Protein 5MK2 (pdb70)

InterPro domains:
  IPR000242 Tyrosine-specific protein phosphatase, PTPase domain [PF00102] (1220-1450)
  IPR000242 Tyrosine-specific protein phosphatase, PTPase domain [PR00700] (1242-1249)
  IPR000242 Tyrosine-specific protein phosphatase, PTPase domain [PR00700] (1259-1279)
  IPR000242 Tyrosine-specific protein phosphatase, PTPase domain [PR00700] (1345-1362)
  IPR000242 Tyrosine-specific protein phosphatase, PTPase domain [PR00700] (1387-1405)
  IPR000242 Tyrosine-specific protein phosphatase, PTPase domain [PR00700] (1419-1434)
  IPR000242 Tyrosine-specific protein phosphatase, PTPase domain [PS50055] (1220-1452)
  IPR000242 Tyrosine-specific protein phosphatase, PTPase domain [SM00194] (1190-1454)
  IPR000387 Tyrosine-specific protein phosphatases domain [PS50056] (1365-1443)
  IPR003595 Protein-tyrosine phosphatase, catalytic [SM00404] (1346-1451)
  IPR004328 BRO1 domain [PF03097] (9-380)
  IPR004328 BRO1 domain [PS51180] (8-394)
  IPR004328 BRO1 domain [SM01041] (8-384)
  IPR016130 Protein-tyrosine phosphatase, active site [PS00383] (1390-1400)
  IPR025304 ALIX V-shaped domain [PF13949] (417-701)
  IPR029021 Protein-tyrosine phosphatase-like [G3DSA:3.90.190.10] (1159-1460)
  IPR029021 Protein-tyrosine phosphatase-like [SSF52799] (1162-1458)
  IPR038499 BRO1 domain superfamily [G3DSA:1.25.40.280] (1-361)

Structure (mmCIF, N/CA/C/O backbone):
data_5MK2
#
_entry.id   5MK2
#
_cell.length_a   68.440
_cell.length_b   64.860
_cell.length_c   81.230
_cell.angle_alpha   90.00
_cell.angle_beta   90.19
_cell.angle_gamma   90.00
#
_symmetry.space_group_name_H-M   'P 1 21 1'
#
loop_
_entity.id
_entity.type
_entity.pdbx_description
1 polymer 'Tyrosine-protein phosphatase non-receptor type 23'
2 polymer 'Charged multivesicular body protein 4b'
3 water water
#
loop_
_atom_site.group_PDB
_atom_site.id
_atom_site.type_symbol
_atom_site.label_atom_id
_atom_site.label_alt_id
_atom_site.label_comp_id
_atom_site.label_asym_id
_atom_site.label_entity_id
_atom_site.label_seq_id
_atom_site.pdbx_PDB_ins_code
_atom_site.Cartn_x
_atom_site.Cartn_y
_atom_site.Cartn_z
_atom_site.occupancy
_atom_site.B_iso_or_equiv
_atom_site.auth_seq_id
_atom_site.auth_comp_id
_atom_site.auth_asym_id
_atom_site.auth_atom_id
_atom_site.pdbx_PDB_model_num
ATOM 1 N N . MET A 1 1 ? 4.733 11.666 9.831 1.00 37.15 1 MET A N 1
ATOM 2 C CA . MET A 1 1 ? 4.481 10.872 11.032 1.00 37.23 1 MET A CA 1
ATOM 3 C C . MET A 1 1 ? 5.227 11.420 12.246 1.00 34.47 1 MET A C 1
ATOM 4 O O . MET A 1 1 ? 4.942 11.034 13.379 1.00 30.30 1 MET A O 1
ATOM 9 N N . GLU A 1 2 ? 6.186 12.321 12.008 1.00 30.58 2 GLU A N 1
ATOM 10 C CA . GLU A 1 2 ? 6.900 12.956 13.112 1.00 30.50 2 GLU A CA 1
ATOM 11 C C . GLU A 1 2 ? 5.966 13.713 14.052 1.00 37.93 2 GLU A C 1
ATOM 12 O O . GLU A 1 2 ? 6.302 13.904 15.227 1.00 28.75 2 GLU A O 1
ATOM 18 N N . ALA A 1 3 ? 4.798 14.137 13.571 1.00 27.11 3 ALA A N 1
ATOM 19 C CA . ALA A 1 3 ? 3.868 14.924 14.366 1.00 31.65 3 ALA A CA 1
ATOM 20 C C . ALA A 1 3 ? 2.682 14.106 14.864 1.00 23.81 3 ALA A C 1
ATOM 21 O O . ALA A 1 3 ? 1.661 14.688 15.240 1.00 21.16 3 ALA A O 1
ATOM 23 N N . VAL A 1 4 ? 2.797 12.781 14.888 1.00 21.22 4 VAL A N 1
ATOM 24 C CA . VAL A 1 4 ? 1.627 11.954 15.213 1.00 21.67 4 VAL A CA 1
ATOM 25 C C . VAL A 1 4 ? 1.234 12.181 16.666 1.00 24.07 4 VAL A C 1
ATOM 26 O O . VAL A 1 4 ? 2.120 12.312 17.533 1.00 25.49 4 VAL A O 1
ATOM 30 N N . PRO A 1 5 ? -0.057 12.281 16.976 1.00 21.96 5 PRO A N 1
ATOM 31 C CA . PRO A 1 5 ? -0.482 12.228 18.374 1.00 19.01 5 PRO A CA 1
ATOM 32 C C . PRO A 1 5 ? 0.089 10.998 19.082 1.00 22.30 5 PRO A C 1
ATOM 33 O O . PRO A 1 5 ? 0.293 9.938 18.484 1.00 20.75 5 PRO A O 1
ATOM 37 N N . ARG A 1 6 ? 0.363 11.161 20.368 1.00 21.03 6 ARG A N 1
ATOM 38 C CA . ARG A 1 6 ? 1.068 10.151 21.148 1.00 20.73 6 ARG A CA 1
ATOM 39 C C . ARG A 1 6 ? 0.093 9.128 21.720 1.00 17.43 6 ARG A C 1
ATOM 40 O O . ARG A 1 6 ? -0.964 9.494 22.234 1.00 19.87 6 ARG A O 1
ATOM 48 N N . MET A 1 7 ? 0.460 7.842 21.652 1.00 17.07 7 MET A N 1
ATOM 49 C CA . MET A 1 7 ? -0.371 6.823 22.289 1.00 17.01 7 MET A CA 1
ATOM 50 C C . MET A 1 7 ? -0.202 6.897 23.803 1.00 14.90 7 MET A C 1
ATOM 51 O O . MET A 1 7 ? 0.869 7.269 24.292 1.00 16.69 7 MET A O 1
ATOM 56 N N . PRO A 1 8 ? -1.235 6.533 24.564 1.00 13.73 8 PRO A N 1
ATOM 57 C CA . PRO A 1 8 ? -1.066 6.400 26.013 1.00 14.84 8 PRO A CA 1
ATOM 58 C C . PRO A 1 8 ? -0.217 5.187 26.348 1.00 15.91 8 PRO A C 1
ATOM 59 O O . PRO A 1 8 ? -0.063 4.258 25.549 1.00 16.04 8 PRO A O 1
ATOM 63 N N . MET A 1 9 ? 0.327 5.203 27.567 1.00 13.76 9 MET A N 1
ATOM 64 C CA . MET A 1 9 ? 1.225 4.158 28.039 1.00 14.72 9 MET A CA 1
ATOM 65 C C . MET A 1 9 ? 0.645 3.458 29.262 1.00 13.56 9 MET A C 1
ATOM 66 O O . MET A 1 9 ? -0.155 4.030 30.006 1.00 16.02 9 MET A O 1
ATOM 71 N N . ILE A 1 10 ? 1.067 2.209 29.461 1.00 12.59 10 ILE A N 1
ATOM 72 C CA . ILE A 1 10 ? 0.688 1.420 30.629 1.00 14.52 10 ILE A CA 1
ATOM 73 C C . ILE A 1 10 ? 1.669 1.696 31.762 1.00 13.27 10 ILE A C 1
ATOM 74 O O . ILE A 1 10 ? 2.875 1.844 31.535 1.00 12.11 10 ILE A O 1
ATOM 79 N N . TRP A 1 11 ? 1.157 1.783 32.991 1.00 13.65 11 TRP A N 1
ATOM 80 C CA . TRP A 1 11 ? 2.001 1.861 34.176 1.00 12.17 11 TRP A CA 1
ATOM 81 C C . TRP A 1 11 ? 1.469 0.886 35.215 1.00 17.15 11 TRP A C 1
ATOM 82 O O . TRP A 1 11 ? 0.354 0.365 35.098 1.00 17.00 11 TRP A O 1
ATOM 93 N N . LEU A 1 12 ? 2.276 0.659 36.245 1.00 13.51 12 LEU A N 1
ATOM 94 C CA . LEU A 1 12 ? 1.934 -0.252 37.331 1.00 13.50 12 LEU A CA 1
ATOM 95 C C . LEU A 1 12 ? 1.770 0.525 38.628 1.00 15.05 12 LEU A C 1
ATOM 96 O O . LEU A 1 12 ? 2.498 1.489 38.877 1.00 16.01 12 LEU A O 1
ATOM 101 N N . ASP A 1 13 ? 0.822 0.085 39.456 1.00 12.45 13 ASP A N 1
ATOM 102 C CA . ASP A 1 13 ? 0.596 0.710 40.752 1.00 14.60 13 ASP A CA 1
ATOM 103 C C . ASP A 1 13 ? 1.700 0.321 41.735 1.00 17.44 13 ASP A C 1
ATOM 104 O O . ASP A 1 13 ? 2.326 -0.742 41.623 1.00 15.83 13 ASP A O 1
ATOM 109 N N . LEU A 1 14 ? 1.948 1.205 42.694 1.00 16.81 14 LEU A N 1
ATOM 110 C CA . LEU A 1 14 ? 2.897 0.901 43.758 1.00 16.44 14 LEU A CA 1
ATOM 111 C C . LEU A 1 14 ? 2.251 -0.000 44.802 1.00 17.21 14 LEU A C 1
ATOM 112 O O . LEU A 1 14 ? 1.054 0.097 45.087 1.00 18.63 14 LEU A O 1
ATOM 117 N N . LYS A 1 15 ? 3.066 -0.878 45.389 1.00 14.16 15 LYS A N 1
ATOM 118 C CA . LYS A 1 15 ? 2.604 -1.749 46.461 1.00 14.23 15 LYS A CA 1
ATOM 119 C C . LYS A 1 15 ? 2.528 -0.984 47.779 1.00 13.74 15 LYS A C 1
ATOM 120 O O . LYS A 1 15 ? 3.269 -0.029 48.013 1.00 17.37 15 LYS A O 1
ATOM 126 N N . GLU A 1 16 ? 1.629 -1.434 48.656 1.00 16.43 16 GLU A N 1
ATOM 127 C CA . GLU A 1 16 ? 1.433 -0.823 49.967 1.00 17.59 16 GLU A CA 1
ATOM 128 C C . GLU A 1 16 ? 2.179 -1.612 51.037 1.00 16.10 16 GLU A C 1
ATOM 129 O O . GLU A 1 16 ? 2.069 -2.836 51.102 1.00 15.62 16 GLU A O 1
ATOM 135 N N . ALA A 1 17 ? 2.909 -0.903 51.880 1.00 17.15 17 ALA A N 1
ATOM 136 C CA . ALA A 1 17 ? 3.760 -1.524 52.883 1.00 19.83 17 ALA A CA 1
ATOM 137 C C . ALA A 1 17 ? 3.021 -1.700 54.202 1.00 21.72 17 ALA A C 1
ATOM 138 O O . ALA A 1 17 ? 2.213 -0.856 54.606 1.00 21.12 17 ALA A O 1
ATOM 140 N N . GLY A 1 18 ? 3.311 -2.808 54.868 1.00 20.60 18 GLY A N 1
ATOM 141 C CA . GLY A 1 18 ? 2.973 -3.018 56.258 1.00 21.11 18 GLY A CA 1
ATOM 142 C C . GLY A 1 18 ? 4.183 -2.807 57.138 1.00 20.69 18 GLY A C 1
ATOM 143 O O . GLY A 1 18 ? 5.063 -1.993 56.838 1.00 21.72 18 GLY A O 1
ATOM 144 N N . ASP A 1 19 ? 4.255 -3.569 58.216 1.00 24.64 19 ASP A N 1
ATOM 145 C CA . ASP A 1 19 ? 5.253 -3.321 59.241 1.00 25.43 19 ASP A CA 1
ATOM 146 C C . ASP A 1 19 ? 6.580 -4.013 58.935 1.00 22.49 19 ASP A C 1
ATOM 147 O O . ASP A 1 19 ? 6.624 -5.094 58.343 1.00 22.96 19 ASP A O 1
ATOM 152 N N . PHE A 1 20 ? 7.672 -3.367 59.367 1.00 22.20 20 PHE A N 1
ATOM 153 C CA . PHE A 1 20 ? 9.031 -3.919 59.369 1.00 20.64 20 PHE A CA 1
ATOM 154 C C . PHE A 1 20 ? 9.720 -3.352 60.617 1.00 21.43 20 PHE A C 1
ATOM 155 O O . PHE A 1 20 ? 10.420 -2.337 60.578 1.00 24.41 20 PHE A O 1
ATOM 163 N N . HIS A 1 21 ? 9.508 -4.024 61.748 1.00 23.16 21 HIS A N 1
ATOM 164 C CA . HIS A 1 21 ? 10.007 -3.535 63.040 1.00 28.04 21 HIS A CA 1
ATOM 165 C C . HIS A 1 21 ? 11.423 -4.053 63.291 1.00 21.50 21 HIS A C 1
ATOM 166 O O . HIS A 1 21 ? 11.672 -4.942 64.110 1.00 27.77 21 HIS A O 1
ATOM 173 N N . PHE A 1 22 ? 12.370 -3.452 62.569 1.00 21.78 22 PHE A N 1
ATOM 174 C CA . PHE A 1 22 ? 13.758 -3.885 62.659 1.00 20.16 22 PHE A CA 1
ATOM 175 C C . PHE A 1 22 ? 14.433 -3.434 63.955 1.00 27.18 22 PHE A C 1
ATOM 176 O O . PHE A 1 22 ? 15.366 -4.103 64.420 1.00 26.36 22 PHE A O 1
ATOM 184 N N . GLN A 1 23 ? 13.978 -2.328 64.558 1.00 27.37 23 GLN A N 1
ATOM 185 C CA . GLN A 1 23 ? 14.732 -1.717 65.657 1.00 31.13 23 GLN A CA 1
ATOM 186 C C . GLN A 1 23 ? 15.017 -2.665 66.815 1.00 30.54 23 GLN A C 1
ATOM 187 O O . GLN A 1 23 ? 16.191 -2.770 67.217 1.00 28.22 23 GLN A O 1
ATOM 193 N N . PRO A 1 24 ? 14.037 -3.361 67.403 1.00 27.38 24 PRO A N 1
ATOM 194 C CA . PRO A 1 24 ? 14.360 -4.203 68.570 1.00 32.73 24 PRO A CA 1
ATOM 195 C C . PRO A 1 24 ? 15.291 -5.345 68.239 1.00 28.52 24 PRO A C 1
ATOM 196 O O . PRO A 1 24 ? 16.084 -5.761 69.097 1.00 26.51 24 PRO A O 1
ATOM 200 N N . ALA A 1 25 ? 15.206 -5.881 67.017 1.00 29.04 25 ALA A N 1
ATOM 201 C CA . ALA A 1 25 ? 16.088 -6.978 66.641 1.00 27.07 25 ALA A CA 1
ATOM 202 C C . ALA A 1 25 ? 17.510 -6.486 66.426 1.00 22.11 25 ALA A C 1
ATOM 203 O O . ALA A 1 25 ? 18.469 -7.183 66.776 1.00 24.85 25 ALA A O 1
ATOM 205 N N . VAL A 1 26 ? 17.672 -5.287 65.860 1.00 21.92 26 VAL A N 1
ATOM 206 C CA . VAL A 1 26 ? 19.014 -4.735 65.701 1.00 20.32 26 VAL A CA 1
ATOM 207 C C . VAL A 1 26 ? 19.647 -4.498 67.067 1.00 23.23 26 VAL A C 1
ATOM 208 O O . VAL A 1 26 ? 20.813 -4.841 67.297 1.00 23.11 26 VAL A O 1
ATOM 212 N N . LYS A 1 27 ? 18.881 -3.922 67.997 1.00 26.14 27 LYS A N 1
ATOM 213 C CA . LYS A 1 27 ? 19.402 -3.653 69.336 1.00 28.35 27 LYS A CA 1
ATOM 214 C C . LYS A 1 27 ? 19.809 -4.942 70.041 1.00 27.46 27 LYS A C 1
ATOM 215 O O . LYS A 1 27 ? 20.892 -5.020 70.635 1.00 27.91 27 LYS A O 1
ATOM 221 N N . LYS A 1 28 ? 18.950 -5.962 69.994 1.00 21.14 28 LYS A N 1
ATOM 222 C CA . LYS A 1 28 ? 19.299 -7.255 70.581 1.00 25.89 28 LYS A CA 1
ATOM 223 C C . LYS A 1 28 ? 20.587 -7.806 69.982 1.00 28.23 28 LYS A C 1
ATOM 224 O O . LYS A 1 28 ? 21.449 -8.319 70.705 1.00 27.06 28 LYS A O 1
ATOM 230 N N . PHE A 1 29 ? 20.740 -7.703 68.658 1.00 23.02 29 PHE A N 1
ATOM 231 C CA . PHE A 1 29 ? 21.932 -8.236 68.009 1.00 22.43 29 PHE A CA 1
ATOM 232 C C . PHE A 1 29 ? 23.178 -7.432 68.368 1.00 26.15 29 PHE A C 1
ATOM 233 O O . PHE A 1 29 ? 24.261 -8.006 68.545 1.00 25.26 29 PHE A O 1
ATOM 241 N N . VAL A 1 30 ? 23.054 -6.103 68.457 1.00 25.76 30 VAL A N 1
ATOM 242 C CA . VAL A 1 30 ? 24.201 -5.274 68.831 1.00 28.95 30 VAL A CA 1
ATOM 243 C C . VAL A 1 30 ? 24.682 -5.629 70.235 1.00 30.22 30 VAL A C 1
ATOM 244 O O . VAL A 1 30 ? 25.889 -5.717 70.491 1.00 29.56 30 VAL A O 1
ATOM 248 N N . LEU A 1 31 ? 23.750 -5.853 71.162 1.00 29.54 31 LEU A N 1
ATOM 249 C CA . LEU A 1 31 ? 24.143 -6.195 72.528 1.00 35.31 31 LEU A CA 1
ATOM 250 C C . LEU A 1 31 ? 24.763 -7.588 72.606 1.00 32.77 31 LEU A C 1
ATOM 251 O O . LEU A 1 31 ? 25.775 -7.791 73.290 1.00 34.91 31 LEU A O 1
ATOM 256 N N . LYS A 1 32 ? 24.176 -8.556 71.905 1.00 27.93 32 LYS A N 1
ATOM 257 C CA . LYS A 1 32 ? 24.565 -9.955 72.042 1.00 29.98 32 LYS A CA 1
ATOM 258 C C . LYS A 1 32 ? 25.792 -10.325 71.212 1.00 33.82 32 LYS A C 1
ATOM 259 O O . LYS A 1 32 ? 26.580 -11.177 71.637 1.00 40.55 32 LYS A O 1
ATOM 265 N N . ASN A 1 33 ? 25.983 -9.714 70.045 1.00 30.96 33 ASN A N 1
ATOM 266 C CA . ASN A 1 33 ? 27.056 -10.110 69.137 1.00 32.24 33 ASN A CA 1
ATOM 267 C C . ASN A 1 33 ? 28.148 -9.070 68.968 1.00 36.69 33 ASN A C 1
ATOM 268 O O . ASN A 1 33 ? 29.313 -9.434 68.787 1.00 36.43 33 ASN A O 1
ATOM 273 N N . TYR A 1 34 ? 27.812 -7.785 68.987 1.00 35.06 34 TYR A N 1
ATOM 274 C CA . TYR A 1 34 ? 28.842 -6.759 68.942 1.00 36.59 34 TYR A CA 1
ATOM 275 C C . TYR A 1 34 ? 29.332 -6.382 70.333 1.00 40.17 34 TYR A C 1
ATOM 276 O O . TYR A 1 34 ? 30.356 -5.701 70.448 1.00 39.53 34 TYR A O 1
ATOM 285 N N . GLY A 1 35 ? 28.637 -6.823 71.377 1.00 39.73 35 GLY A N 1
ATOM 286 C CA . GLY A 1 35 ? 29.053 -6.560 72.746 1.00 38.86 35 GLY A CA 1
ATOM 287 C C . GLY A 1 35 ? 29.000 -5.098 73.134 1.00 46.09 35 GLY A C 1
ATOM 288 O O . GLY A 1 35 ? 29.855 -4.629 73.895 1.00 47.67 35 GLY A O 1
ATOM 289 N N . GLU A 1 36 ? 28.012 -4.362 72.626 1.00 38.56 36 GLU A N 1
ATOM 290 C CA . GLU A 1 36 ? 27.924 -2.928 72.854 1.00 34.36 36 GLU A CA 1
ATOM 291 C C . GLU A 1 36 ? 26.571 -2.566 73.446 1.00 35.08 36 GLU A C 1
ATOM 292 O O . GLU A 1 36 ? 25.611 -3.340 73.380 1.00 44.44 36 GLU A O 1
ATOM 298 N N . ASN A 1 37 ? 26.515 -1.371 74.034 1.00 39.34 37 ASN A N 1
ATOM 299 C CA . ASN A 1 37 ? 25.286 -0.814 74.574 1.00 40.41 37 ASN A CA 1
ATOM 300 C C . ASN A 1 37 ? 24.212 -0.803 73.491 1.00 49.69 37 ASN A C 1
ATOM 301 O O . ASN A 1 37 ? 24.414 -0.178 72.439 1.00 47.10 37 ASN A O 1
ATOM 306 N N . PRO A 1 38 ? 23.067 -1.460 73.708 1.00 45.91 38 PRO A N 1
ATOM 307 C CA . PRO A 1 38 ? 22.047 -1.537 72.649 1.00 50.82 38 PRO A CA 1
ATOM 308 C C . PRO A 1 38 ? 21.451 -0.192 72.276 1.00 53.67 38 PRO A C 1
ATOM 309 O O . PRO A 1 38 ? 20.795 -0.100 71.231 1.00 57.59 38 PRO A O 1
ATOM 313 N N . GLU A 1 39 ? 21.660 0.847 73.083 1.00 52.21 39 GLU A N 1
ATOM 314 C CA . GLU A 1 39 ? 21.151 2.180 72.797 1.00 55.87 39 GLU A CA 1
ATOM 315 C C . GLU A 1 39 ? 22.209 3.094 72.192 1.00 47.78 39 GLU A C 1
ATOM 316 O O . GLU A 1 39 ? 21.996 4.307 72.113 1.00 55.95 39 GLU A O 1
ATOM 322 N N . ALA A 1 40 ? 23.338 2.540 71.755 1.00 46.87 40 ALA A N 1
ATOM 323 C CA . ALA A 1 40 ? 24.403 3.337 71.161 1.00 48.50 40 ALA A CA 1
ATOM 324 C C . ALA A 1 40 ? 24.152 3.674 69.697 1.00 52.23 40 ALA A C 1
ATOM 325 O O . ALA A 1 40 ? 24.882 4.494 69.130 1.00 46.66 40 ALA A O 1
ATOM 327 N N . TYR A 1 41 ? 23.147 3.067 69.071 1.00 51.82 41 TYR A N 1
ATOM 328 C CA . TYR A 1 41 ? 22.887 3.257 67.651 1.00 46.34 41 TYR A CA 1
ATOM 329 C C . TYR A 1 41 ? 21.489 3.811 67.406 1.00 49.12 41 TYR A C 1
ATOM 330 O O . TYR A 1 41 ? 20.898 3.579 66.350 1.00 40.05 41 TYR A O 1
ATOM 339 N N . ASN A 1 42 ? 20.953 4.558 68.376 1.00 45.97 42 ASN A N 1
ATOM 340 C CA . ASN A 1 42 ? 19.591 5.071 68.253 1.00 46.56 42 ASN A CA 1
ATOM 341 C C . ASN A 1 42 ? 19.482 6.130 67.163 1.00 47.48 42 ASN A C 1
ATOM 342 O O . ASN A 1 42 ? 18.438 6.240 66.508 1.00 42.54 42 ASN A O 1
ATOM 347 N N . GLU A 1 43 ? 20.542 6.909 66.953 1.00 40.25 43 GLU A N 1
ATOM 348 C CA . GLU A 1 43 ? 20.529 7.905 65.889 1.00 48.20 43 GLU A CA 1
ATOM 349 C C . GLU A 1 43 ? 20.544 7.242 64.516 1.00 38.88 43 GLU A C 1
ATOM 350 O O . GLU A 1 43 ? 19.828 7.672 63.606 1.00 36.26 43 GLU A O 1
ATOM 356 N N . GLU A 1 44 ? 21.352 6.194 64.350 1.00 35.29 44 GLU A N 1
ATOM 357 C CA . GLU A 1 44 ? 21.332 5.426 63.110 1.00 35.15 44 GLU A CA 1
ATOM 358 C C . GLU A 1 44 ? 19.971 4.779 62.889 1.00 34.31 44 GLU A C 1
ATOM 359 O O . GLU A 1 44 ? 19.457 4.758 61.764 1.00 31.10 44 GLU A O 1
ATOM 365 N N . LEU A 1 45 ? 19.367 4.259 63.958 1.00 26.88 45 LEU A N 1
ATOM 366 C CA . LEU A 1 45 ? 18.103 3.549 63.824 1.00 27.74 45 LEU A CA 1
ATOM 367 C C . LEU A 1 45 ? 16.968 4.503 63.489 1.00 37.22 45 LEU A C 1
ATOM 368 O O . LEU A 1 45 ? 16.078 4.162 62.700 1.00 27.90 45 LEU A O 1
ATOM 373 N N . LYS A 1 46 ? 16.974 5.699 64.078 1.00 29.92 46 LYS A N 1
ATOM 374 C CA . LYS A 1 46 ? 15.930 6.654 63.731 1.00 31.51 46 LYS A CA 1
ATOM 375 C C . LYS A 1 46 ? 16.113 7.173 62.310 1.00 25.52 46 LYS A C 1
ATOM 376 O O . LYS A 1 46 ? 15.123 7.400 61.602 1.00 32.52 46 LYS A O 1
ATOM 382 N N . LYS A 1 47 ? 17.361 7.322 61.860 1.00 25.25 47 LYS A N 1
ATOM 383 C CA . LYS A 1 47 ? 17.594 7.769 60.491 1.00 29.90 47 LYS A CA 1
ATOM 384 C C . LYS A 1 47 ? 17.081 6.746 59.484 1.00 32.02 47 LYS A C 1
ATOM 385 O O . LYS A 1 47 ? 16.524 7.114 58.443 1.00 28.15 47 LYS A O 1
ATOM 391 N N . LEU A 1 48 ? 17.256 5.455 59.777 1.00 24.02 48 LEU A N 1
ATOM 392 C CA . LEU A 1 48 ? 16.718 4.431 58.886 1.00 22.36 48 LEU A CA 1
ATOM 393 C C . LEU A 1 48 ? 15.203 4.375 58.959 1.00 22.95 48 LEU A C 1
ATOM 394 O O . LEU A 1 48 ? 14.540 4.162 57.939 1.00 23.58 48 LEU A O 1
ATOM 399 N N . GLU A 1 49 ? 14.636 4.526 60.161 1.00 24.43 49 GLU A N 1
ATOM 400 C CA . GLU A 1 49 ? 13.185 4.505 60.297 1.00 25.29 49 GLU A CA 1
ATOM 401 C C . GLU A 1 49 ? 12.540 5.654 59.528 1.00 26.87 49 GLU A C 1
ATOM 402 O O . GLU A 1 49 ? 11.503 5.469 58.876 1.00 23.67 49 GLU A O 1
ATOM 408 N N . LEU A 1 50 ? 13.149 6.844 59.578 1.00 25.56 50 LEU A N 1
ATOM 409 C CA . LEU A 1 50 ? 12.624 7.976 58.820 1.00 31.95 50 LEU A CA 1
ATOM 410 C C . LEU A 1 50 ? 12.725 7.728 57.322 1.00 23.36 50 LEU A C 1
ATOM 411 O O . LEU A 1 50 ? 11.833 8.123 56.556 1.00 24.23 50 LEU A O 1
ATOM 416 N N . LEU A 1 51 ? 13.811 7.081 56.890 1.00 23.05 51 LEU A N 1
ATOM 417 C CA . LEU A 1 51 ? 13.997 6.773 55.479 1.00 22.26 51 LEU A CA 1
ATOM 418 C C . LEU A 1 51 ? 12.949 5.780 54.988 1.00 22.18 51 LEU A C 1
ATOM 419 O O . LEU A 1 51 ? 12.404 5.939 53.886 1.00 20.03 51 LEU A O 1
ATOM 424 N N . ARG A 1 52 ? 12.650 4.752 55.786 1.00 18.50 52 ARG A N 1
ATOM 425 C CA . ARG A 1 52 ? 11.581 3.833 55.411 1.00 19.27 52 ARG A CA 1
ATOM 426 C C . ARG A 1 52 ? 10.251 4.563 55.307 1.00 21.49 52 ARG A C 1
ATOM 427 O O . ARG A 1 52 ? 9.504 4.370 54.344 1.00 19.82 52 ARG A O 1
ATOM 435 N N . GLN A 1 53 ? 9.938 5.409 56.299 1.00 22.33 53 GLN A N 1
ATOM 436 C CA . GLN A 1 53 ? 8.677 6.143 56.262 1.00 25.45 53 GLN A CA 1
ATOM 437 C C . GLN A 1 53 ? 8.568 6.984 54.998 1.00 19.82 53 GLN A C 1
ATOM 438 O O . GLN A 1 53 ? 7.493 7.064 54.390 1.00 24.19 53 GLN A O 1
ATOM 444 N N . ASN A 1 54 ? 9.672 7.600 54.577 1.00 20.29 54 ASN A N 1
ATOM 445 C CA . ASN A 1 54 ? 9.690 8.346 53.319 1.00 22.63 54 ASN A CA 1
ATOM 446 C C . ASN A 1 54 ? 9.486 7.407 52.131 1.00 20.27 54 ASN A C 1
ATOM 447 O O . ASN A 1 54 ? 8.662 7.667 51.245 1.00 20.86 54 ASN A O 1
ATOM 452 N N . ALA A 1 55 ? 10.193 6.280 52.124 1.00 17.87 55 ALA A N 1
ATOM 453 C CA . ALA A 1 55 ? 10.119 5.365 50.986 1.00 16.56 55 ALA A CA 1
ATOM 454 C C . ALA A 1 55 ? 8.730 4.756 50.823 1.00 17.18 55 ALA A C 1
ATOM 455 O O . ALA A 1 55 ? 8.267 4.555 49.694 1.00 17.36 55 ALA A O 1
ATOM 457 N N . VAL A 1 56 ? 8.053 4.423 51.927 1.00 16.83 56 VAL A N 1
ATOM 458 C CA . VAL A 1 56 ? 6.752 3.771 51.773 1.00 20.13 56 VAL A CA 1
ATOM 459 C C . VAL A 1 56 ? 5.637 4.763 51.505 1.00 21.34 56 VAL A C 1
ATOM 460 O O . VAL A 1 56 ? 4.531 4.345 51.143 1.00 23.60 56 VAL A O 1
ATOM 464 N N . ARG A 1 57 ? 5.890 6.065 51.655 1.00 20.57 57 ARG A N 1
ATOM 465 C CA . ARG A 1 57 ? 4.912 7.059 51.215 1.00 23.75 57 ARG A CA 1
ATOM 466 C C . ARG A 1 57 ? 5.543 7.982 50.185 1.00 23.63 57 ARG A C 1
ATOM 467 O O . ARG A 1 57 ? 5.447 9.208 50.275 1.00 28.19 57 ARG A O 1
ATOM 475 N N . VAL A 1 58 ? 6.183 7.387 49.198 1.00 20.05 58 VAL A N 1
ATOM 476 C CA . VAL A 1 58 ? 7.074 8.115 48.292 1.00 18.23 58 VAL A CA 1
ATOM 477 C C . VAL A 1 58 ? 6.257 9.062 47.419 1.00 29.37 58 VAL A C 1
ATOM 478 O O . VAL A 1 58 ? 5.167 8.686 46.943 1.00 22.38 58 VAL A O 1
ATOM 482 N N . PRO A 1 59 ? 6.720 10.289 47.193 1.00 24.78 59 PRO A N 1
ATOM 483 C CA . PRO A 1 59 ? 6.061 11.137 46.202 1.00 30.03 59 PRO A CA 1
ATOM 484 C C . PRO A 1 59 ? 6.269 10.564 44.810 1.00 27.61 59 PRO A C 1
ATOM 485 O O . PRO A 1 59 ? 7.320 10.001 44.493 1.00 26.30 59 PRO A O 1
ATOM 489 N N . ARG A 1 60 ? 5.247 10.712 43.971 1.00 24.61 60 ARG A N 1
ATOM 490 C CA . ARG A 1 60 ? 5.310 10.205 42.602 1.00 28.11 60 ARG A CA 1
ATOM 491 C C . ARG A 1 60 ? 6.048 11.213 41.717 1.00 23.75 60 ARG A C 1
ATOM 492 O O . ARG A 1 60 ? 5.462 11.928 40.900 1.00 31.74 60 ARG A O 1
ATOM 500 N N . ASP A 1 61 ? 7.369 11.269 41.902 1.00 22.42 61 ASP A N 1
ATOM 501 C CA . ASP A 1 61 ? 8.230 12.164 41.132 1.00 21.85 61 ASP A CA 1
ATOM 502 C C . ASP A 1 61 ? 9.644 11.595 41.078 1.00 23.70 61 ASP A C 1
ATOM 503 O O . ASP A 1 61 ? 9.949 10.571 41.697 1.00 22.40 61 ASP A O 1
ATOM 508 N N . PHE A 1 62 ? 10.523 12.281 40.339 1.00 24.10 62 PHE A N 1
ATOM 509 C CA . PHE A 1 62 ? 11.883 11.777 40.163 1.00 33.02 62 PHE A CA 1
ATOM 510 C C . PHE A 1 62 ? 12.643 11.735 41.483 1.00 29.93 62 PHE A C 1
ATOM 511 O O . PHE A 1 62 ? 13.475 10.840 41.690 1.00 27.96 62 PHE A O 1
ATOM 519 N N . GLU A 1 63 ? 12.385 12.694 42.382 1.00 26.69 63 GLU A N 1
ATOM 520 C CA . GLU A 1 63 ? 12.977 12.634 43.715 1.00 31.04 63 GLU A CA 1
ATOM 521 C C . GLU A 1 63 ? 12.558 11.363 44.445 1.00 27.76 63 GLU A C 1
ATOM 522 O O . GLU A 1 63 ? 13.340 10.800 45.225 1.00 25.01 63 GLU A O 1
ATOM 528 N N . GLY A 1 64 ? 11.335 10.893 44.197 1.00 23.89 64 GLY A N 1
ATOM 529 C CA . GLY A 1 64 ? 10.880 9.676 44.842 1.00 19.75 64 GLY A CA 1
ATOM 530 C C . GLY A 1 64 ? 11.688 8.461 44.434 1.00 19.71 64 GLY A C 1
ATOM 531 O O . GLY A 1 64 ? 11.922 7.557 45.243 1.00 18.56 64 GLY A O 1
ATOM 532 N N . CYS A 1 65 ? 12.125 8.423 43.175 1.00 20.90 65 CYS A N 1
ATOM 533 C CA . CYS A 1 65 ? 12.985 7.327 42.738 1.00 20.87 65 CYS A CA 1
ATOM 534 C C . CYS A 1 65 ? 14.269 7.297 43.553 1.00 17.85 65 CYS A C 1
ATOM 535 O O . CYS A 1 65 ? 14.713 6.228 43.987 1.00 19.44 65 CYS A O 1
ATOM 538 N N . SER A 1 66 ? 14.856 8.472 43.803 1.00 17.60 66 SER A N 1
ATOM 539 C CA . SER A 1 66 ? 16.081 8.557 44.593 1.00 20.59 66 SER A CA 1
ATOM 540 C C . SER A 1 66 ? 15.869 8.067 46.018 1.00 20.76 66 SER A C 1
ATOM 541 O O . SER A 1 66 ? 16.762 7.439 46.600 1.00 22.91 66 SER A O 1
ATOM 544 N N . VAL A 1 67 ? 14.714 8.384 46.607 1.00 18.99 67 VAL A N 1
ATOM 545 C CA . VAL A 1 67 ? 14.394 7.904 47.949 1.00 18.45 67 VAL A CA 1
ATOM 546 C C . VAL A 1 67 ? 14.354 6.383 47.968 1.00 16.55 67 VAL A C 1
ATOM 547 O O . VAL A 1 67 ? 14.923 5.739 48.854 1.00 17.77 67 VAL A O 1
ATOM 551 N N . LEU A 1 68 ? 13.651 5.787 47.005 1.00 14.44 68 LEU A N 1
ATOM 552 C CA . LEU A 1 68 ? 13.569 4.333 46.971 1.00 15.11 68 LEU A CA 1
ATOM 553 C C . LEU A 1 68 ? 14.946 3.711 46.773 1.00 17.62 68 LEU A C 1
ATOM 554 O O . LEU A 1 68 ? 15.277 2.701 47.408 1.00 17.66 68 LEU A O 1
ATOM 559 N N . ARG A 1 69 ? 15.768 4.297 45.900 1.00 16.47 69 ARG A N 1
ATOM 560 C CA . ARG A 1 69 ? 17.103 3.748 45.685 1.00 20.09 69 ARG A CA 1
ATOM 561 C C . ARG A 1 69 ? 17.949 3.869 46.937 1.00 18.33 69 ARG A C 1
ATOM 562 O O . ARG A 1 69 ? 18.691 2.942 47.285 1.00 18.72 69 ARG A O 1
ATOM 570 N N . LYS A 1 70 ? 17.849 5.005 47.621 1.00 15.87 70 LYS A N 1
ATOM 571 C CA . LYS A 1 70 ? 18.602 5.196 48.859 1.00 20.23 70 LYS A CA 1
ATOM 572 C C . LYS A 1 70 ? 18.191 4.168 49.908 1.00 20.00 70 LYS A C 1
ATOM 573 O O . LYS A 1 70 ? 19.043 3.524 50.534 1.00 17.76 70 LYS A O 1
ATOM 579 N N . TYR A 1 71 ? 16.883 3.993 50.107 1.00 18.30 71 TYR A N 1
ATOM 580 C CA . TYR A 1 71 ? 16.421 3.052 51.120 1.00 16.57 71 TYR A CA 1
ATOM 581 C C . TYR A 1 71 ? 16.801 1.626 50.753 1.00 17.63 71 TYR A C 1
ATOM 582 O O . TYR A 1 71 ? 17.228 0.857 51.619 1.00 18.35 71 TYR A O 1
ATOM 591 N N . LEU A 1 72 ? 16.651 1.256 49.474 1.00 15.52 72 LEU A N 1
ATOM 592 C CA . LEU A 1 72 ? 17.052 -0.079 49.014 1.00 13.55 72 LEU A CA 1
ATOM 593 C C . LEU A 1 72 ? 18.521 -0.356 49.322 1.00 16.56 72 LEU A C 1
ATOM 594 O O . LEU A 1 72 ? 18.875 -1.454 49.774 1.00 17.83 72 LEU A O 1
ATOM 599 N N . GLY A 1 73 ? 19.390 0.626 49.069 1.00 17.29 73 GLY A N 1
ATOM 600 C CA . GLY A 1 73 ? 20.804 0.446 49.355 1.00 16.52 73 GLY A CA 1
ATOM 601 C C . GLY A 1 73 ? 21.078 0.339 50.843 1.00 18.19 73 GLY A C 1
ATOM 602 O O . GLY A 1 73 ? 21.880 -0.495 51.274 1.00 19.80 73 GLY A O 1
ATOM 603 N N . GLN A 1 74 ? 20.396 1.155 51.652 1.00 15.69 74 GLN A N 1
ATOM 604 C CA . GLN A 1 74 ? 20.639 1.109 53.088 1.00 18.37 74 GLN A CA 1
ATOM 605 C C . GLN A 1 74 ? 20.166 -0.206 53.687 1.00 18.61 74 GLN A C 1
ATOM 606 O O . GLN A 1 74 ? 20.733 -0.662 54.684 1.00 18.38 74 GLN A O 1
ATOM 612 N N . LEU A 1 75 ? 19.133 -0.823 53.104 1.00 16.44 75 LEU A N 1
ATOM 613 C CA . LEU A 1 75 ? 18.755 -2.163 53.535 1.00 16.08 75 LEU A CA 1
ATOM 614 C C . LEU A 1 75 ? 19.842 -3.179 53.227 1.00 18.38 75 LEU A C 1
ATOM 615 O O . LEU A 1 75 ? 20.022 -4.146 53.981 1.00 20.52 75 LEU A O 1
ATOM 620 N N . HIS A 1 76 ? 20.544 -3.003 52.110 1.00 15.68 76 HIS A N 1
ATOM 621 C CA . HIS A 1 76 ? 21.684 -3.862 51.810 1.00 17.33 76 HIS A CA 1
ATOM 622 C C . HIS A 1 76 ? 22.800 -3.639 52.821 1.00 18.74 76 HIS A C 1
ATOM 623 O O . HIS A 1 76 ? 23.417 -4.600 53.300 1.00 19.85 76 HIS A O 1
ATOM 630 N N . TYR A 1 77 ? 23.059 -2.376 53.173 1.00 19.37 77 TYR A N 1
ATOM 631 C CA . TYR A 1 77 ? 24.105 -2.095 54.155 1.00 18.94 77 TYR A CA 1
ATOM 632 C C . TYR A 1 77 ? 23.746 -2.677 55.518 1.00 20.44 77 TYR A C 1
ATOM 633 O O . TYR A 1 77 ? 24.602 -3.256 56.198 1.00 21.03 77 TYR A O 1
ATOM 642 N N . LEU A 1 78 ? 22.488 -2.523 55.941 1.00 18.50 78 LEU A N 1
ATOM 643 C CA . LEU A 1 78 ? 22.068 -3.086 57.220 1.00 19.57 78 LEU A CA 1
ATOM 644 C C . LEU A 1 78 ? 22.246 -4.600 57.230 1.00 23.62 78 LEU A C 1
ATOM 645 O O . LEU A 1 78 ? 22.813 -5.164 58.171 1.00 21.45 78 LEU A O 1
ATOM 650 N N . GLN A 1 79 ? 21.771 -5.271 56.178 1.00 18.22 79 GLN A N 1
ATOM 651 C CA . GLN A 1 79 ? 21.890 -6.723 56.094 1.00 14.81 79 GLN A CA 1
ATOM 652 C C . GLN A 1 79 ? 23.338 -7.188 56.130 1.00 20.67 79 GLN A C 1
ATOM 653 O O . GLN A 1 79 ? 23.620 -8.282 56.632 1.00 19.67 79 GLN A O 1
ATOM 659 N N . SER A 1 80 ? 24.269 -6.388 55.599 1.00 20.01 80 SER A N 1
ATOM 660 C CA . SER A 1 80 ? 25.672 -6.796 55.615 1.00 20.02 80 SER A CA 1
ATOM 661 C C . SER A 1 80 ? 26.254 -6.792 57.026 1.00 20.97 80 SER A C 1
ATOM 662 O O . SER A 1 80 ? 27.261 -7.467 57.272 1.00 26.21 80 SER A O 1
ATOM 665 N N . ARG A 1 81 ? 25.635 -6.062 57.953 1.00 21.51 81 ARG A N 1
ATOM 666 C CA . ARG A 1 81 ? 26.130 -5.923 59.316 1.00 24.18 81 ARG A CA 1
ATOM 667 C C . ARG A 1 81 ? 25.277 -6.638 60.353 1.00 26.11 81 ARG A C 1
ATOM 668 O O . ARG A 1 81 ? 25.801 -6.997 61.416 1.00 27.84 81 ARG A O 1
ATOM 676 N N . VAL A 1 82 ? 23.991 -6.859 60.064 1.00 19.67 82 VAL A N 1
ATOM 677 C CA . VAL A 1 82 ? 23.061 -7.516 60.970 1.00 18.55 82 VAL A CA 1
ATOM 678 C C . VAL A 1 82 ? 22.275 -8.553 60.169 1.00 21.70 82 VAL A C 1
ATOM 679 O O . VAL A 1 82 ? 21.571 -8.189 59.223 1.00 20.83 82 VAL A O 1
ATOM 683 N N . PRO A 1 83 ? 22.331 -9.842 60.510 1.00 23.04 83 PRO A N 1
ATOM 684 C CA . PRO A 1 83 ? 21.712 -10.868 59.655 1.00 19.24 83 PRO A CA 1
ATOM 685 C C . PRO A 1 83 ? 20.207 -10.959 59.875 1.00 20.40 83 PRO A C 1
ATOM 686 O O . PRO A 1 83 ? 19.734 -11.530 60.863 1.00 17.71 83 PRO A O 1
ATOM 690 N N . MET A 1 84 ? 19.442 -10.445 58.901 1.00 16.31 84 MET A N 1
ATOM 691 C CA . MET A 1 84 ? 17.986 -10.379 58.991 1.00 16.01 84 MET A CA 1
ATOM 692 C C . MET A 1 84 ? 17.302 -11.092 57.825 1.00 15.95 84 MET A C 1
ATOM 693 O O . MET A 1 84 ? 16.113 -10.861 57.572 1.00 16.33 84 MET A O 1
ATOM 698 N N . GLY A 1 85 ? 18.033 -11.941 57.109 1.00 16.76 85 GLY A N 1
ATOM 699 C CA . GLY A 1 85 ? 17.473 -12.746 56.044 1.00 14.29 85 GLY A CA 1
ATOM 700 C C . GLY A 1 85 ? 16.828 -14.022 56.551 1.00 18.57 85 GLY A C 1
ATOM 701 O O . GLY A 1 85 ? 16.726 -14.280 57.752 1.00 19.78 85 GLY A O 1
ATOM 702 N N . SER A 1 86 ? 16.410 -14.853 55.595 1.00 19.04 86 SER A N 1
ATOM 703 C CA . SER A 1 86 ? 15.605 -16.026 55.912 1.00 20.00 86 SER A CA 1
ATOM 704 C C . SER A 1 86 ? 16.344 -16.949 56.877 1.00 20.41 86 SER A C 1
ATOM 705 O O . SER A 1 86 ? 17.488 -17.344 56.627 1.00 22.42 86 SER A O 1
ATOM 708 N N . GLY A 1 87 ? 15.689 -17.273 57.992 1.00 20.99 87 GLY A N 1
ATOM 709 C CA . GLY A 1 87 ? 16.266 -18.160 58.990 1.00 22.84 87 GLY A CA 1
ATOM 710 C C . GLY A 1 87 ? 17.377 -17.569 59.831 1.00 23.30 87 GLY A C 1
ATOM 711 O O . GLY A 1 87 ? 17.929 -18.277 60.684 1.00 23.09 87 GLY A O 1
ATOM 712 N N . GLN A 1 88 ? 17.721 -16.302 59.636 1.00 20.51 88 GLN A N 1
ATOM 713 C CA . GLN A 1 88 ? 18.874 -15.729 60.314 1.00 19.98 88 GLN A CA 1
ATOM 714 C C . GLN A 1 88 ? 18.472 -15.143 61.668 1.00 18.65 88 GLN A C 1
ATOM 715 O O . GLN A 1 88 ? 17.291 -14.938 61.968 1.00 20.34 88 GLN A O 1
ATOM 721 N N . GLU A 1 89 ? 19.492 -14.867 62.491 1.00 21.35 89 GLU A N 1
ATOM 722 C CA . GLU A 1 89 ? 19.270 -14.660 63.921 1.00 21.77 89 GLU A CA 1
ATOM 723 C C . GLU A 1 89 ? 18.406 -13.436 64.198 1.00 22.05 89 GLU A C 1
ATOM 724 O O . GLU A 1 89 ? 17.544 -13.467 65.081 1.00 24.28 89 GLU A O 1
ATOM 730 N N . ALA A 1 90 ? 18.626 -12.346 63.467 1.00 19.10 90 ALA A N 1
ATOM 731 C CA . ALA A 1 90 ? 17.935 -11.090 63.732 1.00 19.22 90 ALA A CA 1
ATOM 732 C C . ALA A 1 90 ? 16.744 -10.854 62.806 1.00 17.71 90 ALA A C 1
ATOM 733 O O . ALA A 1 90 ? 16.249 -9.726 62.738 1.00 21.64 90 ALA A O 1
ATOM 735 N N . ALA A 1 91 ? 16.270 -11.879 62.106 1.00 16.66 91 ALA A N 1
ATOM 736 C CA . ALA A 1 91 ? 15.159 -11.687 61.176 1.00 20.27 91 ALA A CA 1
ATOM 737 C C . ALA A 1 91 ? 13.868 -11.340 61.915 1.00 21.25 91 ALA A C 1
ATOM 738 O O . ALA A 1 91 ? 13.592 -11.867 62.997 1.00 20.68 91 ALA A O 1
ATOM 740 N N . VAL A 1 92 ? 13.079 -10.439 61.329 1.00 16.73 92 VAL A N 1
ATOM 741 C CA . VAL A 1 92 ? 11.771 -10.069 61.871 1.00 17.84 92 VAL A CA 1
ATOM 742 C C . VAL A 1 92 ? 10.755 -10.117 60.735 1.00 17.25 92 VAL A C 1
ATOM 743 O O . VAL A 1 92 ? 11.128 -10.086 59.555 1.00 16.97 92 VAL A O 1
ATOM 747 N N . PRO A 1 93 ? 9.465 -10.192 61.065 1.00 17.25 93 PRO A N 1
ATOM 748 C CA . PRO A 1 93 ? 8.441 -10.190 60.011 1.00 19.63 93 PRO A CA 1
ATOM 749 C C . PRO A 1 93 ? 8.475 -8.920 59.176 1.00 18.86 93 PRO A C 1
ATOM 750 O O . PRO A 1 93 ? 8.680 -7.812 59.683 1.00 18.30 93 PRO A O 1
ATOM 754 N N . VAL A 1 94 ? 8.267 -9.110 57.876 1.00 17.33 94 VAL A N 1
ATOM 755 C CA . VAL A 1 94 ? 8.106 -8.043 56.898 1.00 17.69 94 VAL A CA 1
ATOM 756 C C . VAL A 1 94 ? 6.770 -8.295 56.226 1.00 12.69 94 VAL A C 1
ATOM 757 O O . VAL A 1 94 ? 6.545 -9.393 55.706 1.00 16.02 94 VAL A O 1
ATOM 761 N N . THR A 1 95 ? 5.878 -7.303 56.244 1.00 16.62 95 THR A N 1
ATOM 762 C CA . THR A 1 95 ? 4.543 -7.468 55.678 1.00 14.74 95 THR A CA 1
ATOM 763 C C . THR A 1 95 ? 4.284 -6.416 54.608 1.00 16.87 95 THR A C 1
ATOM 764 O O . THR A 1 95 ? 4.507 -5.227 54.832 1.00 18.40 95 THR A O 1
ATOM 768 N N . TRP A 1 96 ? 3.832 -6.869 53.441 1.00 14.95 96 TRP A N 1
ATOM 769 C CA . TRP A 1 96 ? 3.406 -5.997 52.349 1.00 12.95 96 TRP A CA 1
ATOM 770 C C . TRP A 1 96 ? 2.112 -6.565 51.784 1.00 16.43 96 TRP A C 1
ATOM 771 O O . TRP A 1 96 ? 1.800 -7.740 51.981 1.00 18.41 96 TRP A O 1
ATOM 782 N N . THR A 1 97 ? 1.347 -5.722 51.081 1.00 15.04 97 THR A N 1
ATOM 783 C CA . THR A 1 97 ? 0.111 -6.175 50.452 1.00 15.81 97 THR A CA 1
ATOM 784 C C . THR A 1 97 ? 0.385 -6.626 49.023 1.00 16.31 97 THR A C 1
ATOM 785 O O . THR A 1 97 ? 1.032 -5.909 48.250 1.00 16.87 97 THR A O 1
ATOM 789 N N . GLU A 1 98 ? -0.093 -7.822 48.685 1.00 14.50 98 GLU A N 1
ATOM 790 C CA . GLU A 1 98 ? -0.010 -8.297 47.314 1.00 16.15 98 GLU A CA 1
ATOM 791 C C . GLU A 1 98 ? -1.010 -7.516 46.468 1.00 20.96 98 GLU A C 1
ATOM 792 O O . GLU A 1 98 ? -2.193 -7.433 46.812 1.00 19.52 98 GLU A O 1
ATOM 798 N N . ILE A 1 99 ? -0.539 -6.927 45.368 1.00 14.83 99 ILE A N 1
ATOM 799 C CA . ILE A 1 99 ? -1.314 -5.836 44.785 1.00 15.03 99 ILE A CA 1
ATOM 800 C C . ILE A 1 99 ? -2.562 -6.336 44.054 1.00 19.48 99 ILE A C 1
ATOM 801 O O . ILE A 1 99 ? -3.579 -5.625 43.997 1.00 17.00 99 ILE A O 1
ATOM 806 N N . PHE A 1 100 ? -2.537 -7.549 43.506 1.00 16.38 100 PHE A N 1
ATOM 807 C CA . PHE A 1 100 ? -3.695 -7.980 42.722 1.00 16.85 100 PHE A CA 1
ATOM 808 C C . PHE A 1 100 ? -4.813 -8.536 43.588 1.00 19.43 100 PHE A C 1
ATOM 809 O O . PHE A 1 100 ? -5.991 -8.345 43.267 1.00 16.59 100 PHE A O 1
ATOM 817 N N . SER A 1 101 ? -4.468 -9.230 44.667 1.00 16.49 101 SER A N 1
ATOM 818 C CA . SER A 1 101 ? -5.466 -9.799 45.568 1.00 19.51 101 SER A CA 1
ATOM 819 C C . SER A 1 101 ? -5.804 -8.898 46.746 1.00 15.91 101 SER A C 1
ATOM 820 O O . SER A 1 101 ? -6.849 -9.096 47.379 1.00 16.14 101 SER A O 1
ATOM 823 N N . GLY A 1 102 ? -4.952 -7.932 47.074 1.00 15.62 102 GLY A N 1
ATOM 824 C CA . GLY A 1 102 ? -5.183 -7.155 48.272 1.00 18.94 102 GLY A CA 1
ATOM 825 C C . GLY A 1 102 ? -4.883 -7.869 49.568 1.00 18.79 102 GLY A C 1
ATOM 826 O O . GLY A 1 102 ? -5.136 -7.306 50.639 1.00 20.19 102 GLY A O 1
ATOM 827 N N . LYS A 1 103 ? -4.326 -9.077 49.510 1.00 15.29 103 LYS A N 1
ATOM 828 C CA . LYS A 1 103 ? -4.015 -9.845 50.710 1.00 19.11 103 LYS A CA 1
ATOM 829 C C . LYS A 1 103 ? -2.640 -9.478 51.250 1.00 20.45 103 LYS A C 1
ATOM 830 O O . LYS A 1 103 ? -1.708 -9.211 50.484 1.00 17.75 103 LYS A O 1
ATOM 836 N N . SER A 1 104 ? -2.516 -9.472 52.577 1.00 20.28 104 SER A N 1
ATOM 837 C CA . SER A 1 104 ? -1.221 -9.246 53.206 1.00 21.27 104 SER A CA 1
ATOM 838 C C . SER A 1 104 ? -0.363 -10.503 53.100 1.00 21.22 104 SER A C 1
ATOM 839 O O . SER A 1 104 ? -0.843 -11.621 53.317 1.00 21.46 104 SER A O 1
ATOM 842 N N . VAL A 1 105 ? 0.901 -10.317 52.732 1.00 17.98 105 VAL A N 1
ATOM 843 C CA . VAL A 1 105 ? 1.873 -11.400 52.654 1.00 21.51 105 VAL A CA 1
ATOM 844 C C . VAL A 1 105 ? 3.042 -11.028 53.555 1.00 15.91 105 VAL A C 1
ATOM 845 O O . VAL A 1 105 ? 3.612 -9.937 53.428 1.00 17.03 105 VAL A O 1
ATOM 849 N N . ALA A 1 106 ? 3.400 -11.938 54.460 1.00 19.99 106 ALA A N 1
ATOM 850 C CA . ALA A 1 106 ? 4.494 -11.720 55.393 1.00 18.63 106 ALA A CA 1
ATOM 851 C C . ALA A 1 106 ? 5.596 -12.745 55.177 1.00 18.99 106 ALA A C 1
ATOM 852 O O . ALA A 1 106 ? 5.328 -13.919 54.895 1.00 18.73 106 ALA A O 1
ATOM 854 N N . HIS A 1 107 ? 6.838 -12.283 55.290 1.00 17.89 107 HIS A N 1
ATOM 855 C CA . HIS A 1 107 ? 8.018 -13.138 55.317 1.00 16.67 107 HIS A CA 1
ATOM 856 C C . HIS A 1 107 ? 8.991 -12.575 56.334 1.00 17.06 107 HIS A C 1
ATOM 857 O O . HIS A 1 107 ? 9.185 -11.360 56.397 1.00 18.37 107 HIS A O 1
ATOM 864 N N . GLU A 1 108 ? 9.634 -13.455 57.100 1.00 19.23 108 GLU A N 1
ATOM 865 C CA . GLU A 1 108 ? 10.630 -13.006 58.074 1.00 17.23 108 GLU A CA 1
ATOM 866 C C . GLU A 1 108 ? 11.999 -12.910 57.396 1.00 20.05 108 GLU A C 1
ATOM 867 O O . GLU A 1 108 ? 12.908 -13.718 57.616 1.00 19.91 108 GLU A O 1
ATOM 873 N N . ASP A 1 109 ? 12.144 -11.871 56.567 1.00 16.87 109 ASP A N 1
ATOM 874 C CA . ASP A 1 109 ? 13.248 -11.826 55.611 1.00 16.99 109 ASP A CA 1
ATOM 875 C C . ASP A 1 109 ? 13.406 -10.394 55.105 1.00 18.03 109 ASP A C 1
ATOM 876 O O . ASP A 1 109 ? 12.521 -9.894 54.401 1.00 15.40 109 ASP A O 1
ATOM 881 N N . ILE A 1 110 ? 14.535 -9.752 55.436 1.00 14.51 110 ILE A N 1
ATOM 882 C CA . ILE A 1 110 ? 14.792 -8.379 54.985 1.00 13.73 110 ILE A CA 1
ATOM 883 C C . ILE A 1 110 ? 14.813 -8.298 53.461 1.00 15.49 110 ILE A C 1
ATOM 884 O O . ILE A 1 110 ? 14.500 -7.247 52.888 1.00 15.14 110 ILE A O 1
ATOM 889 N N . LYS A 1 111 ? 15.150 -9.397 52.770 1.00 14.65 111 LYS A N 1
ATOM 890 C CA . LYS A 1 111 ? 15.196 -9.327 51.310 1.00 15.14 111 LYS A CA 1
ATOM 891 C C . LYS A 1 111 ? 13.808 -9.215 50.693 1.00 14.87 111 LYS A C 1
ATOM 892 O O . LYS A 1 111 ? 13.694 -8.782 49.540 1.00 13.85 111 LYS A O 1
ATOM 898 N N . TYR A 1 112 ? 12.761 -9.580 51.437 1.00 15.79 112 TYR A N 1
ATOM 899 C CA . TYR A 1 112 ? 11.391 -9.325 50.993 1.00 16.88 112 TYR A CA 1
ATOM 900 C C . TYR A 1 112 ? 11.067 -7.837 51.044 1.00 13.63 112 TYR A C 1
ATOM 901 O O . TYR A 1 112 ? 10.429 -7.306 50.129 1.00 12.91 112 TYR A O 1
ATOM 910 N N . GLU A 1 113 ? 11.500 -7.148 52.107 1.00 13.22 113 GLU A N 1
ATOM 911 C CA . GLU A 1 113 ? 11.408 -5.689 52.140 1.00 13.29 113 GLU A CA 1
ATOM 912 C C . GLU A 1 113 ? 12.176 -5.076 50.974 1.00 14.13 113 GLU A C 1
ATOM 913 O O . GLU A 1 113 ? 11.660 -4.203 50.267 1.00 14.99 113 GLU A O 1
ATOM 919 N N . GLN A 1 114 ? 13.406 -5.552 50.732 1.00 11.86 114 GLN A N 1
ATOM 920 C CA . GLN A 1 114 ? 14.171 -5.067 49.588 1.00 13.33 114 GLN A CA 1
ATOM 921 C C . GLN A 1 114 ? 13.417 -5.305 48.291 1.00 12.37 114 GLN A C 1
ATOM 922 O O . GLN A 1 114 ? 13.347 -4.418 47.430 1.00 13.39 114 GLN A O 1
ATOM 928 N N . ALA A 1 115 ? 12.856 -6.511 48.131 1.00 10.56 115 ALA A N 1
ATOM 929 C CA . ALA A 1 115 ? 12.161 -6.859 46.890 1.00 11.46 115 ALA A CA 1
ATOM 930 C C . ALA A 1 115 ? 11.011 -5.908 46.616 1.00 11.33 115 ALA A C 1
ATOM 931 O O . ALA A 1 115 ? 10.842 -5.431 45.486 1.00 13.63 115 ALA A O 1
ATOM 933 N N . CYS A 1 116 ? 10.191 -5.639 47.635 1.00 14.53 116 CYS A N 1
ATOM 934 C CA . CYS A 1 116 ? 9.026 -4.775 47.435 1.00 12.43 116 CYS A CA 1
ATOM 935 C C . CYS A 1 116 ? 9.431 -3.337 47.127 1.00 12.31 116 CYS A C 1
ATOM 936 O O . CYS A 1 116 ? 8.759 -2.650 46.339 1.00 12.89 116 CYS A O 1
ATOM 939 N N . ILE A 1 117 ? 10.491 -2.853 47.768 1.00 13.64 117 ILE A N 1
ATOM 940 C CA . ILE A 1 117 ? 10.999 -1.519 47.468 1.00 13.20 117 ILE A CA 1
ATOM 941 C C . ILE A 1 117 ? 11.469 -1.445 46.020 1.00 17.41 117 ILE A C 1
ATOM 942 O O . ILE A 1 117 ? 11.200 -0.472 45.306 1.00 14.70 117 ILE A O 1
ATOM 947 N N . LEU A 1 118 ? 12.193 -2.466 45.571 1.00 12.95 118 LEU A N 1
ATOM 948 C CA . LEU A 1 118 ? 12.649 -2.489 44.184 1.00 16.29 118 LEU A CA 1
ATOM 949 C C . LEU A 1 118 ? 11.476 -2.568 43.209 1.00 15.94 118 LEU A C 1
ATOM 950 O O . LEU A 1 118 ? 11.481 -1.907 42.162 1.00 13.06 118 LEU A O 1
ATOM 955 N N . TYR A 1 119 ? 10.469 -3.381 43.524 1.00 10.39 119 TYR A N 1
ATOM 956 C CA . TYR A 1 119 ? 9.253 -3.396 42.711 1.00 12.28 119 TYR A CA 1
ATOM 957 C C . TYR A 1 119 ? 8.672 -1.998 42.601 1.00 14.03 119 TYR A C 1
ATOM 958 O O . TYR A 1 119 ? 8.303 -1.549 41.511 1.00 13.73 119 TYR A O 1
ATOM 967 N N . ASN A 1 120 ? 8.576 -1.294 43.736 1.00 12.67 120 ASN A N 1
ATOM 968 C CA . ASN A 1 120 ? 7.968 0.031 43.711 1.00 12.07 120 ASN A CA 1
ATOM 969 C C . ASN A 1 120 ? 8.815 1.030 42.942 1.00 14.74 120 ASN A C 1
ATOM 970 O O . ASN A 1 120 ? 8.262 1.965 42.353 1.00 13.30 120 ASN A O 1
ATOM 975 N N . LEU A 1 121 ? 10.140 0.846 42.919 1.00 12.01 121 LEU A N 1
ATOM 976 C CA . LEU A 1 121 ? 10.997 1.663 42.061 1.00 12.95 121 LEU A CA 1
ATOM 977 C C . LEU A 1 121 ? 10.644 1.449 40.593 1.00 13.67 121 LEU A C 1
ATOM 978 O O . LEU A 1 121 ? 10.538 2.408 39.815 1.00 13.78 121 LEU A O 1
ATOM 983 N N . GLY A 1 122 ? 10.472 0.189 40.197 1.00 14.02 122 GLY A N 1
ATOM 984 C CA . GLY A 1 122 ? 10.006 -0.089 38.840 1.00 12.67 122 GLY A CA 1
ATOM 985 C C . GLY A 1 122 ? 8.652 0.536 38.565 1.00 10.90 122 GLY A C 1
ATOM 986 O O . GLY A 1 122 ? 8.441 1.162 37.522 1.00 12.45 122 GLY A O 1
ATOM 987 N N . ALA A 1 123 ? 7.706 0.345 39.487 1.00 9.41 123 ALA A N 1
ATOM 988 C CA . ALA A 1 123 ? 6.365 0.877 39.289 1.00 11.91 123 ALA A CA 1
ATOM 989 C C . ALA A 1 123 ? 6.395 2.395 39.183 1.00 13.05 123 ALA A C 1
ATOM 990 O O . ALA A 1 123 ? 5.719 2.983 38.329 1.00 12.89 123 ALA A O 1
ATOM 992 N N . LEU A 1 124 ? 7.186 3.050 40.038 1.00 10.44 124 LEU A N 1
ATOM 993 C CA . LEU A 1 124 ? 7.230 4.508 40.001 1.00 11.80 124 LEU A CA 1
ATOM 994 C C . LEU A 1 124 ? 7.814 4.993 38.682 1.00 11.60 124 LEU A C 1
ATOM 995 O O . LEU A 1 124 ? 7.295 5.938 38.076 1.00 12.12 124 LEU A O 1
ATOM 1000 N N . HIS A 1 125 ? 8.891 4.362 38.217 1.00 12.13 125 HIS A N 1
ATOM 1001 C CA . HIS A 1 125 ? 9.423 4.735 36.910 1.00 11.81 125 HIS A CA 1
ATOM 1002 C C . HIS A 1 125 ? 8.371 4.549 35.820 1.00 11.98 125 HIS A C 1
ATOM 1003 O O . HIS A 1 125 ? 8.281 5.363 34.896 1.00 12.10 125 HIS A O 1
ATOM 1010 N N . SER A 1 126 ? 7.586 3.467 35.885 1.00 11.35 126 SER A N 1
ATOM 1011 C CA . SER A 1 126 ? 6.567 3.280 34.844 1.00 11.86 126 SER A CA 1
ATOM 1012 C C . SER A 1 126 ? 5.547 4.412 34.876 1.00 12.58 126 SER A C 1
ATOM 1013 O O . SER A 1 126 ? 5.099 4.886 33.825 1.00 13.67 126 SER A O 1
ATOM 1016 N N . MET A 1 127 ? 5.177 4.859 36.073 1.00 11.01 127 MET A N 1
ATOM 1017 C CA . MET A 1 127 ? 4.262 5.989 36.188 1.00 12.51 127 MET A CA 1
ATOM 1018 C C . MET A 1 127 ? 4.868 7.245 35.592 1.00 14.56 127 MET A C 1
ATOM 1019 O O . MET A 1 127 ? 4.207 7.979 34.852 1.00 13.31 127 MET A O 1
ATOM 1024 N N . LEU A 1 128 ? 6.111 7.546 35.960 1.00 14.28 128 LEU A N 1
ATOM 1025 C CA . LEU A 1 128 ? 6.734 8.774 35.473 1.00 12.34 128 LEU A CA 1
ATOM 1026 C C . LEU A 1 128 ? 6.876 8.741 33.960 1.00 16.14 128 LEU A C 1
ATOM 1027 O O . LEU A 1 128 ? 6.653 9.755 33.280 1.00 16.09 128 LEU A O 1
ATOM 1032 N N . GLY A 1 129 ? 7.209 7.573 33.411 1.00 11.49 129 GLY A N 1
ATOM 1033 C CA . GLY A 1 129 ? 7.310 7.443 31.965 1.00 13.00 129 GLY A CA 1
ATOM 1034 C C . GLY A 1 129 ? 6.000 7.724 31.259 1.00 12.08 129 GLY A C 1
ATOM 1035 O O . GLY A 1 129 ? 5.980 8.292 30.163 1.00 14.24 129 GLY A O 1
ATOM 1036 N N . ALA A 1 130 ? 4.893 7.317 31.871 1.00 13.31 130 ALA A N 1
ATOM 1037 C CA . ALA A 1 130 ? 3.567 7.402 31.283 1.00 13.20 130 ALA A CA 1
ATOM 1038 C C . ALA A 1 130 ? 2.913 8.759 31.492 1.00 16.83 130 ALA A C 1
ATOM 1039 O O . ALA A 1 130 ? 1.875 9.034 30.874 1.00 17.29 130 ALA A O 1
ATOM 1041 N N . MET A 1 131 ? 3.516 9.622 32.312 1.00 16.07 131 MET A N 1
ATOM 1042 C CA . MET A 1 131 ? 2.928 10.918 32.642 1.00 16.65 131 MET A CA 1
ATOM 1043 C C . MET A 1 131 ? 3.282 12.018 31.644 1.00 19.18 131 MET A C 1
ATOM 1044 O O . MET A 1 131 ? 2.526 12.988 31.513 1.00 21.04 131 MET A O 1
ATOM 1049 N N . ASP A 1 132 ? 4.402 11.912 30.936 1.00 17.71 132 ASP A N 1
ATOM 1050 C CA . ASP A 1 132 ? 4.813 12.995 30.052 1.00 20.57 132 ASP A CA 1
ATOM 1051 C C . ASP A 1 132 ? 4.053 12.930 28.732 1.00 17.49 132 ASP A C 1
ATOM 1052 O O . ASP A 1 132 ? 3.671 11.853 28.266 1.00 18.01 132 ASP A O 1
ATOM 1057 N N . LYS A 1 133 ? 3.844 14.110 28.123 1.00 19.14 133 LYS A N 1
ATOM 1058 C CA . LYS A 1 133 ? 3.184 14.184 26.821 1.00 18.10 133 LYS A CA 1
ATOM 1059 C C . LYS A 1 133 ? 4.080 13.758 25.661 1.00 16.95 133 LYS A C 1
ATOM 1060 O O . LYS A 1 133 ? 3.562 13.525 24.559 1.00 18.22 133 LYS A O 1
ATOM 1066 N N . ARG A 1 134 ? 5.397 13.694 25.875 1.00 15.21 134 ARG A N 1
ATOM 1067 C CA . ARG A 1 134 ? 6.368 13.227 24.877 1.00 15.42 134 ARG A CA 1
ATOM 1068 C C . ARG A 1 134 ? 6.338 14.074 23.604 1.00 19.01 134 ARG A C 1
ATOM 1069 O O . ARG A 1 134 ? 6.411 13.551 22.488 1.00 20.54 134 ARG A O 1
ATOM 1077 N N . VAL A 1 135 ? 6.233 15.390 23.780 1.00 19.31 135 VAL A N 1
ATOM 1078 C CA . VAL A 1 135 ? 6.297 16.321 22.663 1.00 20.65 135 VAL A CA 1
ATOM 1079 C C . VAL A 1 135 ? 7.557 17.179 22.679 1.00 29.35 135 VAL A C 1
ATOM 1080 O O . VAL A 1 135 ? 7.875 17.797 21.650 1.00 31.94 135 VAL A O 1
ATOM 1084 N N . SER A 1 136 ? 8.268 17.251 23.796 1.00 19.05 136 SER A N 1
ATOM 1085 C CA . SER A 1 136 ? 9.505 18.010 23.899 1.00 18.40 136 SER A CA 1
ATOM 1086 C C . SER A 1 136 ? 10.689 17.060 23.836 1.00 22.55 136 SER A C 1
ATOM 1087 O O . SER A 1 136 ? 10.565 15.868 24.120 1.00 19.76 136 SER A O 1
ATOM 1090 N N . GLU A 1 137 ? 11.851 17.596 23.453 1.00 17.46 137 GLU A N 1
ATOM 1091 C CA . GLU A 1 137 ? 13.046 16.757 23.423 1.00 17.11 137 GLU A CA 1
ATOM 1092 C C . GLU A 1 137 ? 13.332 16.175 24.801 1.00 18.44 137 GLU A C 1
ATOM 1093 O O . GLU A 1 137 ? 13.568 14.969 24.936 1.00 19.41 137 GLU A O 1
ATOM 1099 N N . GLU A 1 138 ? 13.297 17.020 25.845 1.00 16.69 138 GLU A N 1
ATOM 1100 C CA . GLU A 1 138 ? 13.593 16.532 27.187 1.00 15.16 138 GLU A CA 1
ATOM 1101 C C . GLU A 1 138 ? 12.527 15.554 27.670 1.00 18.84 138 GLU A C 1
ATOM 1102 O O . GLU A 1 138 ? 12.841 14.614 28.415 1.00 18.47 138 GLU A O 1
ATOM 1108 N N . GLY A 1 139 ? 11.274 15.756 27.246 1.00 15.95 139 GLY A N 1
ATOM 1109 C CA . GLY A 1 139 ? 10.202 14.866 27.663 1.00 17.38 139 GLY A CA 1
ATOM 1110 C C . GLY A 1 139 ? 10.270 13.520 26.969 1.00 19.07 139 GLY A C 1
ATOM 1111 O O . GLY A 1 139 ? 10.037 12.477 27.593 1.00 17.86 139 GLY A O 1
ATOM 1112 N N . MET A 1 140 ? 10.594 13.515 25.670 1.00 15.40 140 MET A N 1
ATOM 1113 C CA . MET A 1 140 ? 10.762 12.232 24.987 1.00 17.14 140 MET A CA 1
ATOM 1114 C C . MET A 1 140 ? 11.946 11.459 25.547 1.00 16.85 140 MET A C 1
ATOM 1115 O O . MET A 1 140 ? 11.859 10.238 25.726 1.00 17.92 140 MET A O 1
ATOM 1120 N N . LYS A 1 141 ? 13.072 12.140 25.801 1.00 15.33 141 LYS A N 1
ATOM 1121 C CA . LYS A 1 141 ? 14.246 11.447 26.325 1.00 16.26 141 LYS A CA 1
ATOM 1122 C C . LYS A 1 141 ? 13.965 10.866 27.703 1.00 17.90 141 LYS A C 1
ATOM 1123 O O . LYS A 1 141 ? 14.262 9.693 27.968 1.00 17.10 141 LYS A O 1
ATOM 1129 N N . VAL A 1 142 ? 13.390 11.671 28.598 1.00 13.40 142 VAL A N 1
ATOM 1130 C CA . VAL A 1 142 ? 13.215 11.198 29.965 1.00 16.84 142 VAL A CA 1
ATOM 1131 C C . VAL A 1 142 ? 12.174 10.086 30.021 1.00 17.12 142 VAL A C 1
ATOM 1132 O O . VAL A 1 142 ? 12.284 9.169 30.842 1.00 15.12 142 VAL A O 1
ATOM 1136 N N . SER A 1 143 ? 11.169 10.124 29.148 1.00 13.72 143 SER A N 1
ATOM 1137 C CA . SER A 1 143 ? 10.179 9.050 29.169 1.00 16.74 143 SER A CA 1
ATOM 1138 C C . SER A 1 143 ? 10.810 7.729 28.760 1.00 14.78 143 SER A C 1
ATOM 1139 O O . SER A 1 143 ? 10.552 6.689 29.383 1.00 12.77 143 SER A O 1
ATOM 1142 N N . CYS A 1 144 ? 11.638 7.750 27.713 1.00 14.04 144 CYS A N 1
ATOM 1143 C CA . CYS A 1 144 ? 12.363 6.547 27.324 1.00 14.86 144 CYS A CA 1
ATOM 1144 C C . CYS A 1 144 ? 13.217 6.049 28.483 1.00 16.71 144 CYS A C 1
ATOM 1145 O O . CYS A 1 144 ? 13.195 4.860 28.829 1.00 14.64 144 CYS A O 1
ATOM 1148 N N . THR A 1 145 ? 13.952 6.964 29.119 1.00 11.95 145 THR A N 1
ATOM 1149 C CA . THR A 1 145 ? 14.799 6.575 30.244 1.00 13.75 145 THR A CA 1
ATOM 1150 C C . THR A 1 145 ? 13.977 5.971 31.373 1.00 14.83 145 THR A C 1
ATOM 1151 O O . THR A 1 145 ? 14.361 4.941 31.947 1.00 14.61 145 THR A O 1
ATOM 1155 N N . HIS A 1 146 ? 12.824 6.572 31.681 1.00 12.09 146 HIS A N 1
ATOM 1156 C CA . HIS A 1 146 ? 11.990 6.029 32.753 1.00 13.10 146 HIS A CA 1
ATOM 1157 C C . HIS A 1 146 ? 11.558 4.599 32.454 1.00 11.96 146 HIS A C 1
ATOM 1158 O O . HIS A 1 146 ? 11.579 3.739 33.345 1.00 13.16 146 HIS A O 1
ATOM 1165 N N . PHE A 1 147 ? 11.133 4.326 31.220 1.00 9.41 147 PHE A N 1
ATOM 1166 C CA . PHE A 1 147 ? 10.698 2.962 30.931 1.00 10.28 147 PHE A CA 1
ATOM 1167 C C . PHE A 1 147 ? 11.880 1.993 30.938 1.00 14.28 147 PHE A C 1
ATOM 1168 O O . PHE A 1 147 ? 11.738 0.850 31.381 1.00 12.67 147 PHE A O 1
ATOM 1176 N N . GLN A 1 148 ? 13.055 2.429 30.472 1.00 11.18 148 GLN A N 1
ATOM 1177 C CA . GLN A 1 148 ? 14.247 1.596 30.606 1.00 13.78 148 GLN A CA 1
ATOM 1178 C C . GLN A 1 148 ? 14.582 1.331 32.067 1.00 13.44 148 GLN A C 1
ATOM 1179 O O . GLN A 1 148 ? 15.022 0.230 32.417 1.00 12.83 148 GLN A O 1
ATOM 1185 N N . CYS A 1 149 ? 14.398 2.334 32.926 1.00 11.33 149 CYS A N 1
ATOM 1186 C CA . CYS A 1 149 ? 14.669 2.146 34.346 1.00 11.73 149 CYS A CA 1
ATOM 1187 C C . CYS A 1 149 ? 13.661 1.200 34.968 1.00 15.57 149 CYS A C 1
ATOM 1188 O O . CYS A 1 149 ? 14.030 0.378 35.815 1.00 14.06 149 CYS A O 1
ATOM 1191 N N . ALA A 1 150 ? 12.387 1.316 34.572 1.00 14.33 150 ALA A N 1
ATOM 1192 C CA . ALA A 1 150 ? 11.366 0.387 35.057 1.00 12.95 150 ALA A CA 1
ATOM 1193 C C . ALA A 1 150 ? 11.706 -1.040 34.644 1.00 12.65 150 ALA A C 1
ATOM 1194 O O . ALA A 1 150 ? 11.674 -1.956 35.472 1.00 12.83 150 ALA A O 1
ATOM 1196 N N . ALA A 1 151 ? 12.069 -1.237 33.368 1.00 11.28 151 ALA A N 1
ATOM 1197 C CA . ALA A 1 151 ? 12.494 -2.554 32.910 1.00 9.42 151 ALA A CA 1
ATOM 1198 C C . ALA A 1 151 ? 13.679 -3.066 33.721 1.00 13.44 151 ALA A C 1
ATOM 1199 O O . ALA A 1 151 ? 13.722 -4.241 34.099 1.00 11.87 151 ALA A O 1
ATOM 1201 N N . GLY A 1 152 ? 14.669 -2.201 33.978 1.00 12.19 152 GLY A N 1
ATOM 1202 C CA . GLY A 1 152 ? 15.837 -2.632 34.734 1.00 12.25 152 GLY A CA 1
ATOM 1203 C C . GLY A 1 152 ? 15.503 -3.033 36.159 1.00 14.34 152 GLY A C 1
ATOM 1204 O O . GLY A 1 152 ? 16.088 -3.977 36.698 1.00 14.50 152 GLY A O 1
ATOM 1205 N N . ALA A 1 153 ? 14.567 -2.320 36.792 1.00 11.44 153 ALA A N 1
ATOM 1206 C CA . ALA A 1 153 ? 14.179 -2.656 38.158 1.00 13.50 153 ALA A CA 1
ATOM 1207 C C . ALA A 1 153 ? 13.456 -3.999 38.218 1.00 11.38 153 ALA A C 1
ATOM 1208 O O . ALA A 1 153 ? 13.760 -4.839 39.074 1.00 13.27 153 ALA A O 1
ATOM 1210 N N . PHE A 1 154 ? 12.473 -4.216 37.332 1.00 11.76 154 PHE A N 1
ATOM 1211 C CA . PHE A 1 154 ? 11.779 -5.503 37.343 1.00 12.48 154 PHE A CA 1
ATOM 1212 C C . PHE A 1 154 ? 12.720 -6.644 36.944 1.00 12.38 154 PHE A C 1
ATOM 1213 O O . PHE A 1 154 ? 12.612 -7.755 37.472 1.00 13.66 154 PHE A O 1
ATOM 1221 N N . ALA A 1 155 ? 13.644 -6.396 36.013 1.00 11.88 155 ALA A N 1
ATOM 1222 C CA . ALA A 1 155 ? 14.610 -7.438 35.653 1.00 13.67 155 ALA A CA 1
ATOM 1223 C C . ALA A 1 155 ? 15.569 -7.742 36.802 1.00 16.12 155 ALA A C 1
ATOM 1224 O O . ALA A 1 155 ? 15.898 -8.911 37.051 1.00 16.14 155 ALA A O 1
ATOM 1226 N N . TYR A 1 156 ? 16.060 -6.708 37.489 1.00 12.26 156 TYR A N 1
ATOM 1227 C CA . TYR A 1 156 ? 16.918 -6.950 38.647 1.00 14.54 156 TYR A CA 1
ATOM 1228 C C . TYR A 1 156 ? 16.172 -7.737 39.713 1.00 17.45 156 TYR A C 1
ATOM 1229 O O . TYR A 1 156 ? 16.719 -8.674 40.310 1.00 18.37 156 TYR A O 1
ATOM 1238 N N . LEU A 1 157 ? 14.915 -7.368 39.962 1.00 12.67 157 LEU A N 1
ATOM 1239 C CA . LEU A 1 157 ? 14.099 -8.085 40.932 1.00 15.90 157 LEU A CA 1
ATOM 1240 C C . LEU A 1 157 ? 14.000 -9.556 40.563 1.00 19.53 157 LEU A C 1
ATOM 1241 O O . LEU A 1 157 ? 14.186 -10.447 41.405 1.00 18.87 157 LEU A O 1
ATOM 1246 N N . ARG A 1 158 ? 13.732 -9.821 39.286 1.00 14.37 158 ARG A N 1
ATOM 1247 C CA . ARG A 1 158 ? 13.582 -11.181 38.797 1.00 14.87 158 ARG A CA 1
ATOM 1248 C C . ARG A 1 158 ? 14.864 -11.994 38.972 1.00 20.13 158 ARG A C 1
ATOM 1249 O O . ARG A 1 158 ? 14.809 -13.173 39.339 1.00 23.63 158 ARG A O 1
ATOM 1257 N N . GLU A 1 159 ? 16.028 -11.379 38.750 1.00 17.86 159 GLU A N 1
ATOM 1258 C CA . GLU A 1 159 ? 17.285 -12.128 38.703 1.00 19.19 159 GLU A CA 1
ATOM 1259 C C . GLU A 1 159 ? 18.019 -12.213 40.037 1.00 27.55 159 GLU A C 1
ATOM 1260 O O . GLU A 1 159 ? 18.836 -13.129 40.221 1.00 25.13 159 GLU A O 1
ATOM 1266 N N . HIS A 1 160 ? 17.791 -11.279 40.964 1.00 20.56 160 HIS A N 1
ATOM 1267 C CA . HIS A 1 160 ? 18.665 -11.158 42.129 1.00 24.42 160 HIS A CA 1
ATOM 1268 C C . HIS A 1 160 ? 17.951 -11.410 43.446 1.00 28.86 160 HIS A C 1
ATOM 1269 O O . HIS A 1 160 ? 18.557 -11.233 44.508 1.00 28.52 160 HIS A O 1
ATOM 1276 N N . PHE A 1 161 ? 16.696 -11.814 43.417 1.00 22.88 161 PHE A N 1
ATOM 1277 C CA . PHE A 1 161 ? 15.950 -12.037 44.645 1.00 29.98 161 PHE A CA 1
ATOM 1278 C C . PHE A 1 161 ? 15.319 -13.407 44.649 1.00 33.80 161 PHE A C 1
ATOM 1279 O O . PHE A 1 161 ? 15.103 -14.014 43.588 1.00 26.32 161 PHE A O 1
ATOM 1287 N N . PRO A 1 162 ? 15.062 -13.966 45.835 1.00 37.98 162 PRO A N 1
ATOM 1288 C CA . PRO A 1 162 ? 14.270 -15.189 45.929 1.00 32.03 162 PRO A CA 1
ATOM 1289 C C . PRO A 1 162 ? 13.016 -15.092 45.074 1.00 31.30 162 PRO A C 1
ATOM 1290 O O . PRO A 1 162 ? 12.385 -14.036 44.967 1.00 34.66 162 PRO A O 1
ATOM 1294 N N . GLN A 1 163 ? 12.683 -16.200 44.438 1.00 26.77 163 GLN A N 1
ATOM 1295 C CA . GLN A 1 163 ? 11.629 -16.210 43.445 1.00 26.19 163 GLN A CA 1
ATOM 1296 C C . GLN A 1 163 ? 10.267 -16.170 44.125 1.00 36.62 163 GLN A C 1
ATOM 1297 O O . GLN A 1 163 ? 10.020 -16.901 45.091 1.00 32.94 163 GLN A O 1
ATOM 1303 N N . ALA A 1 164 ? 9.415 -15.266 43.651 1.00 31.18 164 ALA A N 1
ATOM 1304 C CA . ALA A 1 164 ? 8.000 -15.216 44.001 1.00 30.17 164 ALA A CA 1
ATOM 1305 C C . ALA A 1 164 ? 7.767 -15.196 45.519 1.00 26.04 164 ALA A C 1
ATOM 1306 O O . ALA A 1 164 ? 7.162 -16.101 46.097 1.00 27.08 164 ALA A O 1
ATOM 1308 N N . TYR A 1 165 ? 8.240 -14.125 46.161 1.00 19.63 165 TYR A N 1
ATOM 1309 C CA . TYR A 1 165 ? 7.769 -13.829 47.511 1.00 15.96 165 TYR A CA 1
ATOM 1310 C C . TYR A 1 165 ? 6.252 -13.668 47.534 1.00 17.95 165 TYR A C 1
ATOM 1311 O O . TYR A 1 165 ? 5.596 -13.992 48.530 1.00 16.44 165 TYR A O 1
ATOM 1320 N N . SER A 1 166 ? 5.686 -13.136 46.456 1.00 17.12 166 SER A N 1
ATOM 1321 C CA . SER A 1 166 ? 4.245 -13.053 46.297 1.00 15.12 166 SER A CA 1
ATOM 1322 C C . SER A 1 166 ? 3.978 -13.100 44.804 1.00 17.16 166 SER A C 1
ATOM 1323 O O . SER A 1 166 ? 4.877 -12.873 43.989 1.00 14.20 166 SER A O 1
ATOM 1326 N N . VAL A 1 167 ? 2.732 -13.405 44.451 1.00 17.13 167 VAL A N 1
ATOM 1327 C CA . VAL A 1 167 ? 2.456 -13.722 43.063 1.00 19.44 167 VAL A CA 1
ATOM 1328 C C . VAL A 1 167 ? 2.570 -12.505 42.162 1.00 16.75 167 VAL A C 1
ATOM 1329 O O . VAL A 1 167 ? 2.715 -12.672 40.948 1.00 15.41 167 VAL A O 1
ATOM 1333 N N . ASP A 1 168 ? 2.497 -11.284 42.710 1.00 15.32 168 ASP A N 1
ATOM 1334 C CA . ASP A 1 168 ? 2.669 -10.112 41.856 1.00 13.89 168 ASP A CA 1
ATOM 1335 C C . ASP A 1 168 ? 4.120 -9.920 41.437 1.00 16.21 168 ASP A C 1
ATOM 1336 O O . ASP A 1 168 ? 4.391 -9.120 40.534 1.00 14.96 168 ASP A O 1
ATOM 1341 N N . MET A 1 169 ? 5.045 -10.677 42.034 1.00 14.31 169 MET A N 1
ATOM 1342 C CA . MET A 1 169 ? 6.468 -10.582 41.752 1.00 15.82 169 MET A CA 1
ATOM 1343 C C . MET A 1 169 ? 7.042 -11.927 41.306 1.00 15.72 169 MET A C 1
ATOM 1344 O O . MET A 1 169 ? 8.236 -12.180 41.475 1.00 16.35 169 MET A O 1
ATOM 1349 N N . SER A 1 170 ? 6.204 -12.782 40.722 1.00 12.13 170 SER A N 1
ATOM 1350 C CA . SER A 1 170 ? 6.669 -14.056 40.178 1.00 17.36 170 SER A CA 1
ATOM 1351 C C . SER A 1 170 ? 7.455 -13.821 38.889 1.00 18.93 170 SER A C 1
ATOM 1352 O O . SER A 1 170 ? 7.311 -12.793 38.231 1.00 15.30 170 SER A O 1
ATOM 1355 N N . ARG A 1 171 ? 8.307 -14.792 38.527 1.00 16.52 171 ARG A N 1
ATOM 1356 C CA . ARG A 1 171 ? 9.168 -14.586 37.365 1.00 14.23 171 ARG A CA 1
ATOM 1357 C C . ARG A 1 171 ? 8.349 -14.338 36.105 1.00 14.99 171 ARG A C 1
ATOM 1358 O O . ARG A 1 171 ? 8.707 -13.482 35.283 1.00 16.17 171 ARG A O 1
ATOM 1366 N N . GLN A 1 172 ? 7.238 -15.067 35.936 1.00 16.05 172 GLN A N 1
ATOM 1367 C CA . GLN A 1 172 ? 6.428 -14.896 34.734 1.00 15.32 172 GLN A CA 1
ATOM 1368 C C . GLN A 1 172 ? 5.800 -13.509 34.684 1.00 17.18 172 GLN A C 1
ATOM 1369 O O . GLN A 1 172 ? 5.775 -12.879 33.624 1.00 16.16 172 GLN A O 1
ATOM 1375 N N . ILE A 1 173 ? 5.303 -13.012 35.820 1.00 13.61 173 ILE A N 1
ATOM 1376 C CA . ILE A 1 173 ? 4.695 -11.683 35.822 1.00 14.17 173 ILE A CA 1
ATOM 1377 C C . ILE A 1 173 ? 5.761 -10.613 35.615 1.00 13.03 173 ILE A C 1
ATOM 1378 O O . ILE A 1 173 ? 5.553 -9.643 34.889 1.00 13.59 173 ILE A O 1
ATOM 1383 N N . LEU A 1 174 ? 6.922 -10.778 36.233 1.00 12.79 174 LEU A N 1
ATOM 1384 C CA . LEU A 1 174 ? 7.973 -9.774 36.064 1.00 10.33 174 LEU A CA 1
ATOM 1385 C C . LEU A 1 174 ? 8.480 -9.746 34.631 1.00 13.93 174 LEU A C 1
ATOM 1386 O O . LEU A 1 174 ? 8.822 -8.675 34.109 1.00 14.01 174 LEU A O 1
ATOM 1391 N N . THR A 1 175 ? 8.490 -10.900 33.963 1.00 13.48 175 THR A N 1
ATOM 1392 C CA . THR A 1 175 ? 8.895 -10.931 32.564 1.00 12.46 175 THR A CA 1
ATOM 1393 C C . THR A 1 175 ? 7.888 -10.198 31.680 1.00 13.92 175 THR A C 1
ATOM 1394 O O . THR A 1 175 ? 8.273 -9.501 30.732 1.00 14.46 175 THR A O 1
ATOM 1398 N N . LEU A 1 176 ? 6.592 -10.335 31.976 1.00 11.64 176 LEU A N 1
ATOM 1399 C CA . LEU A 1 176 ? 5.597 -9.522 31.285 1.00 11.80 176 LEU A CA 1
ATOM 1400 C C . LEU A 1 176 ? 5.892 -8.035 31.477 1.00 12.82 176 LEU A C 1
ATOM 1401 O O . LEU A 1 176 ? 5.920 -7.268 30.506 1.00 11.91 176 LEU A O 1
ATOM 1406 N N . ASN A 1 177 ? 6.184 -7.627 32.720 1.00 11.90 177 ASN A N 1
ATOM 1407 C CA . ASN A 1 177 ? 6.465 -6.219 33.001 1.00 10.47 177 ASN A CA 1
ATOM 1408 C C . ASN A 1 177 ? 7.684 -5.739 32.233 1.00 11.66 177 ASN A C 1
ATOM 1409 O O . ASN A 1 177 ? 7.671 -4.648 31.660 1.00 12.44 177 ASN A O 1
ATOM 1414 N N . VAL A 1 178 ? 8.760 -6.533 32.241 1.00 12.04 178 VAL A N 1
ATOM 1415 C CA . VAL A 1 178 ? 9.988 -6.126 31.554 1.00 10.69 178 VAL A CA 1
ATOM 1416 C C . VAL A 1 178 ? 9.714 -5.909 30.069 1.00 14.53 178 VAL A C 1
ATOM 1417 O O . VAL A 1 178 ? 10.084 -4.879 29.496 1.00 13.21 178 VAL A O 1
ATOM 1421 N N . ASN A 1 179 ? 9.019 -6.857 29.433 1.00 11.74 179 ASN A N 1
ATOM 1422 C CA . ASN A 1 179 ? 8.742 -6.730 28.003 1.00 14.12 179 ASN A CA 1
ATOM 1423 C C . ASN A 1 179 ? 7.859 -5.532 27.700 1.00 13.75 179 ASN A C 1
ATOM 1424 O O . ASN A 1 179 ? 8.060 -4.845 26.687 1.00 15.67 179 ASN A O 1
ATOM 1429 N N . LEU A 1 180 ? 6.844 -5.295 28.533 1.00 14.35 180 LEU A N 1
ATOM 1430 C CA . LEU A 1 180 ? 5.984 -4.137 28.334 1.00 11.03 180 LEU A CA 1
ATOM 1431 C C . LEU A 1 180 ? 6.779 -2.847 28.491 1.00 12.45 180 LEU A C 1
ATOM 1432 O O . LEU A 1 180 ? 6.622 -1.911 27.694 1.00 12.77 180 LEU A O 1
ATOM 1437 N N . MET A 1 181 ? 7.655 -2.790 29.501 1.00 11.40 181 MET A N 1
ATOM 1438 C CA . MET A 1 181 ? 8.435 -1.574 29.717 1.00 11.00 181 MET A CA 1
ATOM 1439 C C . MET A 1 181 ? 9.417 -1.344 28.577 1.00 13.85 181 MET A C 1
ATOM 1440 O O . MET A 1 181 ? 9.590 -0.207 28.130 1.00 11.60 181 MET A O 1
ATOM 1445 N N . LEU A 1 182 ? 10.059 -2.408 28.073 1.00 11.58 182 LEU A N 1
ATOM 1446 C CA . LEU A 1 182 ? 10.966 -2.221 26.943 1.00 13.19 182 LEU A CA 1
ATOM 1447 C C . LEU A 1 182 ? 10.204 -1.827 25.687 1.00 13.38 182 LEU A C 1
ATOM 1448 O O . LEU A 1 182 ? 10.680 -0.993 24.901 1.00 13.49 182 LEU A O 1
ATOM 1453 N N . GLY A 1 183 ? 9.044 -2.446 25.458 1.00 11.75 183 GLY A N 1
ATOM 1454 C CA . GLY A 1 183 ? 8.211 -2.028 24.341 1.00 12.64 183 GLY A CA 1
ATOM 1455 C C . GLY A 1 183 ? 7.878 -0.550 24.399 1.00 13.40 183 GLY A C 1
ATOM 1456 O O . GLY A 1 183 ? 7.941 0.159 23.383 1.00 15.69 183 GLY A O 1
ATOM 1457 N N . GLN A 1 184 ? 7.533 -0.060 25.589 1.00 11.60 184 GLN A N 1
ATOM 1458 C CA . GLN A 1 184 ? 7.188 1.352 25.716 1.00 9.74 184 GLN A CA 1
ATOM 1459 C C . GLN A 1 184 ? 8.421 2.238 25.567 1.00 13.22 184 GLN A C 1
ATOM 1460 O O . GLN A 1 184 ? 8.340 3.305 24.947 1.00 13.58 184 GLN A O 1
ATOM 1466 N N . ALA A 1 185 ? 9.575 1.809 26.096 1.00 12.18 185 ALA A N 1
ATOM 1467 C CA . ALA A 1 185 ? 10.808 2.564 25.836 1.00 11.42 185 ALA A CA 1
ATOM 1468 C C . ALA A 1 185 ? 11.103 2.624 24.341 1.00 14.72 185 ALA A C 1
ATOM 1469 O O . ALA A 1 185 ? 11.463 3.683 23.810 1.00 14.05 185 ALA A O 1
ATOM 1471 N N . GLN A 1 186 ? 10.958 1.498 23.645 1.00 11.91 186 GLN A N 1
ATOM 1472 C CA . GLN A 1 186 ? 11.214 1.469 22.209 1.00 13.92 186 GLN A CA 1
ATOM 1473 C C . GLN A 1 186 ? 10.226 2.354 21.448 1.00 17.63 186 GLN A C 1
ATOM 1474 O O . GLN A 1 186 ? 10.600 2.993 20.455 1.00 14.02 186 GLN A O 1
ATOM 1480 N N . GLU A 1 187 ? 8.967 2.415 21.905 1.00 13.07 187 GLU A N 1
ATOM 1481 C CA . GLU A 1 187 ? 7.985 3.317 21.301 1.00 13.32 187 GLU A CA 1
ATOM 1482 C C . GLU A 1 187 ? 8.397 4.778 21.475 1.00 16.45 187 GLU A C 1
ATOM 1483 O O . GLU A 1 187 ? 8.269 5.581 20.542 1.00 14.73 187 GLU A O 1
ATOM 1489 N N . CYS A 1 188 ? 8.912 5.139 22.658 1.00 13.58 188 CYS A N 1
ATOM 1490 C CA . CYS A 1 188 ? 9.460 6.483 22.867 1.00 14.09 188 CYS A CA 1
ATOM 1491 C C . CYS A 1 188 ? 10.643 6.759 21.940 1.00 15.80 188 CYS A C 1
ATOM 1492 O O . CYS A 1 188 ? 10.786 7.874 21.415 1.00 18.40 188 CYS A O 1
ATOM 1495 N N . LEU A 1 189 ? 11.515 5.762 21.751 1.00 14.62 189 LEU A N 1
ATOM 1496 C CA . LEU A 1 189 ? 12.663 5.925 20.861 1.00 13.87 189 LEU A CA 1
ATOM 1497 C C . LEU A 1 189 ? 12.212 6.118 19.420 1.00 17.81 189 LEU A C 1
ATOM 1498 O O . LEU A 1 189 ? 12.811 6.897 18.665 1.00 18.20 189 LEU A O 1
ATOM 1503 N N . LEU A 1 190 ? 11.162 5.398 19.019 1.00 13.90 190 LEU A N 1
ATOM 1504 C CA . LEU A 1 190 ? 10.624 5.543 17.670 1.00 14.22 190 LEU A CA 1
ATOM 1505 C C . LEU A 1 190 ? 10.124 6.960 17.425 1.00 15.69 190 LEU A C 1
ATOM 1506 O O . LEU A 1 190 ? 10.419 7.570 16.386 1.00 18.32 190 LEU A O 1
ATOM 1511 N N . GLU A 1 191 ? 9.326 7.481 18.353 1.00 16.21 191 GLU A N 1
ATOM 1512 C CA . GLU A 1 191 ? 8.837 8.848 18.241 1.00 17.40 191 GLU A CA 1
ATOM 1513 C C . GLU A 1 191 ? 9.996 9.821 18.034 1.00 19.98 191 GLU A C 1
ATOM 1514 O O . GLU A 1 191 ? 9.918 10.737 17.206 1.00 21.64 191 GLU A O 1
ATOM 1520 N N . LYS A 1 192 ? 11.081 9.642 18.785 1.00 15.99 192 LYS A N 1
ATOM 1521 C CA . LYS A 1 192 ? 12.207 10.568 18.663 1.00 22.72 192 LYS A CA 1
ATOM 1522 C C . LYS A 1 192 ? 12.942 10.372 17.346 1.00 19.47 192 LYS A C 1
ATOM 1523 O O . LYS A 1 192 ? 13.392 11.347 16.727 1.00 24.58 192 LYS A O 1
ATOM 1529 N N . SER A 1 193 ? 13.067 9.124 16.895 1.00 17.26 193 SER A N 1
ATOM 1530 C CA . SER A 1 193 ? 13.761 8.860 15.643 1.00 17.16 193 SER A CA 1
ATOM 1531 C C . SER A 1 193 ? 13.031 9.490 14.468 1.00 22.48 193 SER A C 1
ATOM 1532 O O . SER A 1 193 ? 13.662 9.873 13.480 1.00 22.84 193 SER A O 1
ATOM 1535 N N . MET A 1 194 ? 11.707 9.618 14.562 1.00 20.33 194 MET A N 1
ATOM 1536 C CA . MET A 1 194 ? 10.961 10.243 13.472 1.00 17.24 194 MET A CA 1
ATOM 1537 C C . MET A 1 194 ? 11.098 11.758 13.504 1.00 22.05 194 MET A C 1
ATOM 1538 O O . MET A 1 194 ? 11.237 12.391 12.448 1.00 26.04 194 MET A O 1
ATOM 1543 N N . LEU A 1 195 ? 11.085 12.357 14.698 1.00 23.14 195 LEU A N 1
ATOM 1544 C CA . LEU A 1 195 ? 11.320 13.793 14.792 1.00 27.88 195 LEU A CA 1
ATOM 1545 C C . LEU A 1 195 ? 12.735 14.154 14.366 1.00 29.10 195 LEU A C 1
ATOM 1546 O O . LEU A 1 195 ? 12.959 15.238 13.817 1.00 33.10 195 LEU A O 1
ATOM 1551 N N . ASP A 1 196 ? 13.697 13.265 14.604 1.00 24.49 196 ASP A N 1
ATOM 1552 C CA . ASP A 1 196 ? 15.080 13.487 14.197 1.00 25.62 196 ASP A CA 1
ATOM 1553 C C . ASP A 1 196 ? 15.314 13.179 12.729 1.00 25.16 196 ASP A C 1
ATOM 1554 O O . ASP A 1 196 ? 16.446 13.324 12.259 1.00 28.76 196 ASP A O 1
ATOM 1559 N N . ASN A 1 197 ? 14.283 12.748 12.007 1.00 24.79 197 ASN A N 1
ATOM 1560 C CA . ASN A 1 197 ? 14.374 12.445 10.582 1.00 32.89 197 ASN A CA 1
ATOM 1561 C C . ASN A 1 197 ? 15.493 11.445 10.290 1.00 35.64 197 ASN A C 1
ATOM 1562 O O . ASN A 1 197 ? 16.314 11.635 9.390 1.00 24.73 197 ASN A O 1
ATOM 1567 N N . ARG A 1 198 ? 15.522 10.367 11.073 1.00 23.81 198 ARG A N 1
ATOM 1568 C CA . ARG A 1 198 ? 16.401 9.253 10.768 1.00 20.98 198 ARG A CA 1
ATOM 1569 C C . ARG A 1 198 ? 15.969 8.591 9.466 1.00 21.32 198 ARG A C 1
ATOM 1570 O O . ARG A 1 198 ? 14.838 8.775 8.990 1.00 24.71 198 ARG A O 1
ATOM 1578 N N . LYS A 1 199 ? 16.883 7.810 8.887 1.00 19.60 199 LYS A N 1
ATOM 1579 C CA . LYS A 1 199 ? 16.599 7.124 7.634 1.00 20.61 199 LYS A CA 1
ATOM 1580 C C . LYS A 1 199 ? 15.391 6.209 7.787 1.00 25.28 199 LYS A C 1
ATOM 1581 O O . LYS A 1 199 ? 15.231 5.528 8.804 1.00 23.47 199 LYS A O 1
ATOM 1587 N N . SER A 1 200 ? 14.537 6.186 6.757 1.00 25.03 200 SER A N 1
ATOM 1588 C CA . SER A 1 200 ? 13.374 5.304 6.803 1.00 22.58 200 SER A CA 1
ATOM 1589 C C . SER A 1 200 ? 13.778 3.871 7.108 1.00 21.40 200 SER A C 1
ATOM 1590 O O . SER A 1 200 ? 13.046 3.145 7.794 1.00 24.44 200 SER A O 1
ATOM 1593 N N . PHE A 1 201 ? 14.947 3.459 6.619 1.00 25.45 201 PHE A N 1
ATOM 1594 C CA . PHE A 1 201 ? 15.497 2.147 6.936 1.00 29.34 201 PHE A CA 1
ATOM 1595 C C . PHE A 1 201 ? 15.505 1.896 8.441 1.00 26.38 201 PHE A C 1
ATOM 1596 O O . PHE A 1 201 ? 15.020 0.860 8.918 1.00 24.41 201 PHE A O 1
ATOM 1604 N N . LEU A 1 202 ? 16.050 2.847 9.204 1.00 26.11 202 LEU A N 1
ATOM 1605 C CA . LEU A 1 202 ? 16.175 2.654 10.645 1.00 21.51 202 LEU A CA 1
ATOM 1606 C C . LEU A 1 202 ? 14.822 2.752 11.330 1.00 22.91 202 LEU A C 1
ATOM 1607 O O . LEU A 1 202 ? 14.524 1.961 12.233 1.00 21.64 202 LEU A O 1
ATOM 1612 N N . VAL A 1 203 ? 13.990 3.716 10.917 1.00 17.75 203 VAL A N 1
ATOM 1613 C CA . VAL A 1 203 ? 12.695 3.906 11.576 1.00 18.18 203 VAL A CA 1
ATOM 1614 C C . VAL A 1 203 ? 11.857 2.639 11.465 1.00 18.98 203 VAL A C 1
ATOM 1615 O O . VAL A 1 203 ? 11.208 2.215 12.436 1.00 17.58 203 VAL A O 1
ATOM 1619 N N . ALA A 1 204 ? 11.862 2.010 10.284 1.00 19.37 204 ALA A N 1
ATOM 1620 C CA . ALA A 1 204 ? 11.141 0.752 10.115 1.00 18.05 204 ALA A CA 1
ATOM 1621 C C . ALA A 1 204 ? 11.656 -0.319 11.070 1.00 21.80 204 ALA A C 1
ATOM 1622 O O . ALA A 1 204 ? 10.870 -1.087 11.633 1.00 19.31 204 ALA A O 1
ATOM 1624 N N . ARG A 1 205 ? 12.977 -0.392 11.261 1.00 17.08 205 ARG A N 1
ATOM 1625 C CA . ARG A 1 205 ? 13.528 -1.417 12.142 1.00 16.45 205 ARG A CA 1
ATOM 1626 C C . ARG A 1 205 ? 13.191 -1.133 13.598 1.00 17.13 205 ARG A C 1
ATOM 1627 O O . ARG A 1 205 ? 12.985 -2.065 14.384 1.00 17.43 205 ARG A O 1
ATOM 1635 N N . ILE A 1 206 ? 13.179 0.139 13.985 1.00 15.57 206 ILE A N 1
ATOM 1636 C CA . ILE A 1 206 ? 12.820 0.493 15.355 1.00 15.12 206 ILE A CA 1
ATOM 1637 C C . ILE A 1 206 ? 11.366 0.129 15.617 1.00 17.18 206 ILE A C 1
ATOM 1638 O O . ILE A 1 206 ? 11.028 -0.469 16.645 1.00 15.23 206 ILE A O 1
ATOM 1643 N N . SER A 1 207 ? 10.490 0.465 14.673 1.00 15.48 207 SER A N 1
ATOM 1644 C CA . SER A 1 207 ? 9.068 0.165 14.838 1.00 14.29 207 SER A CA 1
ATOM 1645 C C . SER A 1 207 ? 8.819 -1.342 14.843 1.00 16.85 207 SER A C 1
ATOM 1646 O O . SER A 1 207 ? 7.943 -1.832 15.568 1.00 15.03 207 SER A O 1
ATOM 1649 N N . ALA A 1 208 ? 9.576 -2.094 14.038 1.00 16.69 208 ALA A N 1
ATOM 1650 C CA . ALA A 1 208 ? 9.462 -3.551 14.049 1.00 17.80 208 ALA A CA 1
ATOM 1651 C C . ALA A 1 208 ? 9.813 -4.123 15.415 1.00 20.00 208 ALA A C 1
ATOM 1652 O O . ALA A 1 208 ? 9.224 -5.121 15.857 1.00 18.31 208 ALA A O 1
ATOM 1654 N N . GLN A 1 209 ? 10.781 -3.509 16.095 1.00 15.06 209 GLN A N 1
ATOM 1655 C CA . GLN A 1 209 ? 11.146 -3.971 17.425 1.00 16.25 209 GLN A CA 1
ATOM 1656 C C . GLN A 1 209 ? 10.080 -3.623 18.455 1.00 17.18 209 GLN A C 1
ATOM 1657 O O . GLN A 1 209 ? 9.880 -4.387 19.406 1.00 17.70 209 GLN A O 1
ATOM 1663 N N . VAL A 1 210 ? 9.398 -2.477 18.302 1.00 14.72 210 VAL A N 1
ATOM 1664 C CA . VAL A 1 210 ? 8.236 -2.205 19.149 1.00 14.56 210 VAL A CA 1
ATOM 1665 C C . VAL A 1 210 ? 7.254 -3.360 19.045 1.00 14.90 210 VAL A C 1
ATOM 1666 O O . VAL A 1 210 ? 6.768 -3.886 20.057 1.00 15.34 210 VAL A O 1
ATOM 1670 N N . VAL A 1 211 ? 6.940 -3.749 17.806 1.00 14.66 211 VAL A N 1
ATOM 1671 C CA . VAL A 1 211 ? 6.009 -4.850 17.567 1.00 15.58 211 VAL A CA 1
ATOM 1672 C C . VAL A 1 211 ? 6.504 -6.118 18.247 1.00 18.51 211 VAL A C 1
ATOM 1673 O O . VAL A 1 211 ? 5.731 -6.836 18.892 1.00 16.52 211 VAL A O 1
ATOM 1677 N N . ASP A 1 212 ? 7.805 -6.398 18.134 1.00 17.77 212 ASP A N 1
ATOM 1678 C CA A ASP A 1 212 ? 8.361 -7.611 18.730 0.34 21.70 212 ASP A CA 1
ATOM 1679 C CA B ASP A 1 212 ? 8.356 -7.613 18.730 0.66 21.77 212 ASP A CA 1
ATOM 1680 C C . ASP A 1 212 ? 8.145 -7.643 20.239 1.00 18.08 212 ASP A C 1
ATOM 1681 O O . ASP A 1 212 ? 7.716 -8.664 20.795 1.00 17.54 212 ASP A O 1
ATOM 1690 N N . TYR A 1 213 ? 8.448 -6.534 20.928 1.00 14.56 213 TYR A N 1
ATOM 1691 C CA . TYR A 1 213 ? 8.235 -6.492 22.373 1.00 13.61 213 TYR A CA 1
ATOM 1692 C C . TYR A 1 213 ? 6.760 -6.660 22.723 1.00 16.13 213 TYR A C 1
ATOM 1693 O O . TYR A 1 213 ? 6.416 -7.388 23.664 1.00 15.85 213 TYR A O 1
ATOM 1702 N N . TYR A 1 214 ? 5.877 -5.963 22.005 1.00 16.39 214 TYR A N 1
ATOM 1703 C CA . TYR A 1 214 ? 4.458 -6.024 22.343 1.00 16.21 214 TYR A CA 1
ATOM 1704 C C . TYR A 1 214 ? 3.870 -7.400 22.046 1.00 19.72 214 TYR A C 1
ATOM 1705 O O . TYR A 1 214 ? 2.983 -7.861 22.776 1.00 18.54 214 TYR A O 1
ATOM 1714 N N . LYS A 1 215 ? 4.351 -8.070 20.992 1.00 16.55 215 LYS A N 1
ATOM 1715 C CA . LYS A 1 215 ? 3.881 -9.423 20.710 1.00 17.03 215 LYS A CA 1
ATOM 1716 C C . LYS A 1 215 ? 4.233 -10.365 21.851 1.00 23.15 215 LYS A C 1
ATOM 1717 O O . LYS A 1 215 ? 3.427 -11.228 22.230 1.00 23.98 215 LYS A O 1
ATOM 1723 N N . GLU A 1 216 ? 5.431 -10.212 22.412 1.00 18.86 216 GLU A N 1
ATOM 1724 C CA . GLU A 1 216 ? 5.821 -11.041 23.548 1.00 23.17 216 GLU A CA 1
ATOM 1725 C C . GLU A 1 216 ? 4.992 -10.698 24.780 1.00 22.97 216 GLU A C 1
ATOM 1726 O O . GLU A 1 216 ? 4.568 -11.595 25.517 1.00 18.40 216 GLU A O 1
ATOM 1732 N N . ALA A 1 217 ? 4.727 -9.407 25.012 1.00 19.46 217 ALA A N 1
ATOM 1733 C CA . ALA A 1 217 ? 3.815 -9.039 26.094 1.00 20.49 217 ALA A CA 1
ATOM 1734 C C . ALA A 1 217 ? 2.420 -9.622 25.870 1.00 16.31 217 ALA A C 1
ATOM 1735 O O . ALA A 1 217 ? 1.795 -10.119 26.814 1.00 19.30 217 ALA A O 1
ATOM 1737 N N . CYS A 1 218 ? 1.928 -9.597 24.626 1.00 17.75 218 CYS A N 1
ATOM 1738 C CA . CYS A 1 218 ? 0.603 -10.141 24.337 1.00 20.82 218 CYS A CA 1
ATOM 1739 C C . CYS A 1 218 ? 0.555 -11.646 24.583 1.00 24.31 218 CYS A C 1
ATOM 1740 O O . CYS A 1 218 ? -0.409 -12.152 25.172 1.00 21.57 218 CYS A O 1
ATOM 1743 N N . ARG A 1 219 ? 1.587 -12.373 24.135 1.00 19.49 219 ARG A N 1
ATOM 1744 C CA . ARG A 1 219 ? 1.689 -13.806 24.424 1.00 19.10 219 ARG A CA 1
ATOM 1745 C C . ARG A 1 219 ? 1.594 -14.077 25.915 1.00 22.04 219 ARG A C 1
ATOM 1746 O O . ARG A 1 219 ? 0.902 -15.009 26.344 1.00 20.61 219 ARG A O 1
ATOM 1754 N N . ALA A 1 220 ? 2.289 -13.272 26.720 1.00 18.31 220 ALA A N 1
ATOM 1755 C CA . ALA A 1 220 ? 2.263 -13.460 28.163 1.00 19.45 220 ALA A CA 1
ATOM 1756 C C . ALA A 1 220 ? 0.886 -13.154 28.731 1.00 19.26 220 ALA A C 1
ATOM 1757 O O . ALA A 1 220 ? 0.412 -13.852 29.636 1.00 22.16 220 ALA A O 1
ATOM 1759 N N . LEU A 1 221 ? 0.230 -12.109 28.217 1.00 15.16 221 LEU A N 1
ATOM 1760 C CA . LEU A 1 221 ? -1.111 -11.760 28.686 1.00 15.30 221 LEU A CA 1
ATOM 1761 C C . LEU A 1 221 ? -2.134 -12.831 28.366 1.00 24.58 221 LEU A C 1
ATOM 1762 O O . LEU A 1 221 ? -3.138 -12.943 29.080 1.00 23.20 221 LEU A O 1
ATOM 1767 N N . GLU A 1 222 ? -1.905 -13.608 27.312 1.00 22.44 222 GLU A N 1
ATOM 1768 C CA . GLU A 1 222 ? -2.816 -14.681 26.946 1.00 21.98 222 GLU A CA 1
ATOM 1769 C C . GLU A 1 222 ? -2.634 -15.934 27.791 1.00 23.60 222 GLU A C 1
ATOM 1770 O O . GLU A 1 222 ? -3.493 -16.826 27.732 1.00 28.32 222 GLU A O 1
ATOM 1776 N N . ASN A 1 223 ? -1.559 -16.022 28.570 1.00 20.53 223 ASN A N 1
ATOM 1777 C CA . ASN A 1 223 ? -1.363 -17.161 29.454 1.00 23.81 223 ASN A CA 1
ATOM 1778 C C . ASN A 1 223 ? -2.485 -17.195 30.486 1.00 25.17 223 ASN A C 1
ATOM 1779 O O . ASN A 1 223 ? -2.733 -16.186 31.162 1.00 19.82 223 ASN A O 1
ATOM 1784 N N . PRO A 1 224 ? -3.182 -18.322 30.640 1.00 25.56 224 PRO A N 1
ATOM 1785 C CA . PRO A 1 224 ? -4.358 -18.334 31.524 1.00 20.30 224 PRO A CA 1
ATOM 1786 C C . PRO A 1 224 ? -4.055 -17.978 32.967 1.00 19.40 224 PRO A C 1
ATOM 1787 O O . PRO A 1 224 ? -4.917 -17.396 33.636 1.00 20.76 224 PRO A O 1
ATOM 1791 N N . ASP A 1 225 ? -2.873 -18.311 33.484 1.00 21.95 225 ASP A N 1
ATOM 1792 C CA . ASP A 1 225 ? -2.612 -17.989 34.885 1.00 26.40 225 ASP A CA 1
ATOM 1793 C C . ASP A 1 225 ? -2.289 -16.508 35.070 1.00 20.74 225 ASP A C 1
ATOM 1794 O O . ASP A 1 225 ? -2.683 -15.904 36.076 1.00 21.58 225 ASP A O 1
ATOM 1799 N N . THR A 1 226 ? -1.592 -15.906 34.105 1.00 23.30 226 THR A N 1
ATOM 1800 C CA . THR A 1 226 ? -1.398 -14.458 34.118 1.00 22.45 226 THR A CA 1
ATOM 1801 C C . THR A 1 226 ? -2.728 -13.726 33.983 1.00 20.70 226 THR A C 1
ATOM 1802 O O . THR A 1 226 ? -3.012 -12.781 34.732 1.00 20.36 226 THR A O 1
ATOM 1806 N N . ALA A 1 227 ? -3.555 -14.141 33.017 1.00 18.99 227 ALA A N 1
ATOM 1807 C CA . ALA A 1 227 ? -4.868 -13.530 32.854 1.00 20.46 227 ALA A CA 1
ATOM 1808 C C . ALA A 1 227 ? -5.694 -13.644 34.129 1.00 19.15 227 ALA A C 1
ATOM 1809 O O . ALA A 1 227 ? -6.415 -12.707 34.498 1.00 22.33 227 ALA A O 1
ATOM 1811 N N . SER A 1 228 ? -5.586 -14.779 34.832 1.00 19.80 228 SER A N 1
ATOM 1812 C CA . SER A 1 228 ? -6.344 -14.961 36.068 1.00 22.84 228 SER A CA 1
ATOM 1813 C C . SER A 1 228 ? -5.842 -14.043 37.174 1.00 21.62 228 SER A C 1
ATOM 1814 O O . SER A 1 228 ? -6.638 -13.477 37.935 1.00 27.91 228 SER A O 1
ATOM 1817 N N . LEU A 1 229 ? -4.530 -13.893 37.283 1.00 18.37 229 LEU A N 1
ATOM 1818 C CA . LEU A 1 229 ? -3.963 -13.051 38.332 1.00 17.89 229 LEU A CA 1
ATOM 1819 C C . LEU A 1 229 ? -4.306 -11.588 38.101 1.00 19.53 229 LEU A C 1
ATOM 1820 O O . LEU A 1 229 ? -4.761 -10.888 39.020 1.00 19.11 229 LEU A O 1
ATOM 1825 N N . LEU A 1 230 ? -4.119 -11.119 36.867 1.00 15.39 230 LEU A N 1
ATOM 1826 C CA . LEU A 1 230 ? -4.353 -9.715 36.541 1.00 17.83 230 LEU A CA 1
ATOM 1827 C C . LEU A 1 230 ? -5.833 -9.385 36.423 1.00 19.33 230 LEU A C 1
ATOM 1828 O O . LEU A 1 230 ? -6.213 -8.218 36.593 1.00 16.98 230 LEU A O 1
ATOM 1833 N N . GLY A 1 231 ? -6.672 -10.384 36.160 1.00 17.95 231 GLY A N 1
ATOM 1834 C CA . GLY A 1 231 ? -8.103 -10.148 36.117 1.00 18.95 231 GLY A CA 1
ATOM 1835 C C . GLY A 1 231 ? -8.456 -9.122 35.060 1.00 19.41 231 GLY A C 1
ATOM 1836 O O . GLY A 1 231 ? -7.989 -9.176 33.918 1.00 18.20 231 GLY A O 1
ATOM 1837 N N . ARG A 1 232 ? -9.302 -8.164 35.437 1.00 15.02 232 ARG A N 1
ATOM 1838 C CA . ARG A 1 232 ? -9.732 -7.161 34.470 1.00 14.66 232 ARG A CA 1
ATOM 1839 C C . ARG A 1 232 ? -8.576 -6.287 33.984 1.00 18.89 232 ARG A C 1
ATOM 1840 O O . ARG A 1 232 ? -8.693 -5.651 32.931 1.00 20.70 232 ARG A O 1
ATOM 1848 N N . ILE A 1 233 ? -7.464 -6.239 34.722 1.00 14.68 233 ILE A N 1
ATOM 1849 C CA . ILE A 1 233 ? -6.289 -5.517 34.235 1.00 15.82 233 ILE A CA 1
ATOM 1850 C C . ILE A 1 233 ? -5.747 -6.180 32.976 1.00 18.53 233 ILE A C 1
ATOM 1851 O O . ILE A 1 233 ? -5.292 -5.502 32.047 1.00 15.77 233 ILE A O 1
ATOM 1856 N N . GLN A 1 234 ? -5.779 -7.511 32.918 1.00 15.44 234 GLN A N 1
ATOM 1857 C CA . GLN A 1 234 ? -5.323 -8.181 31.704 1.00 15.46 234 GLN A CA 1
ATOM 1858 C C . GLN A 1 234 ? -6.183 -7.787 30.505 1.00 17.78 234 GLN A C 1
ATOM 1859 O O . GLN A 1 234 ? -5.677 -7.625 29.385 1.00 16.97 234 GLN A O 1
ATOM 1865 N N . LYS A 1 235 ? -7.492 -7.634 30.720 1.00 18.04 235 LYS A N 1
ATOM 1866 C CA . LYS A 1 235 ? -8.370 -7.235 29.624 1.00 20.41 235 LYS A CA 1
ATOM 1867 C C . LYS A 1 235 ? -7.990 -5.858 29.110 1.00 20.62 235 LYS A C 1
ATOM 1868 O O . LYS A 1 235 ? -7.895 -5.641 27.897 1.00 21.26 235 LYS A O 1
ATOM 1874 N N . ASP A 1 236 ? -7.735 -4.925 30.028 1.00 17.40 236 ASP A N 1
ATOM 1875 C CA . ASP A 1 236 ? -7.389 -3.562 29.640 1.00 22.80 236 ASP A CA 1
ATOM 1876 C C . ASP A 1 236 ? -6.054 -3.517 28.911 1.00 19.50 236 ASP A C 1
ATOM 1877 O O . ASP A 1 236 ? -5.941 -2.900 27.845 1.00 20.58 236 ASP A O 1
ATOM 1882 N N . TRP A 1 237 ? -5.025 -4.150 29.482 1.00 13.34 237 TRP A N 1
ATOM 1883 C CA . TRP A 1 237 ? -3.709 -4.135 28.852 1.00 15.18 237 TRP A CA 1
ATOM 1884 C C . TRP A 1 237 ? -3.740 -4.817 27.490 1.00 14.56 237 TRP A C 1
ATOM 1885 O O . TRP A 1 237 ? -3.138 -4.334 26.529 1.00 15.49 237 TRP A O 1
ATOM 1896 N N . LYS A 1 238 ? -4.386 -5.978 27.405 1.00 13.16 238 LYS A N 1
ATOM 1897 C CA . LYS A 1 238 ? -4.346 -6.725 26.157 1.00 17.19 238 LYS A CA 1
ATOM 1898 C C . LYS A 1 238 ? -4.990 -5.931 25.025 1.00 14.98 238 LYS A C 1
ATOM 1899 O O . LYS A 1 238 ? -4.493 -5.942 23.890 1.00 16.84 238 LYS A O 1
ATOM 1905 N N . LYS A 1 239 ? -6.075 -5.204 25.320 1.00 18.02 239 LYS A N 1
ATOM 1906 C CA . LYS A 1 239 ? -6.724 -4.427 24.270 1.00 14.41 239 LYS A CA 1
ATOM 1907 C C . LYS A 1 239 ? -5.788 -3.356 23.723 1.00 15.59 239 LYS A C 1
ATOM 1908 O O . LYS A 1 239 ? -5.695 -3.162 22.506 1.00 15.75 239 LYS A O 1
ATOM 1914 N N . LEU A 1 240 ? -5.080 -2.658 24.607 1.00 13.86 240 LEU A N 1
ATOM 1915 C CA . LEU A 1 240 ? -4.144 -1.641 24.147 1.00 14.53 240 LEU A CA 1
ATOM 1916 C C . LEU A 1 240 ? -2.959 -2.275 23.431 1.00 14.33 240 LEU A C 1
ATOM 1917 O O . LEU A 1 240 ? -2.548 -1.802 22.369 1.00 13.34 240 LEU A O 1
ATOM 1922 N N . VAL A 1 241 ? -2.396 -3.339 24.006 1.00 13.39 241 VAL A N 1
ATOM 1923 C CA . VAL A 1 241 ? -1.196 -3.944 23.437 1.00 13.91 241 VAL A CA 1
ATOM 1924 C C . VAL A 1 241 ? -1.492 -4.573 22.081 1.00 15.17 241 VAL A C 1
ATOM 1925 O O . VAL A 1 241 ? -0.707 -4.432 21.139 1.00 13.99 241 VAL A O 1
ATOM 1929 N N . GLN A 1 242 ? -2.618 -5.277 21.956 1.00 14.52 242 GLN A N 1
ATOM 1930 C CA . GLN A 1 242 ? -2.940 -5.917 20.683 1.00 15.13 242 GLN A CA 1
ATOM 1931 C C . GLN A 1 242 ? -3.160 -4.886 19.582 1.00 18.03 242 GLN A C 1
ATOM 1932 O O . GLN A 1 242 ? -2.716 -5.078 18.442 1.00 14.98 242 GLN A O 1
ATOM 1938 N N . MET A 1 243 ? -3.830 -3.774 19.910 1.00 14.36 243 MET A N 1
ATOM 1939 C CA . MET A 1 243 ? -3.965 -2.670 18.968 1.00 14.82 243 MET A CA 1
ATOM 1940 C C . MET A 1 243 ? -2.598 -2.121 18.555 1.00 13.81 243 MET A C 1
ATOM 1941 O O . MET A 1 243 ? -2.346 -1.897 17.364 1.00 13.89 243 MET A O 1
ATOM 1946 N N . LYS A 1 244 ? -1.693 -1.920 19.525 1.00 12.64 244 LYS A N 1
ATOM 1947 C CA . LYS A 1 244 ? -0.376 -1.357 19.216 1.00 14.12 244 LYS A CA 1
ATOM 1948 C C . LYS A 1 244 ? 0.447 -2.278 18.329 1.00 13.63 244 LYS A C 1
A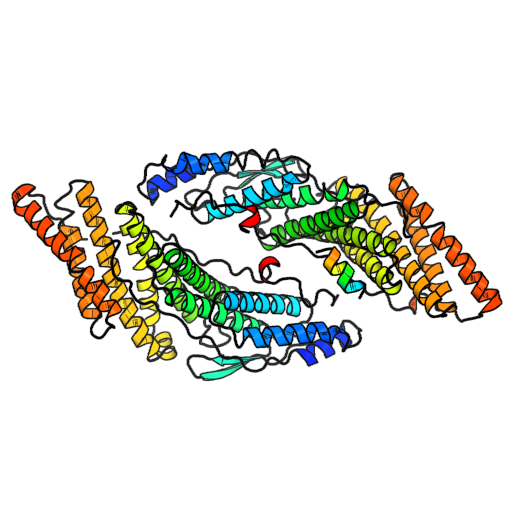TOM 1949 O O . LYS A 1 244 ? 1.255 -1.800 17.528 1.00 12.63 244 LYS A O 1
ATOM 1955 N N . ILE A 1 245 ? 0.268 -3.594 18.460 1.00 12.41 245 ILE A N 1
ATOM 1956 C CA . ILE A 1 245 ? 0.983 -4.525 17.589 1.00 14.05 245 ILE A CA 1
ATOM 1957 C C . ILE A 1 245 ? 0.679 -4.218 16.131 1.00 15.46 245 ILE A C 1
ATOM 1958 O O . ILE A 1 245 ? 1.583 -4.101 15.299 1.00 13.80 245 ILE A O 1
ATOM 1963 N N . TYR A 1 246 ? -0.599 -4.047 15.801 1.00 14.67 246 TYR A N 1
ATOM 1964 C CA . TYR A 1 246 ? -0.948 -3.728 14.418 1.00 14.03 246 TYR A CA 1
ATOM 1965 C C . TYR A 1 246 ? -0.577 -2.296 14.052 1.00 15.49 246 TYR A C 1
ATOM 1966 O O . TYR A 1 246 ? -0.148 -2.030 12.921 1.00 15.44 246 TYR A O 1
ATOM 1975 N N . TYR A 1 247 ? -0.748 -1.353 14.979 1.00 12.66 247 TYR A N 1
ATOM 1976 C CA . TYR A 1 247 ? -0.384 0.026 14.686 1.00 9.93 247 TYR A CA 1
ATOM 1977 C C . TYR A 1 247 ? 1.095 0.140 14.351 1.00 13.93 247 TYR A C 1
ATOM 1978 O O . TYR A 1 247 ? 1.468 0.737 13.337 1.00 12.81 247 TYR A O 1
ATOM 1987 N N . PHE A 1 248 ? 1.964 -0.424 15.189 1.00 13.31 248 PHE A N 1
ATOM 1988 C CA . PHE A 1 248 ? 3.378 -0.227 14.896 1.00 13.38 248 PHE A CA 1
ATOM 1989 C C . PHE A 1 248 ? 3.874 -1.114 13.761 1.00 15.78 248 PHE A C 1
ATOM 1990 O O . PHE A 1 248 ? 4.881 -0.772 13.121 1.00 17.19 248 PHE A O 1
ATOM 1998 N N . ALA A 1 249 ? 3.170 -2.214 13.471 1.00 14.52 249 ALA A N 1
ATOM 1999 C CA . ALA A 1 249 ? 3.440 -2.949 12.240 1.00 18.29 249 ALA A CA 1
ATOM 2000 C C . ALA A 1 249 ? 3.117 -2.092 11.026 1.00 19.07 249 ALA A C 1
ATOM 2001 O O . ALA A 1 249 ? 3.868 -2.084 10.040 1.00 17.76 249 ALA A O 1
ATOM 2003 N N . ALA A 1 250 ? 2.010 -1.344 11.086 1.00 11.89 250 ALA A N 1
ATOM 2004 C CA . ALA A 1 250 ? 1.699 -0.407 10.011 1.00 14.07 250 ALA A CA 1
ATOM 2005 C C . ALA A 1 250 ? 2.777 0.663 9.883 1.00 20.11 250 ALA A C 1
ATOM 2006 O O . ALA A 1 250 ? 3.182 1.018 8.771 1.00 16.00 250 ALA A O 1
ATOM 2008 N N . VAL A 1 251 ? 3.263 1.184 11.011 1.00 14.81 251 VAL A N 1
ATOM 2009 C CA . VAL A 1 251 ? 4.292 2.213 10.939 1.00 18.49 251 VAL A CA 1
ATOM 2010 C C . VAL A 1 251 ? 5.569 1.647 10.338 1.00 16.42 251 VAL A C 1
ATOM 2011 O O . VAL A 1 251 ? 6.249 2.322 9.552 1.00 16.40 251 VAL A O 1
ATOM 2015 N N . ALA A 1 252 ? 5.907 0.400 10.678 1.00 15.77 252 ALA A N 1
ATOM 2016 C CA . ALA A 1 252 ? 7.090 -0.227 10.096 1.00 16.28 252 ALA A CA 1
ATOM 2017 C C . ALA A 1 252 ? 6.941 -0.371 8.587 1.00 20.69 252 ALA A C 1
ATOM 2018 O O . ALA A 1 252 ? 7.853 -0.042 7.819 1.00 20.60 252 ALA A O 1
ATOM 2020 N N . HIS A 1 253 ? 5.795 -0.867 8.138 1.00 15.70 253 HIS A N 1
ATOM 2021 C CA . HIS A 1 253 ? 5.673 -1.078 6.701 1.00 18.06 253 HIS A CA 1
ATOM 2022 C C . HIS A 1 253 ? 5.521 0.233 5.953 1.00 21.77 253 HIS A C 1
ATOM 2023 O O . HIS A 1 253 ? 5.915 0.315 4.787 1.00 22.99 253 HIS A O 1
ATOM 2030 N N . LEU A 1 254 ? 4.981 1.271 6.597 1.00 15.79 254 LEU A N 1
ATOM 2031 C CA . LEU A 1 254 ? 5.006 2.596 5.991 1.00 16.91 254 LEU A CA 1
ATOM 2032 C C . LEU A 1 254 ? 6.435 3.021 5.688 1.00 25.96 254 LEU A C 1
ATOM 2033 O O . LEU A 1 254 ? 6.741 3.527 4.603 1.00 18.76 254 LEU A O 1
ATOM 2038 N N . HIS A 1 255 ? 7.334 2.827 6.641 1.00 19.62 255 HIS A N 1
ATOM 2039 C CA . HIS A 1 255 ? 8.686 3.290 6.386 1.00 22.11 255 HIS A CA 1
ATOM 2040 C C . HIS A 1 255 ? 9.445 2.356 5.449 1.00 21.19 255 HIS A C 1
ATOM 2041 O O . HIS A 1 255 ? 10.332 2.821 4.720 1.00 24.59 255 HIS A O 1
ATOM 2048 N N . MET A 1 256 ? 9.085 1.068 5.390 1.00 19.09 256 MET A N 1
ATOM 2049 C CA . MET A 1 256 ? 9.628 0.210 4.339 1.00 23.62 256 MET A CA 1
ATOM 2050 C C . MET A 1 256 ? 9.216 0.720 2.962 1.00 30.11 256 MET A C 1
ATOM 2051 O O . MET A 1 256 ? 10.018 0.709 2.019 1.00 27.09 256 MET A O 1
ATOM 2056 N N . GLY A 1 257 ? 7.968 1.176 2.828 1.00 27.71 257 GLY A N 1
ATOM 2057 C CA . GLY A 1 257 ? 7.531 1.743 1.560 1.00 26.92 257 GLY A CA 1
ATOM 2058 C C . GLY A 1 257 ? 8.261 3.025 1.209 1.00 32.29 257 GLY A C 1
ATOM 2059 O O . GLY A 1 257 ? 8.583 3.270 0.039 1.00 28.91 257 GLY A O 1
ATOM 2060 N N . LYS A 1 258 ? 8.539 3.860 2.213 1.00 25.08 258 LYS A N 1
ATOM 2061 C CA . LYS A 1 258 ? 9.303 5.074 1.959 1.00 37.48 258 LYS A CA 1
ATOM 2062 C C . LYS A 1 258 ? 10.726 4.748 1.526 1.00 40.80 258 LYS A C 1
ATOM 2063 O O . LYS A 1 258 ? 11.295 5.458 0.688 1.00 33.50 258 LYS A O 1
ATOM 2069 N N . GLN A 1 259 ? 11.305 3.670 2.060 1.00 33.73 259 GLN A N 1
ATOM 2070 C CA . GLN A 1 259 ? 12.604 3.226 1.566 1.00 37.30 259 GLN A CA 1
ATOM 2071 C C . GLN A 1 259 ? 12.508 2.798 0.108 1.00 43.04 259 GLN A C 1
ATOM 2072 O O . GLN A 1 259 ? 13.403 3.089 -0.692 1.00 42.40 259 GLN A O 1
ATOM 2078 N N . ALA A 1 260 ? 11.421 2.110 -0.259 1.00 40.24 260 ALA A N 1
ATOM 2079 C CA . ALA A 1 260 ? 11.193 1.798 -1.667 1.00 37.93 260 ALA A CA 1
ATOM 2080 C C . ALA A 1 260 ? 11.036 3.071 -2.493 1.00 43.67 260 ALA A C 1
ATOM 2081 O O . ALA A 1 260 ? 11.525 3.150 -3.626 1.00 42.57 260 ALA A O 1
ATOM 2083 N N . GLU A 1 261 ? 10.367 4.084 -1.933 1.00 42.21 261 GLU A N 1
ATOM 2084 C CA . GLU A 1 261 ? 10.253 5.376 -2.603 1.00 40.26 261 GLU A CA 1
ATOM 2085 C C . GLU A 1 261 ? 11.630 5.961 -2.899 1.00 56.09 261 GLU A C 1
ATOM 2086 O O . GLU A 1 261 ? 11.894 6.435 -4.012 1.00 44.66 261 GLU A O 1
ATOM 2092 N N . GLU A 1 262 ? 12.526 5.924 -1.907 1.00 48.86 262 GLU A N 1
ATOM 2093 C CA . GLU A 1 262 ? 13.866 6.477 -2.070 1.00 47.10 262 GLU A CA 1
ATOM 2094 C C . GLU A 1 262 ? 14.685 5.691 -3.088 1.00 46.47 262 GLU A C 1
ATOM 2095 O O . GLU A 1 262 ? 15.492 6.276 -3.818 1.00 43.58 262 GLU A O 1
ATOM 2101 N N . GLN A 1 263 ? 14.501 4.376 -3.151 1.00 38.80 263 GLN A N 1
ATOM 2102 C CA . GLN A 1 263 ? 15.221 3.530 -4.090 1.00 42.77 263 GLN A CA 1
ATOM 2103 C C . GLN A 1 263 ? 14.547 3.453 -5.452 1.00 56.57 263 GLN A C 1
ATOM 2104 O O . GLN A 1 263 ? 14.996 2.679 -6.306 1.00 57.29 263 GLN A O 1
ATOM 2110 N N . GLN A 1 264 ? 13.479 4.225 -5.663 1.00 46.39 264 GLN A N 1
ATOM 2111 C CA . GLN A 1 264 ? 12.745 4.244 -6.929 1.00 51.43 264 GLN A CA 1
ATOM 2112 C C . GLN A 1 264 ? 12.283 2.844 -7.327 1.00 48.05 264 GLN A C 1
ATOM 2113 O O . GLN A 1 264 ? 12.303 2.473 -8.501 1.00 48.68 264 GLN A O 1
ATOM 2119 N N . LYS A 1 265 ? 11.873 2.054 -6.334 1.00 40.35 265 LYS A N 1
ATOM 2120 C CA . LYS A 1 265 ? 11.195 0.783 -6.578 1.00 34.88 265 LYS A CA 1
ATOM 2121 C C . LYS A 1 265 ? 9.716 1.020 -6.284 1.00 44.98 265 LYS A C 1
ATOM 2122 O O . LYS A 1 265 ? 9.192 0.679 -5.223 1.00 36.50 265 LYS A O 1
ATOM 2128 N N . PHE A 1 266 ? 9.042 1.643 -7.254 1.00 35.74 266 PHE A N 1
ATOM 2129 C CA . PHE A 1 266 ? 7.683 2.128 -7.046 1.00 39.52 266 PHE A CA 1
ATOM 2130 C C . PHE A 1 266 ? 6.646 1.014 -6.998 1.00 38.05 266 PHE A C 1
ATOM 2131 O O . PHE A 1 266 ? 5.503 1.276 -6.602 1.00 35.43 266 PHE A O 1
ATOM 2139 N N . GLY A 1 267 ? 7.013 -0.208 -7.375 1.00 33.67 267 GLY A N 1
ATOM 2140 C CA . GLY A 1 267 ? 6.145 -1.352 -7.186 1.00 31.00 267 GLY A CA 1
ATOM 2141 C C . GLY A 1 267 ? 6.181 -1.858 -5.759 1.00 47.82 267 GLY A C 1
ATOM 2142 O O . GLY A 1 267 ? 5.135 -2.145 -5.167 1.00 37.62 267 GLY A O 1
ATOM 2143 N N . GLU A 1 268 ? 7.394 -1.996 -5.211 1.00 34.39 268 GLU A N 1
ATOM 2144 C CA . GLU A 1 268 ? 7.546 -2.290 -3.788 1.00 40.73 268 GLU A CA 1
ATOM 2145 C C . GLU A 1 268 ? 6.834 -1.247 -2.944 1.00 25.75 268 GLU A C 1
ATOM 2146 O O . GLU A 1 268 ? 6.211 -1.574 -1.927 1.00 36.13 268 GLU A O 1
ATOM 2152 N N . ARG A 1 269 ? 6.944 0.019 -3.347 1.00 26.27 269 ARG A N 1
ATOM 2153 C CA A ARG A 1 269 ? 6.344 1.116 -2.600 0.69 28.06 269 ARG A CA 1
ATOM 2154 C CA B ARG A 1 269 ? 6.341 1.110 -2.591 0.31 28.18 269 ARG A CA 1
ATOM 2155 C C . ARG A 1 269 ? 4.843 0.906 -2.429 1.00 36.33 269 ARG A C 1
ATOM 2156 O O . ARG A 1 269 ? 4.301 1.074 -1.331 1.00 25.39 269 ARG A O 1
ATOM 2171 N N . VAL A 1 270 ? 4.158 0.532 -3.512 1.00 22.42 270 VAL A N 1
ATOM 2172 C CA . VAL A 1 270 ? 2.720 0.269 -3.428 1.00 28.57 270 VAL A CA 1
ATOM 2173 C C . VAL A 1 270 ? 2.447 -0.897 -2.487 1.00 23.43 270 VAL A C 1
ATOM 2174 O O . VAL A 1 270 ? 1.536 -0.841 -1.649 1.00 28.96 270 VAL A O 1
ATOM 2178 N N . ALA A 1 271 ? 3.248 -1.959 -2.589 1.00 26.25 271 ALA A N 1
ATOM 2179 C CA . ALA A 1 271 ? 2.992 -3.156 -1.795 1.00 21.46 271 ALA A CA 1
ATOM 2180 C C . ALA A 1 271 ? 3.162 -2.889 -0.304 1.00 30.84 271 ALA A C 1
ATOM 2181 O O . ALA A 1 271 ? 2.369 -3.372 0.515 1.00 28.22 271 ALA A O 1
ATOM 2183 N N . TYR A 1 272 ? 4.190 -2.130 0.072 1.00 25.74 272 TYR A N 1
ATOM 2184 C CA . TYR A 1 272 ? 4.370 -1.838 1.490 1.00 28.55 272 TYR A CA 1
ATOM 2185 C C . TYR A 1 272 ? 3.290 -0.892 1.997 1.00 22.68 272 TYR A C 1
ATOM 2186 O O . TYR A 1 272 ? 2.818 -1.035 3.133 1.00 25.24 272 TYR A O 1
ATOM 2195 N N . PHE A 1 273 ? 2.892 0.086 1.179 1.00 25.25 273 PHE A N 1
ATOM 2196 C CA . PHE A 1 273 ? 1.835 0.997 1.605 1.00 21.24 273 PHE A CA 1
ATOM 2197 C C . PHE A 1 273 ? 0.496 0.282 1.705 1.00 25.80 273 PHE A C 1
ATOM 2198 O O . PHE A 1 273 ? -0.312 0.610 2.580 1.00 22.06 273 PHE A O 1
ATOM 2206 N N . GLN A 1 274 ? 0.244 -0.702 0.833 1.00 22.21 274 GLN A N 1
ATOM 2207 C CA . GLN A 1 274 ? -0.981 -1.485 0.952 1.00 26.87 274 GLN A CA 1
ATOM 2208 C C . GLN A 1 274 ? -0.972 -2.327 2.224 1.00 29.25 274 GLN A C 1
ATOM 2209 O O . GLN A 1 274 ? -1.990 -2.418 2.923 1.00 25.77 274 GLN A O 1
ATOM 2215 N N . SER A 1 275 ? 0.174 -2.935 2.551 1.00 21.12 275 SER A N 1
ATOM 2216 C CA . SER A 1 275 ? 0.277 -3.701 3.787 1.00 21.11 275 SER A CA 1
ATOM 2217 C C . SER A 1 275 ? 0.112 -2.799 5.004 1.00 21.10 275 SER A C 1
ATOM 2218 O O . SER A 1 275 ? -0.544 -3.178 5.988 1.00 21.08 275 SER A O 1
ATOM 2221 N N . ALA A 1 276 ? 0.700 -1.601 4.951 1.00 22.03 276 ALA A N 1
ATOM 2222 C CA . ALA A 1 276 ? 0.564 -0.647 6.051 1.00 14.01 276 ALA A CA 1
ATOM 2223 C C . ALA A 1 276 ? -0.895 -0.276 6.268 1.00 18.71 276 ALA A C 1
ATOM 2224 O O . ALA A 1 276 ? -1.390 -0.291 7.401 1.00 19.43 276 ALA A O 1
ATOM 2226 N N . LEU A 1 277 ? -1.613 0.034 5.180 1.00 17.78 277 LEU A N 1
ATOM 2227 C CA . LEU A 1 277 ? -3.025 0.388 5.312 1.00 20.17 277 LEU A CA 1
ATOM 2228 C C . LEU A 1 277 ? -3.840 -0.774 5.869 1.00 17.11 277 LEU A C 1
ATOM 2229 O O . LEU A 1 277 ? -4.724 -0.570 6.709 1.00 17.98 277 LEU A O 1
ATOM 2234 N N . ASP A 1 278 ? -3.558 -2.007 5.426 1.00 17.97 278 ASP A N 1
ATOM 2235 C CA . ASP A 1 278 ? -4.303 -3.159 5.932 1.00 20.01 278 ASP A CA 1
ATOM 2236 C C . ASP A 1 278 ? -4.065 -3.357 7.425 1.00 23.14 278 ASP A C 1
ATOM 2237 O O . ASP A 1 278 ? -5.000 -3.657 8.179 1.00 18.73 278 ASP A O 1
ATOM 2242 N N . LYS A 1 279 ? -2.813 -3.201 7.868 1.00 19.31 279 LYS A N 1
ATOM 2243 C CA . LYS A 1 279 ? -2.503 -3.350 9.288 1.00 18.38 279 LYS A CA 1
ATOM 2244 C C . LYS A 1 279 ? -3.140 -2.240 10.116 1.00 16.60 279 LYS A C 1
ATOM 2245 O O . LYS A 1 279 ? -3.631 -2.488 11.226 1.00 19.55 279 LYS A O 1
ATOM 2251 N N . LEU A 1 280 ? -3.137 -1.014 9.598 1.00 13.81 280 LEU A N 1
ATOM 2252 C CA . LEU A 1 280 ? -3.755 0.092 10.315 1.00 12.94 280 LEU A CA 1
ATOM 2253 C C . LEU A 1 280 ? -5.263 -0.094 10.413 1.00 16.47 280 LEU A C 1
ATOM 2254 O O . LEU A 1 280 ? -5.867 0.246 11.434 1.00 16.57 280 LEU A O 1
ATOM 2259 N N . ASN A 1 281 ? -5.890 -0.638 9.365 1.00 14.89 281 ASN A N 1
ATOM 2260 C CA . ASN A 1 281 ? -7.329 -0.890 9.447 1.00 15.06 281 ASN A CA 1
ATOM 2261 C C . ASN A 1 281 ? -7.637 -1.919 10.527 1.00 16.28 281 ASN A C 1
ATOM 2262 O O . ASN A 1 281 ? -8.663 -1.824 11.213 1.00 18.35 281 ASN A O 1
ATOM 2267 N N . GLU A 1 282 ? -6.762 -2.909 10.697 1.00 17.63 282 GLU A N 1
ATOM 2268 C CA . GLU A 1 282 ? -6.937 -3.865 11.783 1.00 18.51 282 GLU A CA 1
ATOM 2269 C C . GLU A 1 282 ? -6.755 -3.192 13.143 1.00 17.66 282 GLU A C 1
ATOM 2270 O O . GLU A 1 282 ? -7.517 -3.458 14.087 1.00 17.39 282 GLU A O 1
ATOM 2276 N N . ALA A 1 283 ? -5.752 -2.312 13.260 1.00 15.42 283 ALA A N 1
ATOM 2277 C CA . ALA A 1 283 ? -5.575 -1.563 14.503 1.00 13.31 283 ALA A CA 1
ATOM 2278 C C . ALA A 1 283 ? -6.819 -0.747 14.842 1.00 17.49 283 ALA A C 1
ATOM 2279 O O . ALA A 1 283 ? -7.232 -0.681 16.005 1.00 16.11 283 ALA A O 1
ATOM 2281 N N . ILE A 1 284 ? -7.442 -0.136 13.835 1.00 15.30 284 ILE A N 1
ATOM 2282 C CA . ILE A 1 284 ? -8.641 0.669 14.071 1.00 15.67 284 ILE A CA 1
ATOM 2283 C C . ILE A 1 284 ? -9.795 -0.194 14.576 1.00 18.19 284 ILE A C 1
ATOM 2284 O O . ILE A 1 284 ? -10.535 0.211 15.486 1.00 19.19 284 ILE A O 1
ATOM 2289 N N . LYS A 1 285 ? -9.987 -1.380 13.989 1.00 17.82 285 LYS A N 1
ATOM 2290 C CA . LYS A 1 285 ? -10.983 -2.310 14.521 1.00 17.97 285 LYS A CA 1
ATOM 2291 C C . LYS A 1 285 ? -10.681 -2.641 15.972 1.00 18.94 285 LYS A C 1
ATOM 2292 O O . LYS A 1 285 ? -11.567 -2.616 16.840 1.00 22.09 285 LYS A O 1
ATOM 2298 N N . LEU A 1 286 ? -9.416 -2.945 16.256 1.00 14.86 286 LEU A N 1
ATOM 2299 C CA . LEU A 1 286 ? -9.007 -3.316 17.604 1.00 14.28 286 LEU A CA 1
ATOM 2300 C C . LEU A 1 286 ? -9.110 -2.163 18.592 1.00 18.11 286 LEU A C 1
ATOM 2301 O O . LEU A 1 286 ? -9.081 -2.399 19.808 1.00 19.52 286 LEU A O 1
ATOM 2306 N N . ALA A 1 287 ? -9.224 -0.928 18.111 1.00 15.52 287 ALA A N 1
ATOM 2307 C CA . ALA A 1 287 ? -9.257 0.239 18.990 1.00 18.23 287 ALA A CA 1
ATOM 2308 C C . ALA A 1 287 ? -10.669 0.644 19.379 1.00 21.38 287 ALA A C 1
ATOM 2309 O O . ALA A 1 287 ? -10.849 1.709 19.976 1.00 20.79 287 ALA A O 1
ATOM 2311 N N . LYS A 1 288 ? -11.663 -0.169 19.047 1.00 20.17 288 LYS A N 1
ATOM 2312 C CA . LYS A 1 288 ? -13.040 0.161 19.380 1.00 20.43 288 LYS A CA 1
ATOM 2313 C C . LYS A 1 288 ? -13.162 0.411 20.874 1.00 18.30 288 LYS A C 1
ATOM 2314 O O . LYS A 1 288 ? -12.759 -0.424 21.692 1.00 20.06 288 LYS A O 1
ATOM 2320 N N . GLY A 1 289 ? -13.681 1.585 21.225 1.00 23.39 289 GLY A N 1
ATOM 2321 C CA . GLY A 1 289 ? -13.893 1.929 22.608 1.00 23.26 289 GLY A CA 1
ATOM 2322 C C . GLY A 1 289 ? -12.702 2.549 23.299 1.00 25.43 289 GLY A C 1
ATOM 2323 O O . GLY A 1 289 ? -12.834 2.984 24.448 1.00 26.17 289 GLY A O 1
ATOM 2324 N N . GLN A 1 290 ? -11.540 2.593 22.645 1.00 18.43 290 GLN A N 1
ATOM 2325 C CA . GLN A 1 290 ? -10.356 3.167 23.260 1.00 16.65 290 GLN A CA 1
ATOM 2326 C C . GLN A 1 290 ? -10.493 4.684 23.362 1.00 18.19 290 GLN A C 1
ATOM 2327 O O . GLN A 1 290 ? -11.257 5.302 22.615 1.00 19.92 290 GLN A O 1
ATOM 2333 N N . PRO A 1 291 ? -9.747 5.301 24.276 1.00 20.37 291 PRO A N 1
ATOM 2334 C CA . PRO A 1 291 ? -9.860 6.747 24.495 1.00 22.97 291 PRO A CA 1
ATOM 2335 C C . PRO A 1 291 ? -9.514 7.566 23.264 1.00 22.63 291 PRO A C 1
ATOM 2336 O O . PRO A 1 291 ? -8.879 7.100 22.313 1.00 20.68 291 PRO A O 1
ATOM 2340 N N . ASP A 1 292 ? -9.913 8.838 23.325 1.00 23.36 292 ASP A N 1
ATOM 2341 C CA . ASP A 1 292 ? -9.684 9.752 22.214 1.00 24.31 292 ASP A CA 1
ATOM 2342 C C . ASP A 1 292 ? -8.205 9.896 21.882 1.00 22.57 292 ASP A C 1
ATOM 2343 O O . ASP A 1 292 ? -7.870 10.162 20.727 1.00 21.73 292 ASP A O 1
ATOM 2348 N N . THR A 1 293 ? -7.305 9.737 22.864 1.00 21.57 293 THR A N 1
ATOM 2349 C CA . THR A 1 293 ? -5.877 9.776 22.556 1.00 20.43 293 THR A CA 1
ATOM 2350 C C . THR A 1 293 ? -5.506 8.711 21.529 1.00 18.47 293 THR A C 1
ATOM 2351 O O . THR A 1 293 ? -4.748 8.971 20.587 1.00 20.84 293 THR A O 1
ATOM 2355 N N . VAL A 1 294 ? -6.006 7.494 21.720 1.00 15.84 294 VAL A N 1
ATOM 2356 C CA . VAL A 1 294 ? -5.755 6.424 20.760 1.00 16.29 294 VAL A CA 1
ATOM 2357 C C . VAL A 1 294 ? -6.373 6.768 19.416 1.00 16.10 294 VAL A C 1
ATOM 2358 O O . VAL A 1 294 ? -5.734 6.644 18.364 1.00 16.05 294 VAL A O 1
ATOM 2362 N N . GLN A 1 295 ? -7.632 7.207 19.435 1.00 15.41 295 GLN A N 1
ATOM 2363 C CA . GLN A 1 295 ? -8.335 7.474 18.183 1.00 14.62 295 GLN A CA 1
ATOM 2364 C C . GLN A 1 295 ? -7.660 8.587 17.401 1.00 18.73 295 GLN A C 1
ATOM 2365 O O . GLN A 1 295 ? -7.570 8.518 16.170 1.00 18.54 295 GLN A O 1
ATOM 2371 N N . ASP A 1 296 ? -7.160 9.612 18.103 1.00 19.44 296 ASP A N 1
ATOM 2372 C CA . ASP A 1 296 ? -6.479 10.714 17.433 1.00 21.99 296 ASP A CA 1
ATOM 2373 C C . ASP A 1 296 ? -5.212 10.241 16.734 1.00 21.45 296 ASP A C 1
ATOM 2374 O O . ASP A 1 296 ? -4.913 10.686 15.619 1.00 22.40 296 ASP A O 1
ATOM 2379 N N . ALA A 1 297 ? -4.442 9.352 17.377 1.00 15.01 297 ALA A N 1
ATOM 2380 C CA . ALA A 1 297 ? -3.229 8.854 16.740 1.00 14.28 297 ALA A CA 1
ATOM 2381 C C . ALA A 1 297 ? -3.564 8.044 15.494 1.00 15.61 297 ALA A C 1
ATOM 2382 O O . ALA A 1 297 ? -2.904 8.184 14.457 1.00 17.01 297 ALA A O 1
ATOM 2384 N N . LEU A 1 298 ? -4.605 7.210 15.574 1.00 15.84 298 LEU A N 1
ATOM 2385 C CA . LEU A 1 298 ? -4.951 6.339 14.456 1.00 13.83 298 LEU A CA 1
ATOM 2386 C C . LEU A 1 298 ? -5.500 7.137 13.288 1.00 22.28 298 LEU A C 1
ATOM 2387 O O . LEU A 1 298 ? -5.215 6.822 12.123 1.00 18.45 298 LEU A O 1
ATOM 2392 N N . ARG A 1 299 ? -6.302 8.160 13.583 1.00 19.34 299 ARG A N 1
ATOM 2393 C CA . ARG A 1 299 ? -6.869 8.997 12.531 1.00 17.75 299 ARG A CA 1
ATOM 2394 C C . ARG A 1 299 ? -5.773 9.776 11.810 1.00 20.77 299 ARG A C 1
ATOM 2395 O O . ARG A 1 299 ? -5.740 9.825 10.575 1.00 18.89 299 ARG A O 1
ATOM 2403 N N . PHE A 1 300 ? -4.853 10.375 12.570 1.00 19.03 300 PHE A N 1
ATOM 2404 C CA . PHE A 1 300 ? -3.701 11.043 11.973 1.00 19.59 300 PHE A CA 1
ATOM 2405 C C . PHE A 1 300 ? -2.919 10.089 11.083 1.00 19.09 300 PHE A C 1
ATOM 2406 O O . PHE A 1 300 ? -2.499 10.451 9.976 1.00 19.85 300 PHE A O 1
ATOM 2414 N N . THR A 1 301 ? -2.691 8.870 11.559 1.00 16.96 301 THR A N 1
ATOM 2415 C CA . THR A 1 301 ? -1.904 7.923 10.790 1.00 15.41 301 THR A CA 1
ATOM 2416 C C . THR A 1 301 ? -2.682 7.425 9.577 1.00 17.79 301 THR A C 1
ATOM 2417 O O . THR A 1 301 ? -2.082 7.154 8.530 1.00 22.22 301 THR A O 1
ATOM 2421 N N . MET A 1 302 ? -4.008 7.322 9.695 1.00 20.04 302 MET A N 1
ATOM 2422 C CA A MET A 1 302 ? -4.822 6.985 8.530 0.56 22.14 302 MET A CA 1
ATOM 2423 C CA B MET A 1 302 ? -4.833 6.988 8.534 0.44 22.16 302 MET A CA 1
ATOM 2424 C C . MET A 1 302 ? -4.682 8.034 7.434 1.00 24.37 302 MET A C 1
ATOM 2425 O O . MET A 1 302 ? -4.607 7.693 6.248 1.00 23.54 302 MET A O 1
ATOM 2434 N N . ASP A 1 303 ? -4.646 9.317 7.808 1.00 23.42 303 ASP A N 1
ATOM 2435 C CA . ASP A 1 303 ? -4.474 10.367 6.805 1.00 25.33 303 ASP A CA 1
ATOM 2436 C C . ASP A 1 303 ? -3.146 10.213 6.083 1.00 26.93 303 ASP A C 1
ATOM 2437 O O . ASP A 1 303 ? -3.076 10.344 4.857 1.00 25.29 303 ASP A O 1
ATOM 2442 N N . VAL A 1 304 ? -2.077 9.926 6.829 1.00 22.59 304 VAL A N 1
ATOM 2443 C CA . VAL A 1 304 ? -0.776 9.745 6.203 1.00 18.10 304 VAL A CA 1
ATOM 2444 C C . VAL A 1 304 ? -0.784 8.517 5.306 1.00 19.17 304 VAL A C 1
ATOM 2445 O O . VAL A 1 304 ? -0.442 8.597 4.122 1.00 25.90 304 VAL A O 1
ATOM 2449 N N . ILE A 1 305 ? -1.179 7.363 5.849 1.00 18.20 305 ILE A N 1
ATOM 2450 C CA . ILE A 1 305 ? -0.960 6.114 5.130 1.00 17.35 305 ILE A CA 1
ATOM 2451 C C . ILE A 1 305 ? -1.940 5.991 3.971 1.00 19.20 305 ILE A C 1
ATOM 2452 O O . ILE A 1 305 ? -1.560 5.590 2.868 1.00 23.11 305 ILE A O 1
ATOM 2457 N N . GLY A 1 306 ? -3.209 6.320 4.208 1.00 21.69 306 GLY A N 1
ATOM 2458 C CA . GLY A 1 306 ? -4.192 6.255 3.136 1.00 23.27 306 GLY A CA 1
ATOM 2459 C C . GLY A 1 306 ? -3.843 7.163 1.973 1.00 23.87 306 GLY A C 1
ATOM 2460 O O . GLY A 1 306 ? -4.014 6.790 0.808 1.00 24.60 306 GLY A O 1
ATOM 2461 N N . GLY A 1 307 ? -3.350 8.366 2.273 1.00 22.75 307 GLY A N 1
ATOM 2462 C CA . GLY A 1 307 ? -2.992 9.293 1.215 1.00 29.28 307 GLY A CA 1
ATOM 2463 C C . GLY A 1 307 ? -1.752 8.856 0.464 1.00 30.04 307 GLY A C 1
ATOM 2464 O O . GLY A 1 307 ? -1.665 9.024 -0.756 1.00 28.85 307 GLY A O 1
ATOM 2465 N N . LYS A 1 308 ? -0.781 8.277 1.178 1.00 25.93 308 LYS A N 1
ATOM 2466 C CA . LYS A 1 308 ? 0.423 7.778 0.520 1.00 27.01 308 LYS A CA 1
ATOM 2467 C C . LYS A 1 308 ? 0.128 6.541 -0.316 1.00 26.26 308 LYS A C 1
ATOM 2468 O O . LYS A 1 308 ? 0.682 6.384 -1.412 1.00 26.59 308 LYS A O 1
ATOM 2474 N N . TYR A 1 309 ? -0.738 5.648 0.177 1.00 21.82 309 TYR A N 1
ATOM 2475 C CA . TYR A 1 309 ? -1.083 4.472 -0.609 1.00 20.31 309 TYR A CA 1
ATOM 2476 C C . TYR A 1 309 ? -1.781 4.871 -1.905 1.00 25.28 309 TYR A C 1
ATOM 2477 O O . TYR A 1 309 ? -1.464 4.341 -2.978 1.00 24.30 309 TYR A O 1
ATOM 2486 N N . ASN A 1 310 ? -2.735 5.803 -1.817 1.00 24.29 310 ASN A N 1
ATOM 2487 C CA . ASN A 1 310 ? -3.479 6.245 -2.998 1.00 21.59 310 ASN A CA 1
ATOM 2488 C C . ASN A 1 310 ? -2.552 6.874 -4.032 1.00 37.54 310 ASN A C 1
ATOM 2489 O O . ASN A 1 310 ? -2.596 6.530 -5.224 1.00 27.21 310 ASN A O 1
ATOM 2494 N N . SER A 1 311 ? -1.720 7.826 -3.597 1.00 27.43 311 SER A N 1
ATOM 2495 C CA . SER A 1 311 ? -0.831 8.495 -4.541 1.00 34.90 311 SER A CA 1
ATOM 2496 C C . SER A 1 311 ? 0.204 7.533 -5.107 1.00 34.89 311 SER A C 1
ATOM 2497 O O . SER A 1 311 ? 0.593 7.667 -6.273 1.00 32.19 311 SER A O 1
ATOM 2500 N N . ALA A 1 312 ? 0.656 6.561 -4.309 1.00 27.83 312 ALA A N 1
ATOM 2501 C CA . ALA A 1 312 ? 1.613 5.580 -4.810 1.00 27.31 312 ALA A CA 1
ATOM 2502 C C . ALA A 1 312 ? 0.985 4.681 -5.866 1.00 33.27 312 ALA A C 1
ATOM 2503 O O . ALA A 1 312 ? 1.614 4.383 -6.891 1.00 30.22 312 ALA A O 1
ATOM 2505 N N . LYS A 1 313 ? -0.250 4.225 -5.631 1.00 27.91 313 LYS A N 1
ATOM 2506 C CA . LYS A 1 313 ? -0.922 3.396 -6.629 1.00 33.62 313 LYS A CA 1
ATOM 2507 C C . LYS A 1 313 ? -1.202 4.185 -7.903 1.00 25.68 313 LYS A C 1
ATOM 2508 O O . LYS A 1 313 ? -1.026 3.665 -9.012 1.00 30.96 313 LYS A O 1
ATOM 2514 N N . LYS A 1 314 ? -1.629 5.443 -7.774 1.00 25.66 314 LYS A N 1
ATOM 2515 C CA . LYS A 1 314 ? -1.870 6.254 -8.963 1.00 24.62 314 LYS A CA 1
ATOM 2516 C C . LYS A 1 314 ? -0.578 6.492 -9.738 1.00 33.44 314 LYS A C 1
ATOM 2517 O O . LYS A 1 314 ? -0.557 6.395 -10.971 1.00 32.15 314 LYS A O 1
ATOM 2523 N N . ASP A 1 315 ? 0.518 6.791 -9.035 1.00 26.23 315 ASP A N 1
ATOM 2524 C CA . ASP A 1 315 ? 1.786 6.987 -9.734 1.00 30.66 315 ASP A CA 1
ATOM 2525 C C . ASP A 1 315 ? 2.237 5.708 -10.420 1.00 28.87 315 ASP A C 1
ATOM 2526 O O . ASP A 1 315 ? 2.746 5.747 -11.544 1.00 31.54 315 ASP A O 1
ATOM 2531 N N . ASN A 1 316 ? 2.046 4.560 -9.770 1.00 29.73 316 ASN A N 1
ATOM 2532 C CA . ASN A 1 316 ? 2.441 3.300 -10.391 1.00 27.52 316 ASN A CA 1
ATOM 2533 C C . ASN A 1 316 ? 1.557 2.975 -11.585 1.00 34.92 316 ASN A C 1
ATOM 2534 O O . ASN A 1 316 ? 2.058 2.600 -12.649 1.00 32.57 316 ASN A O 1
ATOM 2539 N N . ASP A 1 317 ? 0.235 3.111 -11.424 1.00 30.50 317 ASP A N 1
ATOM 2540 C CA . ASP A 1 317 ? -0.696 2.692 -12.471 1.00 30.80 317 ASP A CA 1
ATOM 2541 C C . ASP A 1 317 ? -0.533 3.508 -13.742 1.00 25.24 317 ASP A C 1
ATOM 2542 O O . ASP A 1 317 ? -0.806 3.010 -14.840 1.00 32.06 317 ASP A O 1
ATOM 2547 N N . PHE A 1 318 ? -0.122 4.763 -13.624 1.00 29.95 318 PHE A N 1
ATOM 2548 C CA . PHE A 1 318 ? -0.145 5.663 -14.762 1.00 31.23 318 PHE A CA 1
ATOM 2549 C C . PHE A 1 318 ? 1.213 6.246 -15.126 1.00 39.70 318 PHE A C 1
ATOM 2550 O O . PHE A 1 318 ? 1.310 6.931 -16.151 1.00 38.11 318 PHE A O 1
ATOM 2558 N N . ILE A 1 319 ? 2.261 5.995 -14.340 1.00 36.31 319 ILE A N 1
ATOM 2559 C CA . ILE A 1 319 ? 3.576 6.537 -14.672 1.00 39.81 319 ILE A CA 1
ATOM 2560 C C . ILE A 1 319 ? 4.620 5.430 -14.760 1.00 43.65 319 ILE A C 1
ATOM 2561 O O . ILE A 1 319 ? 5.199 5.203 -15.826 1.00 47.67 319 ILE A O 1
ATOM 2566 N N . TYR A 1 320 ? 4.880 4.734 -13.652 1.00 36.51 320 TYR A N 1
ATOM 2567 C CA . TYR A 1 320 ? 6.012 3.809 -13.624 1.00 43.01 320 TYR A CA 1
ATOM 2568 C C . TYR A 1 320 ? 5.663 2.398 -14.074 1.00 43.20 320 TYR A C 1
ATOM 2569 O O . TYR A 1 320 ? 6.513 1.728 -14.673 1.00 49.09 320 TYR A O 1
ATOM 2578 N N . HIS A 1 321 ? 4.447 1.928 -13.798 1.00 31.82 321 HIS A N 1
ATOM 2579 C CA . HIS A 1 321 ? 3.997 0.608 -14.240 1.00 38.24 321 HIS A CA 1
ATOM 2580 C C . HIS A 1 321 ? 4.963 -0.490 -13.798 1.00 49.51 321 HIS A C 1
ATOM 2581 O O . HIS A 1 321 ? 5.395 -1.328 -14.592 1.00 45.20 321 HIS A O 1
ATOM 2588 N N . GLU A 1 322 ? 5.319 -0.470 -12.520 1.00 50.51 322 GLU A N 1
ATOM 2589 C CA . GLU A 1 322 ? 6.165 -1.507 -11.956 1.00 50.59 322 GLU A CA 1
ATOM 2590 C C . GLU A 1 322 ? 5.306 -2.614 -11.361 1.00 54.29 322 GLU A C 1
ATOM 2591 O O . GLU A 1 322 ? 4.183 -2.378 -10.906 1.00 55.68 322 GLU A O 1
ATOM 2597 N N . ALA A 1 323 ? 5.847 -3.830 -11.365 1.00 43.89 323 ALA A N 1
ATOM 2598 C CA . ALA A 1 323 ? 5.145 -4.955 -10.765 1.00 46.93 323 ALA A CA 1
ATOM 2599 C C . ALA A 1 323 ? 5.036 -4.762 -9.258 1.00 49.82 323 ALA A C 1
ATOM 2600 O O . ALA A 1 323 ? 6.008 -4.384 -8.595 1.00 52.14 323 ALA A O 1
ATOM 2602 N N . VAL A 1 324 ? 3.851 -5.021 -8.718 1.00 48.02 324 VAL A N 1
ATOM 2603 C CA . VAL A 1 324 ? 3.612 -4.967 -7.281 1.00 48.21 324 VAL A CA 1
ATOM 2604 C C . VAL A 1 324 ? 3.850 -6.365 -6.715 1.00 40.61 324 VAL A C 1
ATOM 2605 O O . VAL A 1 324 ? 3.217 -7.321 -7.189 1.00 43.62 324 VAL A O 1
ATOM 2609 N N . PRO A 1 325 ? 4.747 -6.531 -5.724 1.00 45.06 325 PRO A N 1
ATOM 2610 C CA . PRO A 1 325 ? 5.105 -7.878 -5.244 1.00 42.04 325 PRO A CA 1
ATOM 2611 C C . PRO A 1 325 ? 3.975 -8.644 -4.570 1.00 48.29 325 PRO A C 1
ATOM 2612 O O . PRO A 1 325 ? 2.876 -8.777 -5.116 1.00 52.45 325 PRO A O 1
ATOM 2616 N N . ALA A 1 326 ? 4.250 -9.178 -3.385 1.00 48.33 326 ALA A N 1
ATOM 2617 C CA . ALA A 1 326 ? 3.276 -9.989 -2.669 1.00 43.84 326 ALA A CA 1
ATOM 2618 C C . ALA A 1 326 ? 3.245 -9.647 -1.183 1.00 58.00 326 ALA A C 1
ATOM 2619 O O . ALA A 1 326 ? 2.204 -9.763 -0.533 1.00 63.32 326 ALA A O 1
ATOM 2621 N N . VAL A 1 333 ? 10.863 -7.622 8.305 1.00 40.79 333 VAL A N 1
ATOM 2622 C CA . VAL A 1 333 ? 11.715 -6.571 8.851 1.00 39.15 333 VAL A CA 1
ATOM 2623 C C . VAL A 1 333 ? 12.345 -7.039 10.150 1.00 43.11 333 VAL A C 1
ATOM 2624 O O . VAL A 1 333 ? 11.650 -7.501 11.057 1.00 41.42 333 VAL A O 1
ATOM 2628 N N . LYS A 1 334 ? 13.666 -6.909 10.237 1.00 40.09 334 LYS A N 1
ATOM 2629 C CA . LYS A 1 334 ? 14.395 -7.298 11.434 1.00 38.24 334 LYS A CA 1
ATOM 2630 C C . LYS A 1 334 ? 14.370 -6.165 12.453 1.00 33.90 334 LYS A C 1
ATOM 2631 O O . LYS A 1 334 ? 14.595 -5.001 12.108 1.00 34.67 334 LYS A O 1
ATOM 2637 N N . GLY A 1 335 ? 14.100 -6.508 13.710 1.00 35.32 335 GLY A N 1
ATOM 2638 C CA . GLY A 1 335 ? 13.998 -5.493 14.738 1.00 31.71 335 GLY A CA 1
ATOM 2639 C C . GLY A 1 335 ? 15.352 -4.935 15.132 1.00 33.55 335 GLY A C 1
ATOM 2640 O O . GLY A 1 335 ? 16.377 -5.616 15.083 1.00 37.29 335 GLY A O 1
ATOM 2641 N N . ALA A 1 336 ? 15.348 -3.663 15.532 1.00 22.42 336 ALA A N 1
ATOM 2642 C CA . ALA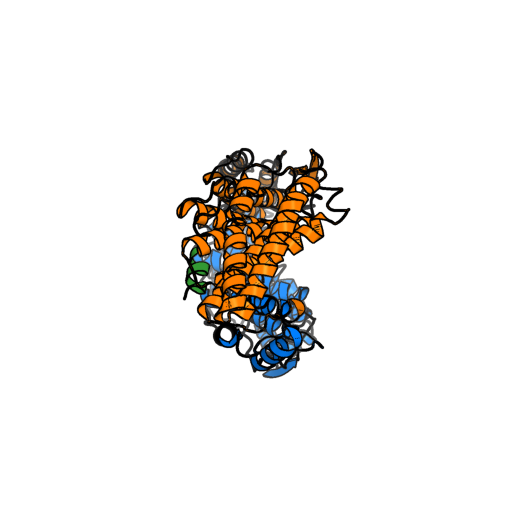 A 1 336 ? 16.533 -2.967 16.029 1.00 27.19 336 ALA A CA 1
ATOM 2643 C C . ALA A 1 336 ? 16.372 -2.686 17.519 1.00 27.85 336 ALA A C 1
ATOM 2644 O O . ALA A 1 336 ? 15.860 -1.625 17.907 1.00 24.15 336 ALA A O 1
ATOM 2646 N N . PRO A 1 337 ? 16.807 -3.593 18.396 1.00 30.09 337 PRO A N 1
ATOM 2647 C CA . PRO A 1 337 ? 16.754 -3.308 19.833 1.00 28.23 337 PRO A CA 1
ATOM 2648 C C . PRO A 1 337 ? 17.816 -2.310 20.260 1.00 29.69 337 PRO A C 1
ATOM 2649 O O . PRO A 1 337 ? 18.983 -2.664 20.450 1.00 40.26 337 PRO A O 1
ATOM 2653 N N . LEU A 1 338 ? 17.411 -1.055 20.433 1.00 21.99 338 LEU A N 1
ATOM 2654 C CA . LEU A 1 338 ? 18.315 0.006 20.843 1.00 26.80 338 LEU A CA 1
ATOM 2655 C C . LEU A 1 338 ? 17.980 0.527 22.233 1.00 28.95 338 LEU A C 1
ATOM 2656 O O . LEU A 1 338 ? 18.544 1.537 22.662 1.00 37.23 338 LEU A O 1
ATOM 2661 N N . VAL A 1 339 ? 17.085 -0.152 22.950 1.00 26.01 339 VAL A N 1
ATOM 2662 C CA . VAL A 1 339 ? 16.819 0.127 24.353 1.00 30.06 339 VAL A CA 1
ATOM 2663 C C . VAL A 1 339 ? 17.194 -1.106 25.154 1.00 29.34 339 VAL A C 1
ATOM 2664 O O . VAL A 1 339 ? 17.087 -2.242 24.684 1.00 30.61 339 VAL A O 1
ATOM 2668 N N . LYS A 1 340 ? 17.674 -0.875 26.365 1.00 29.22 340 LYS A N 1
ATOM 2669 C CA . LYS A 1 340 ? 18.045 -1.953 27.258 1.00 27.68 340 LYS A CA 1
ATOM 2670 C C . LYS A 1 340 ? 17.570 -1.583 28.653 1.00 19.23 340 LYS A C 1
ATOM 2671 O O . LYS A 1 340 ? 17.457 -0.394 28.970 1.00 25.77 340 LYS A O 1
ATOM 2677 N N . PRO A 1 341 ? 17.256 -2.571 29.485 1.00 23.14 341 PRO A N 1
ATOM 2678 C CA . PRO A 1 341 ? 16.977 -2.267 30.895 1.00 22.65 341 PRO A CA 1
ATOM 2679 C C . PRO A 1 341 ? 18.187 -1.581 31.515 1.00 28.07 341 PRO A C 1
ATOM 2680 O O . PRO A 1 341 ? 19.330 -2.010 31.330 1.00 31.07 341 PRO A O 1
ATOM 2684 N N . LEU A 1 342 ? 17.948 -0.546 32.169 1.00 16.61 342 LEU A N 1
ATOM 2685 C CA . LEU A 1 342 ? 19.058 0.195 32.765 1.00 16.19 342 LEU A CA 1
ATOM 2686 C C . LEU A 1 342 ? 19.364 -0.335 34.163 1.00 29.14 342 LEU A C 1
ATOM 2687 O O . LEU A 1 342 ? 18.462 -0.777 34.878 1.00 22.99 342 LEU A O 1
ATOM 2692 N N . PRO A 1 343 ? 20.631 -0.298 34.577 1.00 25.60 343 PRO A N 1
ATOM 2693 C CA . PRO A 1 343 ? 21.025 -0.971 35.824 1.00 30.12 343 PRO A CA 1
ATOM 2694 C C . PRO A 1 343 ? 20.526 -0.266 37.075 1.00 24.06 343 PRO A C 1
ATOM 2695 O O . PRO A 1 343 ? 20.376 0.959 37.119 1.00 25.69 343 PRO A O 1
ATOM 2699 N N . VAL A 1 344 ? 20.287 -1.069 38.113 1.00 27.13 344 VAL A N 1
ATOM 2700 C CA . VAL A 1 344 ? 19.803 -0.559 39.393 1.00 25.68 344 VAL A CA 1
ATOM 2701 C C . VAL A 1 344 ? 20.949 -0.075 40.279 1.00 27.33 344 VAL A C 1
ATOM 2702 O O . VAL A 1 344 ? 20.833 0.966 40.931 1.00 32.17 344 VAL A O 1
ATOM 2706 N N . ASN A 1 345 ? 22.063 -0.816 40.315 1.00 26.04 345 ASN A N 1
ATOM 2707 C CA . ASN A 1 345 ? 23.236 -0.446 41.106 1.00 28.90 345 ASN A CA 1
ATOM 2708 C C . ASN A 1 345 ? 22.859 -0.180 42.560 1.00 29.26 345 ASN A C 1
ATOM 2709 O O . ASN A 1 345 ? 23.020 0.948 43.049 1.00 31.29 345 ASN A O 1
ATOM 2714 N N . PRO A 1 346 ? 22.395 -1.198 43.293 1.00 27.10 346 PRO A N 1
ATOM 2715 C CA . PRO A 1 346 ? 21.774 -0.934 44.600 1.00 31.65 346 PRO A CA 1
ATOM 2716 C C . PRO A 1 346 ? 22.745 -0.467 45.664 1.00 32.47 346 PRO A C 1
ATOM 2717 O O . PRO A 1 346 ? 22.304 0.174 46.622 1.00 26.05 346 PRO A O 1
ATOM 2721 N N . THR A 1 347 ? 24.043 -0.754 45.527 1.00 29.29 347 THR A N 1
ATOM 2722 C CA . THR A 1 347 ? 25.027 -0.420 46.552 1.00 26.21 347 THR A CA 1
ATOM 2723 C C . THR A 1 347 ? 26.074 0.578 46.067 1.00 29.66 347 THR A C 1
ATOM 2724 O O . THR A 1 347 ? 27.172 0.627 46.627 1.00 33.39 347 THR A O 1
ATOM 2728 N N . ASP A 1 348 ? 25.772 1.368 45.045 1.00 27.81 348 ASP A N 1
ATOM 2729 C CA . ASP A 1 348 ? 26.687 2.422 44.628 1.00 29.36 348 ASP A CA 1
ATOM 2730 C C . ASP A 1 348 ? 26.565 3.596 45.593 1.00 23.52 348 ASP A C 1
ATOM 2731 O O . ASP A 1 348 ? 25.464 4.128 45.765 1.00 26.20 348 ASP A O 1
ATOM 2736 N N . PRO A 1 349 ? 27.646 4.018 46.252 1.00 26.71 349 PRO A N 1
ATOM 2737 C CA . PRO A 1 349 ? 27.515 5.111 47.232 1.00 25.59 349 PRO A CA 1
ATOM 2738 C C . PRO A 1 349 ? 27.006 6.413 46.634 1.00 25.95 349 PRO A C 1
ATOM 2739 O O . PRO A 1 349 ? 26.498 7.262 47.379 1.00 25.62 349 PRO A O 1
ATOM 2743 N N . ALA A 1 350 ? 27.121 6.598 45.316 1.00 23.81 350 ALA A N 1
ATOM 2744 C CA . ALA A 1 350 ? 26.594 7.810 44.702 1.00 28.39 350 ALA A CA 1
ATOM 2745 C C . ALA A 1 350 ? 25.072 7.837 44.743 1.00 31.53 350 ALA A C 1
ATOM 2746 O O . ALA A 1 350 ? 24.477 8.918 44.771 1.00 29.99 350 ALA A O 1
ATOM 2748 N N . VAL A 1 351 ? 24.425 6.672 44.777 1.00 25.95 351 VAL A N 1
ATOM 2749 C CA . VAL A 1 351 ? 22.964 6.638 44.807 1.00 35.05 351 VAL A CA 1
ATOM 2750 C C . VAL A 1 351 ? 22.460 6.402 46.228 1.00 31.51 351 VAL A C 1
ATOM 2751 O O . VAL A 1 351 ? 21.359 6.837 46.578 1.00 34.23 351 VAL A O 1
ATOM 2755 N N . THR A 1 352 ? 23.265 5.744 47.074 1.00 30.92 352 THR A N 1
ATOM 2756 C CA . THR A 1 352 ? 22.819 5.437 48.430 1.00 29.86 352 THR A CA 1
ATOM 2757 C C . THR A 1 352 ? 23.254 6.463 49.462 1.00 39.14 352 THR A C 1
ATOM 2758 O O . THR A 1 352 ? 22.660 6.521 50.545 1.00 29.84 352 THR A O 1
ATOM 2762 N N . GLY A 1 353 ? 24.283 7.252 49.170 1.00 32.98 353 GLY A N 1
ATOM 2763 C CA . GLY A 1 353 ? 24.883 8.088 50.177 1.00 30.00 353 GLY A CA 1
ATOM 2764 C C . GLY A 1 353 ? 25.664 7.239 51.157 1.00 36.35 353 GLY A C 1
ATOM 2765 O O . GLY A 1 353 ? 25.804 6.024 50.982 1.00 29.73 353 GLY A O 1
ATOM 2766 N N . PRO A 1 354 ? 26.182 7.862 52.215 1.00 40.73 354 PRO A N 1
ATOM 2767 C CA . PRO A 1 354 ? 27.003 7.117 53.176 1.00 38.79 354 PRO A CA 1
ATOM 2768 C C . PRO A 1 354 ? 26.200 6.029 53.871 1.00 35.06 354 PRO A C 1
ATOM 2769 O O . PRO A 1 354 ? 25.004 6.179 54.130 1.00 30.34 354 PRO A O 1
ATOM 2773 N N . ASP A 1 355 ? 26.880 4.918 54.155 1.00 32.99 355 ASP A N 1
ATOM 2774 C CA . ASP A 1 355 ? 26.295 3.824 54.925 1.00 30.80 355 ASP A CA 1
ATOM 2775 C C . ASP A 1 355 ? 25.864 4.332 56.293 1.00 32.42 355 ASP A C 1
ATOM 2776 O O . ASP A 1 355 ? 26.702 4.758 57.094 1.00 34.11 355 ASP A O 1
ATOM 2781 N N . ILE A 1 356 ? 24.556 4.278 56.561 1.00 25.15 356 ILE A N 1
ATOM 2782 C CA . ILE A 1 356 ? 24.023 4.788 57.824 1.00 26.64 356 ILE A CA 1
ATOM 2783 C C . ILE A 1 356 ? 24.681 4.090 59.007 1.00 39.06 356 ILE A C 1
ATOM 2784 O O . ILE A 1 356 ? 24.957 4.716 60.040 1.00 32.10 356 ILE A O 1
ATOM 2789 N N . PHE A 1 357 ? 24.970 2.795 58.875 1.00 29.44 357 PHE A N 1
ATOM 2790 C CA . PHE A 1 357 ? 25.538 2.022 59.975 1.00 28.39 357 PHE A CA 1
ATOM 2791 C C . PHE A 1 357 ? 27.048 1.861 59.856 1.00 33.14 357 PHE A C 1
ATOM 2792 O O . PHE A 1 357 ? 27.598 0.852 60.306 1.00 30.91 357 PHE A O 1
ATOM 2800 N N . ALA A 1 358 ? 27.733 2.847 59.272 1.00 30.81 358 ALA A N 1
ATOM 2801 C CA . ALA A 1 358 ? 29.173 2.728 59.071 1.00 35.35 358 ALA A CA 1
ATOM 2802 C C . ALA A 1 358 ? 29.905 2.505 60.386 1.00 34.50 358 ALA A C 1
ATOM 2803 O O . ALA A 1 358 ? 30.947 1.839 60.410 1.00 37.46 358 ALA A O 1
ATOM 2805 N N . LYS A 1 359 ? 29.363 3.024 61.487 1.00 31.40 359 LYS A N 1
ATOM 2806 C CA . LYS A 1 359 ? 30.020 2.921 62.786 1.00 42.53 359 LYS A CA 1
ATOM 2807 C C . LYS A 1 359 ? 29.798 1.578 63.470 1.00 44.24 359 LYS A C 1
ATOM 2808 O O . LYS A 1 359 ? 30.441 1.312 64.492 1.00 37.73 359 LYS A O 1
ATOM 2814 N N . LEU A 1 360 ? 28.908 0.736 62.947 1.00 31.20 360 LEU A N 1
ATOM 2815 C CA . LEU A 1 360 ? 28.660 -0.583 63.528 1.00 36.56 360 LEU A CA 1
ATOM 2816 C C . LEU A 1 360 ? 29.699 -1.537 62.957 1.00 46.03 360 LEU A C 1
ATOM 2817 O O . LEU A 1 360 ? 29.494 -2.180 61.922 1.00 40.17 360 LEU A O 1
ATOM 2822 N N . VAL A 1 361 ? 30.835 -1.625 63.641 1.00 46.29 361 VAL A N 1
ATOM 2823 C CA . VAL A 1 361 ? 31.951 -2.429 63.164 1.00 51.33 361 VAL A CA 1
ATOM 2824 C C . VAL A 1 361 ? 32.815 -2.886 64.337 1.00 59.45 361 VAL A C 1
ATOM 2825 O O . VAL A 1 361 ? 32.556 -3.922 64.951 1.00 51.22 361 VAL A O 1
ATOM 2829 N N . MET B 1 1 ? 51.407 15.481 70.468 1.00 25.96 1 MET B N 1
ATOM 2830 C CA . MET B 1 1 ? 51.399 14.711 69.222 1.00 21.87 1 MET B CA 1
ATOM 2831 C C . MET B 1 1 ? 50.942 15.564 68.053 1.00 23.11 1 MET B C 1
ATOM 2832 O O . MET B 1 1 ? 50.972 15.115 66.904 1.00 24.60 1 MET B O 1
ATOM 2837 N N . GLU B 1 2 ? 50.494 16.782 68.369 1.00 22.91 2 GLU B N 1
ATOM 2838 C CA . GLU B 1 2 ? 50.085 17.743 67.345 1.00 24.00 2 GLU B CA 1
ATOM 2839 C C . GLU B 1 2 ? 51.140 17.896 66.255 1.00 28.86 2 GLU B C 1
ATOM 2840 O O . GLU B 1 2 ? 50.802 18.119 65.085 1.00 29.09 2 GLU B O 1
ATOM 2846 N N . ALA B 1 3 ? 52.417 17.772 66.609 1.00 26.05 3 ALA B N 1
ATOM 2847 C CA . ALA B 1 3 ? 53.507 18.018 65.670 1.00 21.11 3 ALA B CA 1
ATOM 2848 C C . ALA B 1 3 ? 54.291 16.751 65.331 1.00 19.86 3 ALA B C 1
ATOM 2849 O O . ALA B 1 3 ? 55.473 16.825 64.982 1.00 21.86 3 ALA B O 1
ATOM 2851 N N . VAL B 1 4 ? 53.648 15.587 65.415 1.00 18.50 4 VAL B N 1
ATOM 2852 C CA . VAL B 1 4 ? 54.398 14.358 65.131 1.00 17.90 4 VAL B CA 1
ATOM 2853 C C . VAL B 1 4 ? 54.862 14.368 63.678 1.00 19.02 4 VAL B C 1
ATOM 2854 O O . VAL B 1 4 ? 54.099 14.791 62.787 1.00 18.92 4 VAL B O 1
ATOM 2858 N N . PRO B 1 5 ? 56.102 13.979 63.381 1.00 17.24 5 PRO B N 1
ATOM 2859 C CA . PRO B 1 5 ? 56.498 13.793 61.976 1.00 15.79 5 PRO B CA 1
ATOM 2860 C C . PRO B 1 5 ? 55.611 12.775 61.276 1.00 18.41 5 PRO B C 1
ATOM 2861 O O . PRO B 1 5 ? 55.130 11.809 61.876 1.00 17.65 5 PRO B O 1
ATOM 2865 N N . ARG B 1 6 ? 55.437 12.989 59.976 1.00 17.16 6 ARG B N 1
ATOM 2866 C CA . ARG B 1 6 ? 54.498 12.225 59.175 1.00 15.93 6 ARG B CA 1
ATOM 2867 C C . ARG B 1 6 ? 55.137 10.947 58.647 1.00 14.25 6 ARG B C 1
ATOM 2868 O O . ARG B 1 6 ? 56.281 10.957 58.180 1.00 20.30 6 ARG B O 1
ATOM 2876 N N . MET B 1 7 ? 54.371 9.828 58.707 1.00 14.22 7 MET B N 1
ATOM 2877 C CA . MET B 1 7 ? 54.841 8.574 58.121 1.00 16.32 7 MET B CA 1
ATOM 2878 C C . MET B 1 7 ? 54.736 8.635 56.596 1.00 14.75 7 MET B C 1
ATOM 2879 O O . MET B 1 7 ? 53.878 9.340 56.055 1.00 14.75 7 MET B O 1
ATOM 2884 N N . PRO B 1 8 ? 55.602 7.924 55.873 1.00 15.20 8 PRO B N 1
ATOM 2885 C CA . PRO B 1 8 ? 55.404 7.793 54.421 1.00 13.63 8 PRO B CA 1
ATOM 2886 C C . PRO B 1 8 ? 54.193 6.921 54.121 1.00 12.60 8 PRO B C 1
ATOM 2887 O O . PRO B 1 8 ? 53.716 6.161 54.962 1.00 12.56 8 PRO B O 1
ATOM 2891 N N . MET B 1 9 ? 53.700 7.040 52.890 1.00 12.25 9 MET B N 1
ATOM 2892 C CA . MET B 1 9 ? 52.499 6.345 52.444 1.00 12.15 9 MET B CA 1
ATOM 2893 C C . MET B 1 9 ? 52.803 5.502 51.215 1.00 12.26 9 MET B C 1
ATOM 2894 O O . MET B 1 9 ? 53.726 5.802 50.457 1.00 14.53 9 MET B O 1
ATOM 2899 N N . ILE B 1 10 ? 51.993 4.469 51.027 1.00 12.07 10 ILE B N 1
ATOM 2900 C CA . ILE B 1 10 ? 52.043 3.554 49.889 1.00 11.45 10 ILE B CA 1
ATOM 2901 C C . ILE B 1 10 ? 51.209 4.127 48.741 1.00 13.09 10 ILE B C 1
ATOM 2902 O O . ILE B 1 10 ? 50.177 4.760 48.961 1.00 14.37 10 ILE B O 1
ATOM 2907 N N A TRP B 1 11 ? 51.673 3.930 47.510 0.51 11.95 11 TRP B N 1
ATOM 2908 N N B TRP B 1 11 ? 51.674 3.919 47.508 0.49 11.95 11 TRP B N 1
ATOM 2909 C CA A TRP B 1 11 ? 50.880 4.267 46.338 0.51 12.15 11 TRP B CA 1
ATOM 2910 C CA B TRP B 1 11 ? 50.927 4.294 46.315 0.49 12.17 11 TRP B CA 1
ATOM 2911 C C A TRP B 1 11 ? 50.999 3.133 45.332 0.51 13.41 11 TRP B C 1
ATOM 2912 C C B TRP B 1 11 ? 51.060 3.184 45.282 0.49 13.46 11 TRP B C 1
ATOM 2913 O O A TRP B 1 11 ? 51.864 2.257 45.443 0.51 14.30 11 TRP B O 1
ATOM 2914 O O B TRP B 1 11 ? 51.994 2.374 45.328 0.49 14.15 11 TRP B O 1
ATOM 2935 N N . LEU B 1 12 ? 50.127 3.170 44.333 1.00 11.71 12 LEU B N 1
ATOM 2936 C CA . LEU B 1 12 ? 50.109 2.188 43.256 1.00 11.54 12 LEU B CA 1
ATOM 2937 C C . LEU B 1 12 ? 50.533 2.835 41.947 1.00 12.91 12 LEU B C 1
ATOM 2938 O O . LEU B 1 12 ? 50.196 3.992 41.686 1.00 16.86 12 LEU B O 1
ATOM 2943 N N . ASP B 1 13 ? 51.260 2.077 41.125 1.00 12.91 13 ASP B N 1
ATOM 2944 C CA . ASP B 1 13 ? 51.642 2.541 39.801 1.00 13.29 13 ASP B CA 1
ATOM 2945 C C . ASP B 1 13 ? 50.456 2.476 38.848 1.00 14.24 13 ASP B C 1
ATOM 2946 O O . ASP B 1 13 ? 49.542 1.669 39.024 1.00 14.76 13 ASP B O 1
ATOM 2951 N N . LEU B 1 14 ? 50.501 3.312 37.807 1.00 13.64 14 LEU B N 1
ATOM 2952 C CA . LEU B 1 14 ? 49.482 3.255 36.766 1.00 14.59 14 LEU B CA 1
ATOM 2953 C C . LEU B 1 14 ? 49.832 2.191 35.728 1.00 16.04 14 LEU B C 1
ATOM 2954 O O . LEU B 1 14 ? 51.006 1.918 35.444 1.00 17.31 14 LEU B O 1
ATOM 2959 N N . LYS B 1 15 ? 48.789 1.610 35.145 1.00 13.17 15 LYS B N 1
ATOM 2960 C CA . LYS B 1 15 ? 48.923 0.670 34.047 1.00 13.66 15 LYS B CA 1
ATOM 2961 C C . LYS B 1 15 ? 49.204 1.392 32.729 1.00 15.94 15 LYS B C 1
ATOM 2962 O O . LYS B 1 15 ? 48.708 2.499 32.477 1.00 15.28 15 LYS B O 1
ATOM 2968 N N . GLU B 1 16 ? 49.985 0.735 31.871 1.00 13.90 16 GLU B N 1
ATOM 2969 C CA . GLU B 1 16 ? 50.296 1.237 30.534 1.00 13.63 16 GLU B CA 1
ATOM 2970 C C . GLU B 1 16 ? 49.263 0.741 29.535 1.00 11.74 16 GLU B C 1
ATOM 2971 O O . GLU B 1 16 ? 48.975 -0.459 29.483 1.00 15.63 16 GLU B O 1
ATOM 2977 N N . ALA B 1 17 ? 48.748 1.656 28.722 1.00 12.10 17 ALA B N 1
ATOM 2978 C CA . ALA B 1 17 ? 47.724 1.338 27.737 1.00 14.86 17 ALA B CA 1
ATOM 2979 C C . ALA B 1 17 ? 48.339 0.910 26.415 1.00 16.12 17 ALA B C 1
ATOM 2980 O O . ALA B 1 17 ? 49.365 1.454 25.989 1.00 20.73 17 ALA B O 1
ATOM 2982 N N . GLY B 1 18 ? 47.688 -0.045 25.758 1.00 15.88 18 GLY B N 1
ATOM 2983 C CA . GLY B 1 18 ? 47.906 -0.366 24.364 1.00 18.25 18 GLY B CA 1
ATOM 2984 C C . GLY B 1 18 ? 46.789 0.193 23.507 1.00 19.09 18 GLY B C 1
ATOM 2985 O O . GLY B 1 18 ? 46.185 1.225 23.825 1.00 21.44 18 GLY B O 1
ATOM 2986 N N . ASP B 1 19 ? 46.471 -0.514 22.435 1.00 16.13 19 ASP B N 1
ATOM 2987 C CA . ASP B 1 19 ? 45.560 0.024 21.432 1.00 16.55 19 ASP B CA 1
ATOM 2988 C C . ASP B 1 19 ? 44.096 -0.218 21.788 1.00 13.78 19 ASP B C 1
ATOM 2989 O O . ASP B 1 19 ? 43.736 -1.219 22.416 1.00 15.97 19 ASP B O 1
ATOM 2994 N N . PHE B 1 20 ? 43.243 0.700 21.316 1.00 14.17 20 PHE B N 1
ATOM 2995 C CA . PHE B 1 20 ? 41.785 0.570 21.370 1.00 13.71 20 PHE B CA 1
ATOM 2996 C C . PHE B 1 20 ? 41.261 1.281 20.114 1.00 15.26 20 PHE B C 1
ATOM 2997 O O . PHE B 1 20 ? 40.888 2.451 20.127 1.00 15.79 20 PHE B O 1
ATOM 3005 N N . HIS B 1 21 ? 41.251 0.559 18.994 1.00 14.36 21 HIS B N 1
ATOM 3006 C CA . HIS B 1 21 ? 40.896 1.163 17.704 1.00 15.10 21 HIS B CA 1
ATOM 3007 C C . HIS B 1 21 ? 39.383 1.088 17.492 1.00 15.66 21 HIS B C 1
ATOM 3008 O O . HIS B 1 21 ? 38.862 0.284 16.710 1.00 17.34 21 HIS B O 1
ATOM 3015 N N . PHE B 1 22 ? 38.663 1.962 18.199 1.00 14.08 22 PHE B N 1
ATOM 3016 C CA . PHE B 1 22 ? 37.204 1.927 18.171 1.00 13.16 22 PHE B CA 1
ATOM 3017 C C . PHE B 1 22 ? 36.611 2.581 16.931 1.00 13.72 22 PHE B C 1
ATOM 3018 O O . PHE B 1 22 ? 35.491 2.227 16.539 1.00 15.63 22 PHE B O 1
ATOM 3026 N N . GLN B 1 23 ? 37.338 3.501 16.289 1.00 12.41 23 GLN B N 1
ATOM 3027 C CA A GLN B 1 23 ? 36.740 4.319 15.237 0.54 16.25 23 GLN B CA 1
ATOM 3028 C CA B GLN B 1 23 ? 36.732 4.319 15.239 0.46 16.25 23 GLN B CA 1
ATOM 3029 C C . GLN B 1 23 ? 36.200 3.499 14.070 1.00 16.54 23 GLN B C 1
ATOM 3030 O O . GLN B 1 23 ? 35.057 3.750 13.644 1.00 16.00 23 GLN B O 1
ATOM 3041 N N . PRO B 1 24 ? 36.940 2.540 13.498 1.00 16.40 24 PRO B N 1
ATOM 3042 C CA . PRO B 1 24 ? 36.376 1.806 12.348 1.00 16.67 24 PRO B CA 1
ATOM 3043 C C . PRO B 1 24 ? 35.158 0.980 12.708 1.00 20.89 24 PRO B C 1
ATOM 3044 O O . PRO B 1 24 ? 34.259 0.805 11.868 1.00 20.69 24 PRO B O 1
ATOM 3048 N N . ALA B 1 25 ? 35.093 0.480 13.943 1.00 15.75 25 ALA B N 1
ATOM 3049 C CA . ALA B 1 25 ? 33.945 -0.321 14.362 1.00 18.53 25 ALA B CA 1
ATOM 3050 C C . ALA B 1 25 ? 32.696 0.532 14.526 1.00 15.79 25 ALA B C 1
ATOM 3051 O O . ALA B 1 25 ? 31.597 0.103 14.151 1.00 18.58 25 ALA B O 1
ATOM 3053 N N . VAL B 1 26 ? 32.830 1.724 15.115 1.00 12.91 26 VAL B N 1
ATOM 3054 C CA . VAL B 1 26 ? 31.671 2.605 15.230 1.00 14.66 26 VAL B CA 1
ATOM 3055 C C . VAL B 1 26 ? 31.173 2.988 13.842 1.00 15.36 26 VAL B C 1
ATOM 3056 O O . VAL B 1 26 ? 29.965 3.005 13.580 1.00 16.16 26 VAL B O 1
ATOM 3060 N N . LYS B 1 27 ? 32.099 3.278 12.926 1.00 14.69 27 LYS B N 1
ATOM 3061 C CA . LYS B 1 27 ? 31.698 3.683 11.579 1.00 14.74 27 LYS B CA 1
ATOM 3062 C C . LYS B 1 27 ? 30.947 2.568 10.860 1.00 17.84 27 LYS B C 1
ATOM 3063 O O . LYS B 1 27 ? 29.902 2.811 10.243 1.00 18.15 27 LYS B O 1
ATOM 3069 N N . LYS B 1 28 ? 31.457 1.334 10.933 1.00 16.80 28 LYS B N 1
ATOM 3070 C CA . LYS B 1 28 ? 30.734 0.217 10.324 1.00 21.04 28 LYS B CA 1
ATOM 3071 C C . LYS B 1 28 ? 29.356 0.063 10.950 1.00 21.99 28 LYS B C 1
ATOM 3072 O O . LYS B 1 28 ? 28.371 -0.216 10.251 1.00 19.84 28 LYS B O 1
ATOM 3078 N N . PHE B 1 29 ? 29.273 0.238 12.271 1.00 16.24 29 PHE B N 1
ATOM 3079 C CA . PHE B 1 29 ? 28.005 0.065 12.966 1.00 17.97 29 PHE B CA 1
ATOM 3080 C C . PHE B 1 29 ? 26.982 1.086 12.491 1.00 21.57 29 PHE B C 1
ATOM 3081 O O . PHE B 1 29 ? 25.813 0.747 12.261 1.00 19.74 29 PHE B O 1
ATOM 3089 N N . VAL B 1 30 ? 27.412 2.338 12.325 1.00 15.72 30 VAL B N 1
ATOM 3090 C CA . VAL B 1 30 ? 26.507 3.402 11.907 1.00 15.66 30 VAL B CA 1
ATOM 3091 C C . VAL B 1 30 ? 25.961 3.115 10.517 1.00 19.73 30 VAL B C 1
ATOM 3092 O O . VAL B 1 30 ? 24.764 3.297 10.251 1.00 22.27 30 VAL B O 1
ATOM 3096 N N . LEU B 1 31 ? 26.826 2.670 9.608 1.00 17.92 31 LEU B N 1
ATOM 3097 C CA . LEU B 1 31 ? 26.370 2.417 8.246 1.00 24.63 31 LEU B CA 1
ATOM 3098 C C . LEU B 1 31 ? 25.413 1.235 8.205 1.00 29.16 31 LEU B C 1
ATOM 3099 O O . LEU B 1 31 ? 24.346 1.305 7.581 1.00 24.23 31 LEU B O 1
ATOM 3104 N N . LYS B 1 32 ? 25.773 0.150 8.892 1.00 19.85 32 LYS B N 1
ATOM 3105 C CA . LYS B 1 32 ? 24.988 -1.080 8.844 1.00 24.39 32 LYS B CA 1
ATOM 3106 C C . LYS B 1 32 ? 23.658 -0.940 9.581 1.00 27.47 32 LYS B C 1
ATOM 3107 O O . LYS B 1 32 ? 22.640 -1.501 9.150 1.00 26.84 32 LYS B O 1
ATOM 3113 N N . ASN B 1 33 ? 23.631 -0.190 10.679 1.00 18.86 33 ASN B N 1
ATOM 3114 C CA . ASN B 1 33 ? 22.449 -0.125 11.532 1.00 22.22 33 ASN B CA 1
ATOM 3115 C C . ASN B 1 33 ? 21.627 1.141 11.377 1.00 23.28 33 ASN B C 1
ATOM 3116 O O . ASN B 1 33 ? 20.403 1.080 11.531 1.00 23.33 33 ASN B O 1
ATOM 3121 N N . TYR B 1 34 ? 22.249 2.290 11.119 1.00 19.02 34 TYR B N 1
ATOM 3122 C CA . TYR B 1 34 ? 21.476 3.511 10.930 1.00 21.50 34 TYR B CA 1
ATOM 3123 C C . TYR B 1 34 ? 21.200 3.813 9.470 1.00 17.74 34 TYR B C 1
ATOM 3124 O O . TYR B 1 34 ? 20.342 4.658 9.193 1.00 21.93 34 TYR B O 1
ATOM 3133 N N . GLY B 1 35 ? 21.919 3.180 8.542 1.00 20.68 35 GLY B N 1
ATOM 3134 C CA . GLY B 1 35 ? 21.830 3.565 7.142 1.00 23.30 35 GLY B CA 1
ATOM 3135 C C . GLY B 1 35 ? 22.404 4.930 6.829 1.00 21.98 35 GLY B C 1
ATOM 3136 O O . GLY B 1 35 ? 22.066 5.519 5.799 1.00 23.73 35 GLY B O 1
ATOM 3137 N N . GLU B 1 36 ? 23.253 5.461 7.700 1.00 18.47 36 GLU B N 1
ATOM 3138 C CA . GLU B 1 36 ? 23.826 6.787 7.540 1.00 19.57 36 GLU B CA 1
ATOM 3139 C C . GLU B 1 36 ? 25.268 6.693 7.053 1.00 22.38 36 GLU B C 1
ATOM 3140 O O . GLU B 1 36 ? 25.932 5.660 7.182 1.00 22.81 36 GLU B O 1
ATOM 3146 N N . ASN B 1 37 ? 25.735 7.791 6.480 1.00 22.64 37 ASN B N 1
ATOM 3147 C CA . ASN B 1 37 ? 27.122 7.930 6.070 1.00 22.92 37 ASN B CA 1
ATOM 3148 C C . ASN B 1 37 ? 28.038 7.513 7.217 1.00 24.55 37 ASN B C 1
ATOM 3149 O O . ASN B 1 37 ? 27.930 8.071 8.313 1.00 27.30 37 ASN B O 1
ATOM 3154 N N . PRO B 1 38 ? 28.917 6.525 7.021 1.00 22.90 38 PRO B N 1
ATOM 3155 C CA . PRO B 1 38 ? 29.789 6.086 8.124 1.00 28.05 38 PRO B CA 1
ATOM 3156 C C . PRO B 1 38 ? 30.708 7.176 8.633 1.00 26.17 38 PRO B C 1
ATOM 3157 O O . PRO B 1 38 ? 31.276 7.010 9.722 1.00 29.75 38 PRO B O 1
ATOM 3161 N N . GLU B 1 39 ? 30.869 8.277 7.892 1.00 24.93 39 GLU B N 1
ATOM 3162 C CA . GLU B 1 39 ? 31.704 9.400 8.295 1.00 29.29 39 GLU B CA 1
ATOM 3163 C C . GLU B 1 39 ? 30.925 10.512 8.984 1.00 31.12 39 GLU B C 1
ATOM 3164 O O . GLU B 1 39 ? 31.521 11.533 9.341 1.00 30.26 39 GLU B O 1
ATOM 3170 N N . ALA B 1 40 ? 29.620 10.328 9.215 1.00 24.67 40 ALA B N 1
ATOM 3171 C CA . ALA B 1 40 ? 28.791 11.408 9.751 1.00 23.66 40 ALA B CA 1
ATOM 3172 C C . ALA B 1 40 ? 29.141 11.769 11.191 1.00 24.17 40 ALA B C 1
ATOM 3173 O O . ALA B 1 40 ? 28.755 12.843 11.663 1.00 24.47 40 ALA B O 1
ATOM 3175 N N . TYR B 1 41 ? 29.859 10.909 11.898 1.00 23.17 41 TYR B N 1
ATOM 3176 C CA . TYR B 1 41 ? 30.148 11.128 13.309 1.00 17.15 41 TYR B CA 1
ATOM 3177 C C . TYR B 1 41 ? 31.643 11.286 13.545 1.00 15.00 41 TYR B C 1
ATOM 3178 O O . TYR B 1 41 ? 32.133 11.001 14.633 1.00 14.36 41 TYR B O 1
ATOM 3187 N N . ASN B 1 42 ? 32.371 11.769 12.535 1.00 20.34 42 ASN B N 1
ATOM 3188 C CA . ASN B 1 42 ? 33.823 11.869 12.664 1.00 21.82 42 ASN B CA 1
ATOM 3189 C C . ASN B 1 42 ? 34.226 12.846 13.759 1.00 19.48 42 ASN B C 1
ATOM 3190 O O . ASN B 1 42 ? 35.233 12.630 14.448 1.00 18.32 42 ASN B O 1
ATOM 3195 N N . GLU B 1 43 ? 33.466 13.932 13.927 1.00 19.31 43 GLU B N 1
ATOM 3196 C CA . GLU B 1 43 ? 33.796 14.914 14.954 1.00 20.52 43 GLU B CA 1
ATOM 3197 C C . GLU B 1 43 ? 33.657 14.314 16.346 1.00 17.71 43 GLU B C 1
ATOM 3198 O O . GLU B 1 43 ? 34.491 14.566 17.226 1.00 18.20 43 GLU B O 1
ATOM 3204 N N . GLU B 1 44 ? 32.598 13.530 16.558 1.00 16.08 44 GLU B N 1
ATOM 3205 C CA . GLU B 1 44 ? 32.431 12.816 17.820 1.00 17.18 44 GLU B CA 1
ATOM 3206 C C . GLU B 1 44 ? 33.579 11.855 18.060 1.00 14.45 44 GLU B C 1
ATOM 3207 O O . GLU B 1 44 ? 34.143 11.805 19.158 1.00 14.86 44 GLU B O 1
ATOM 3213 N N . LEU B 1 45 ? 33.922 11.059 17.046 1.00 16.77 45 LEU B N 1
ATOM 3214 C CA . LEU B 1 45 ? 34.966 10.065 17.243 1.00 16.01 45 LEU B CA 1
ATOM 3215 C C . LEU B 1 45 ? 36.302 10.734 17.513 1.00 15.33 45 LEU B C 1
ATOM 3216 O O . LEU B 1 45 ? 37.098 10.242 18.319 1.00 15.55 45 LEU B O 1
ATOM 3221 N N . LYS B 1 46 ? 36.553 11.868 16.860 1.00 15.69 46 LYS B N 1
ATOM 3222 C CA . LYS B 1 46 ? 37.803 12.580 17.107 1.00 18.01 46 LYS B CA 1
ATOM 3223 C C . LYS B 1 46 ? 37.863 13.097 18.537 1.00 15.97 46 LYS B C 1
ATOM 3224 O O . LYS B 1 46 ? 38.923 13.048 19.180 1.00 17.44 46 LYS B O 1
ATOM 3230 N N . LYS B 1 47 ? 36.735 13.589 19.062 1.00 13.36 47 LYS B N 1
ATOM 3231 C CA . LYS B 1 47 ? 36.730 14.061 20.442 1.00 14.83 47 LYS B CA 1
ATOM 3232 C C . LYS B 1 47 ? 37.070 12.934 21.401 1.00 16.99 47 LYS B C 1
ATOM 3233 O O . LYS B 1 47 ? 37.850 13.127 22.339 1.00 14.76 47 LYS B O 1
ATOM 3239 N N . LEU B 1 48 ? 36.518 11.739 21.172 1.00 13.10 48 LEU B N 1
ATOM 3240 C CA . LEU B 1 48 ? 36.824 10.653 22.097 1.00 13.30 48 LEU B CA 1
ATOM 3241 C C . LEU B 1 48 ? 38.273 10.211 21.955 1.00 14.23 48 LEU B C 1
ATOM 3242 O O . LEU B 1 48 ? 38.933 9.906 22.955 1.00 14.41 48 LEU B O 1
ATOM 3247 N N . GLU B 1 49 ? 38.790 10.197 20.725 1.00 11.82 49 GLU B N 1
ATOM 3248 C CA . GLU B 1 49 ? 40.181 9.804 20.519 1.00 16.22 49 GLU B CA 1
ATOM 3249 C C . GLU B 1 49 ? 41.141 10.742 21.257 1.00 15.77 49 GLU B C 1
ATOM 3250 O O . GLU B 1 49 ? 42.109 10.291 21.884 1.00 15.53 49 GLU B O 1
ATOM 3256 N N . LEU B 1 50 ? 40.881 12.048 21.209 1.00 12.80 50 LEU B N 1
ATOM 3257 C CA . LEU B 1 50 ? 41.746 12.999 21.907 1.00 16.90 50 LEU B CA 1
ATOM 3258 C C . LEU B 1 50 ? 41.635 12.845 23.414 1.00 14.63 50 LEU B C 1
ATOM 3259 O O . LEU B 1 50 ? 42.621 13.031 24.147 1.00 18.36 50 LEU B O 1
ATOM 3264 N N A LEU B 1 51 ? 40.436 12.544 23.911 0.68 13.25 51 LEU B N 1
ATOM 3265 N N B LEU B 1 51 ? 40.431 12.530 23.894 0.32 13.31 51 LEU B N 1
ATOM 3266 C CA A LEU B 1 51 ? 40.286 12.281 25.338 0.68 12.57 51 LEU B CA 1
ATOM 3267 C CA B LEU B 1 51 ? 40.225 12.262 25.313 0.32 12.69 51 LEU B CA 1
ATOM 3268 C C A LEU B 1 51 ? 41.073 11.045 25.744 0.68 14.99 51 LEU B C 1
ATOM 3269 C C B LEU B 1 51 ? 41.009 11.036 25.756 0.32 14.99 51 LEU B C 1
ATOM 3270 O O A LEU B 1 51 ? 41.694 11.019 26.814 0.68 15.09 51 LEU B O 1
ATOM 3271 O O B LEU B 1 51 ? 41.568 11.009 26.859 0.32 15.00 51 LEU B O 1
ATOM 3280 N N . ARG B 1 52 ? 41.042 9.997 24.917 1.00 14.14 52 ARG B N 1
ATOM 3281 C CA . ARG B 1 52 ? 41.807 8.806 25.264 1.00 12.99 52 ARG B CA 1
ATOM 3282 C C . ARG B 1 52 ? 43.302 9.099 25.247 1.00 15.53 52 ARG B C 1
ATOM 3283 O O . ARG B 1 52 ? 44.024 8.710 26.173 1.00 15.25 52 ARG B O 1
ATOM 3291 N N . GLN B 1 53 ? 43.773 9.814 24.219 1.00 14.52 53 GLN B N 1
ATOM 3292 C CA . GLN B 1 53 ? 45.185 10.191 24.160 1.00 17.45 53 GLN B CA 1
ATOM 3293 C C . GLN B 1 53 ? 45.611 10.927 25.426 1.00 15.83 53 GLN B C 1
ATOM 3294 O O . GLN B 1 53 ? 46.698 10.679 25.968 1.00 18.59 53 GLN B O 1
ATOM 3300 N N . ASN B 1 54 ? 44.759 11.822 25.928 1.00 13.03 54 ASN B N 1
ATOM 3301 C CA A ASN B 1 54 ? 45.096 12.543 27.153 0.51 18.55 54 ASN B CA 1
ATOM 3302 C CA B ASN B 1 54 ? 45.109 12.540 27.150 0.49 18.55 54 ASN B CA 1
ATOM 3303 C C . ASN B 1 54 ? 45.093 11.610 28.358 1.00 18.23 54 ASN B C 1
ATOM 3304 O O . ASN B 1 54 ? 45.952 11.721 29.248 1.00 17.97 54 ASN B O 1
ATOM 3313 N N . ALA B 1 55 ? 44.144 10.677 28.401 1.00 16.14 55 ALA B N 1
ATOM 3314 C CA . ALA B 1 55 ? 44.051 9.754 29.532 1.00 15.86 55 ALA B CA 1
ATOM 3315 C C . ALA B 1 55 ? 45.235 8.790 29.590 1.00 19.45 55 ALA B C 1
ATOM 3316 O O . ALA B 1 55 ? 45.730 8.473 30.684 1.00 18.24 55 ALA B O 1
ATOM 3318 N N . VAL B 1 56 ? 45.707 8.300 28.440 1.00 16.32 56 VAL B N 1
ATOM 3319 C CA . VAL B 1 56 ? 46.825 7.359 28.486 1.00 21.03 56 VAL B CA 1
ATOM 3320 C C . VAL B 1 56 ? 48.153 8.072 28.705 1.00 24.30 56 VAL B C 1
ATOM 3321 O O . VAL B 1 56 ? 49.143 7.425 29.060 1.00 29.71 56 VAL B O 1
ATOM 3325 N N . ARG B 1 57 ? 48.196 9.386 28.515 1.00 17.46 57 ARG B N 1
ATOM 3326 C CA . ARG B 1 57 ? 49.348 10.227 28.844 1.00 22.29 57 ARG B CA 1
ATOM 3327 C C . ARG B 1 57 ? 49.079 11.080 30.076 1.00 22.98 57 ARG B C 1
ATOM 3328 O O . ARG B 1 57 ? 49.530 12.227 30.156 1.00 26.92 57 ARG B O 1
ATOM 3336 N N . VAL B 1 58 ? 48.350 10.540 31.049 1.00 16.62 58 VAL B N 1
ATOM 3337 C CA . VAL B 1 58 ? 47.772 11.388 32.100 1.00 18.42 58 VAL B CA 1
ATOM 3338 C C . VAL B 1 58 ? 48.884 11.959 32.975 1.00 21.98 58 VAL B C 1
ATOM 3339 O O . VAL B 1 58 ? 49.795 11.217 33.388 1.00 23.35 58 VAL B O 1
ATOM 3343 N N . PRO B 1 59 ? 48.874 13.262 33.253 1.00 26.50 59 PRO B N 1
ATOM 3344 C CA . PRO B 1 59 ? 49.901 13.837 34.126 1.00 31.03 59 PRO B CA 1
ATOM 3345 C C . PRO B 1 59 ? 49.686 13.432 35.577 1.00 22.47 59 PRO B C 1
ATOM 3346 O O . PRO B 1 59 ? 48.555 13.273 36.040 1.00 23.56 59 PRO B O 1
ATOM 3350 N N . ARG B 1 60 ? 50.801 13.255 36.293 1.00 26.32 60 ARG B N 1
ATOM 3351 C CA . ARG B 1 60 ? 50.787 12.921 37.718 1.00 23.93 60 ARG B CA 1
ATOM 3352 C C . ARG B 1 60 ? 50.593 14.191 38.551 1.00 26.01 60 ARG B C 1
ATOM 3353 O O . ARG B 1 60 ? 51.442 14.594 39.350 1.00 27.27 60 ARG B O 1
ATOM 3361 N N . ASP B 1 61 ? 49.457 14.847 38.321 1.00 24.26 61 ASP B N 1
ATOM 3362 C CA . ASP B 1 61 ? 49.112 16.072 39.023 1.00 25.58 61 ASP B CA 1
ATOM 3363 C C . ASP B 1 61 ? 47.615 16.062 39.262 1.00 24.85 61 ASP B C 1
ATOM 3364 O O . ASP B 1 61 ? 46.915 15.129 38.867 1.00 24.68 61 ASP B O 1
ATOM 3369 N N . PHE B 1 62 ? 47.116 17.122 39.901 1.00 28.72 62 PHE B N 1
ATOM 3370 C CA . PHE B 1 62 ? 45.725 17.111 40.339 1.00 29.87 62 PHE B CA 1
ATOM 3371 C C . PHE B 1 62 ? 44.762 17.008 39.163 1.00 30.42 62 PHE B C 1
ATOM 3372 O O . PHE B 1 62 ? 43.757 16.297 39.245 1.00 31.32 62 PHE B O 1
ATOM 3380 N N . GLU B 1 63 ? 45.056 17.702 38.055 1.00 29.50 63 GLU B N 1
ATOM 3381 C CA . GLU B 1 63 ? 44.161 17.715 36.900 1.00 27.66 63 GLU B CA 1
ATOM 3382 C C . GLU B 1 63 ? 44.057 16.354 36.222 1.00 21.84 63 GLU B C 1
ATOM 3383 O O . GLU B 1 63 ? 43.090 16.111 35.485 1.00 22.22 63 GLU B O 1
ATOM 3389 N N . GLY B 1 64 ? 45.033 15.473 36.453 1.00 20.73 64 GLY B N 1
ATOM 3390 C CA . GLY B 1 64 ? 44.991 14.153 35.845 1.00 17.90 64 GLY B CA 1
ATOM 3391 C C . GLY B 1 64 ? 43.744 13.370 36.209 1.00 22.10 64 GLY B C 1
ATOM 3392 O O . GLY B 1 64 ? 43.220 12.606 35.394 1.00 16.58 64 GLY B O 1
ATOM 3393 N N . CYS B 1 65 ? 43.259 13.533 37.437 1.00 18.12 65 CYS B N 1
ATOM 3394 C CA . CYS B 1 65 ? 42.094 12.756 37.843 1.00 15.76 65 CYS B CA 1
ATOM 3395 C C . CYS B 1 65 ? 40.879 13.131 37.013 1.00 17.80 65 CYS B C 1
ATOM 3396 O O . CYS B 1 65 ? 40.079 12.264 36.645 1.00 18.97 65 CYS B O 1
ATOM 3399 N N . SER B 1 66 ? 40.737 14.418 36.692 1.00 19.86 66 SER B N 1
ATOM 3400 C CA . SER B 1 66 ? 39.590 14.832 35.898 1.00 18.95 66 SER B CA 1
ATOM 3401 C C . SER B 1 66 ? 39.697 14.343 34.458 1.00 18.73 66 SER B C 1
ATOM 3402 O O . SER B 1 66 ? 38.672 14.016 33.853 1.00 21.13 66 SER B O 1
ATOM 3405 N N . VAL B 1 67 ? 40.911 14.272 33.904 1.00 18.41 67 VAL B N 1
ATOM 3406 C CA . VAL B 1 67 ? 41.091 13.704 32.569 1.00 17.12 67 VAL B CA 1
ATOM 3407 C C . VAL B 1 67 ? 40.594 12.258 32.544 1.00 19.59 67 VAL B C 1
ATOM 3408 O O . VAL B 1 67 ? 39.849 11.849 31.646 1.00 19.72 67 VAL B O 1
ATOM 3412 N N . LEU B 1 68 ? 40.979 11.472 33.552 1.00 14.74 68 LEU B N 1
ATOM 3413 C CA . LEU B 1 68 ? 40.529 10.083 33.598 1.00 14.46 68 LEU B CA 1
ATOM 3414 C C . LEU B 1 68 ? 39.027 9.990 33.824 1.00 15.33 68 LEU B C 1
ATOM 3415 O O . LEU B 1 68 ? 38.355 9.163 33.197 1.00 15.43 68 LEU B O 1
ATOM 3420 N N . ARG B 1 69 ? 38.479 10.827 34.721 1.00 15.13 69 ARG B N 1
ATOM 3421 C CA . ARG B 1 69 ? 37.044 10.785 34.986 1.00 15.36 69 ARG B CA 1
ATOM 3422 C C . ARG B 1 69 ? 36.250 11.136 33.740 1.00 15.55 69 ARG B C 1
ATOM 3423 O O . ARG B 1 69 ? 35.209 10.530 33.469 1.00 18.50 69 ARG B O 1
ATOM 3431 N N . LYS B 1 70 ? 36.718 12.128 32.984 1.00 14.84 70 LYS B N 1
ATOM 3432 C CA . LYS B 1 70 ? 35.970 12.546 31.805 1.00 17.80 70 LYS B CA 1
ATOM 3433 C C . LYS B 1 70 ? 35.981 11.447 30.755 1.00 16.31 70 LYS B C 1
ATOM 3434 O O . LYS B 1 70 ? 34.938 11.107 30.180 1.00 16.23 70 LYS B O 1
ATOM 3440 N N . TYR B 1 71 ? 37.154 10.871 30.499 1.00 14.19 71 TYR B N 1
ATOM 3441 C CA . TYR B 1 71 ? 37.236 9.792 29.524 1.00 15.13 71 TYR B CA 1
ATOM 3442 C C . TYR B 1 71 ? 36.394 8.591 29.960 1.00 15.15 71 TYR B C 1
ATOM 3443 O O . TYR B 1 71 ? 35.653 8.013 29.153 1.00 14.55 71 TYR B O 1
ATOM 3452 N N . LEU B 1 72 ? 36.482 8.207 31.240 1.00 14.75 72 LEU B N 1
ATOM 3453 C CA . LEU B 1 72 ? 35.688 7.083 31.735 1.00 13.46 72 LEU B CA 1
ATOM 3454 C C . LEU B 1 72 ? 34.196 7.303 31.489 1.00 17.09 72 LEU B C 1
ATOM 3455 O O . LEU B 1 72 ? 33.480 6.389 31.060 1.00 15.13 72 LEU B O 1
ATOM 3460 N N . GLY B 1 73 ? 33.710 8.520 31.734 1.00 15.81 73 GLY B N 1
ATOM 3461 C CA . GLY B 1 73 ? 32.302 8.789 31.517 1.00 14.09 73 GLY B CA 1
ATOM 3462 C C . GLY B 1 73 ? 31.913 8.751 30.052 1.00 14.73 73 GLY B C 1
ATOM 3463 O O . GLY B 1 73 ? 30.871 8.196 29.695 1.00 14.52 73 GLY B O 1
ATOM 3464 N N . GLN B 1 74 ? 32.739 9.337 29.186 1.00 13.12 74 GLN B N 1
ATOM 3465 C CA . GLN B 1 74 ? 32.424 9.321 27.762 1.00 13.86 74 GLN B CA 1
ATOM 3466 C C . GLN B 1 74 ? 32.484 7.904 27.200 1.00 13.93 74 GLN B C 1
ATOM 3467 O O . GLN B 1 74 ? 31.742 7.582 26.266 1.00 15.46 74 GLN B O 1
ATOM 3473 N N . LEU B 1 75 ? 33.335 7.038 27.763 1.00 13.18 75 LEU B N 1
ATOM 3474 C CA . LEU B 1 75 ? 33.287 5.625 27.387 1.00 14.99 75 LEU B CA 1
ATOM 3475 C C . LEU B 1 75 ? 31.938 5.012 27.729 1.00 14.50 75 LEU B C 1
ATOM 3476 O O . LEU B 1 75 ? 31.440 4.147 27.000 1.00 15.58 75 LEU B O 1
ATOM 3481 N N . HIS B 1 76 ? 31.363 5.387 28.874 1.00 14.02 76 HIS B N 1
ATOM 3482 C CA . HIS B 1 76 ? 30.044 4.860 29.210 1.00 16.25 76 HIS B CA 1
ATOM 3483 C C . HIS B 1 76 ? 29.000 5.368 28.226 1.00 17.49 76 HIS B C 1
ATOM 3484 O O . HIS B 1 76 ? 28.093 4.620 27.831 1.00 16.70 76 HIS B O 1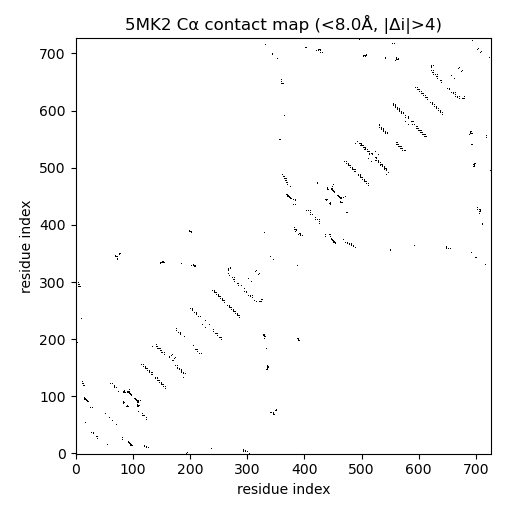
ATOM 3491 N N . TYR B 1 77 ? 29.137 6.625 27.783 1.00 15.50 77 TYR B N 1
ATOM 3492 C CA . TYR B 1 77 ? 28.179 7.166 26.820 1.00 14.76 77 TYR B CA 1
ATOM 3493 C C . TYR B 1 77 ? 28.282 6.458 25.475 1.00 14.85 77 TYR B C 1
ATOM 3494 O O . TYR B 1 77 ? 27.266 6.274 24.791 1.00 17.84 77 TYR B O 1
ATOM 3503 N N . LEU B 1 78 ? 29.497 6.087 25.055 1.00 13.32 78 LEU B N 1
ATOM 3504 C CA . LEU B 1 78 ? 29.643 5.341 23.809 1.00 13.12 78 LEU B CA 1
ATOM 3505 C C . LEU B 1 78 ? 29.060 3.941 23.951 1.00 15.97 78 LEU B C 1
ATOM 3506 O O . LEU B 1 78 ? 28.299 3.479 23.095 1.00 15.30 78 LEU B O 1
ATOM 3511 N N . GLN B 1 79 ? 29.404 3.264 25.046 1.00 15.90 79 GLN B N 1
ATOM 3512 C CA . GLN B 1 79 ? 28.940 1.901 25.287 1.00 14.49 79 GLN B CA 1
ATOM 3513 C C . GLN B 1 79 ? 27.420 1.801 25.268 1.00 15.65 79 GLN B C 1
ATOM 3514 O O . GLN B 1 79 ? 26.872 0.785 24.820 1.00 17.74 79 GLN B O 1
ATOM 3520 N N . SER B 1 80 ? 26.720 2.834 25.740 1.00 16.02 80 SER B N 1
ATOM 3521 C CA . SER B 1 80 ? 25.264 2.750 25.791 1.00 17.54 80 SER B CA 1
ATOM 3522 C C . SER B 1 80 ? 24.623 2.851 24.409 1.00 20.26 80 SER B C 1
ATOM 3523 O O . SER B 1 80 ? 23.456 2.477 24.254 1.00 22.31 80 SER B O 1
ATOM 3526 N N . ARG B 1 81 ? 25.342 3.338 23.402 1.00 16.87 81 ARG B N 1
ATOM 3527 C CA A ARG B 1 81 ? 24.779 3.433 22.060 0.49 20.24 81 ARG B CA 1
ATOM 3528 C CA B ARG B 1 81 ? 24.802 3.461 22.051 0.51 20.23 81 ARG B CA 1
ATOM 3529 C C . ARG B 1 81 ? 25.372 2.458 21.061 1.00 17.09 81 ARG B C 1
ATOM 3530 O O . ARG B 1 81 ? 24.711 2.141 20.075 1.00 20.28 81 ARG B O 1
ATOM 3545 N N . VAL B 1 82 ? 26.585 1.973 21.285 1.00 15.49 82 VAL B N 1
ATOM 3546 C CA . VAL B 1 82 ? 27.245 1.121 20.302 1.00 15.38 82 VAL B CA 1
ATOM 3547 C C . VAL B 1 82 ? 27.667 -0.162 21.004 1.00 19.00 82 VAL B C 1
ATOM 3548 O O . VAL B 1 82 ? 28.338 -0.087 22.038 1.00 16.93 82 VAL B O 1
ATOM 3552 N N . PRO B 1 83 ? 27.341 -1.351 20.464 1.00 18.46 83 PRO B N 1
ATOM 3553 C CA . PRO B 1 83 ? 27.596 -2.596 21.204 1.00 17.47 83 PRO B CA 1
ATOM 3554 C C . PRO B 1 83 ? 29.022 -3.092 21.056 1.00 16.20 83 PRO B C 1
ATOM 3555 O O . PRO B 1 83 ? 29.364 -3.728 20.060 1.00 15.50 83 PRO B O 1
ATOM 3559 N N . MET B 1 84 ? 29.866 -2.803 22.052 1.00 15.55 84 MET B N 1
ATOM 3560 C CA . MET B 1 84 ? 31.297 -3.099 21.977 1.00 13.83 84 MET B CA 1
ATOM 3561 C C . MET B 1 84 ? 31.762 -4.062 23.068 1.00 14.80 84 MET B C 1
ATOM 3562 O O . MET B 1 84 ? 32.966 -4.127 23.365 1.00 15.64 84 MET B O 1
ATOM 3567 N N . GLY B 1 85 ? 30.834 -4.799 23.683 1.00 15.95 85 GLY B N 1
ATOM 3568 C CA . GLY B 1 85 ? 31.199 -5.863 24.600 1.00 16.96 85 GLY B CA 1
ATOM 3569 C C . GLY B 1 85 ? 31.632 -7.103 23.846 1.00 15.41 85 GLY B C 1
ATOM 3570 O O . GLY B 1 85 ? 31.485 -7.196 22.630 1.00 19.52 85 GLY B O 1
ATOM 3571 N N . SER B 1 86 ? 32.164 -8.080 24.588 1.00 19.32 86 SER B N 1
ATOM 3572 C CA A SER B 1 86 ? 32.721 -9.270 23.956 0.38 22.30 86 SER B CA 1
ATOM 3573 C CA B SER B 1 86 ? 32.723 -9.268 23.955 0.62 22.27 86 SER B CA 1
ATOM 3574 C C . SER B 1 86 ? 31.661 -9.991 23.134 1.00 18.95 86 SER B C 1
ATOM 3575 O O . SER B 1 86 ? 30.542 -10.201 23.597 1.00 23.31 86 SER B O 1
ATOM 3580 N N . GLY B 1 87 ? 32.022 -10.363 21.904 1.00 21.86 87 GLY B N 1
ATOM 3581 C CA . GLY B 1 87 ? 31.107 -11.063 21.022 1.00 21.28 87 GLY B CA 1
ATOM 3582 C C . GLY B 1 87 ? 30.054 -10.191 20.373 1.00 21.07 87 GLY B C 1
ATOM 3583 O O . GLY B 1 87 ? 29.259 -10.703 19.572 1.00 19.95 87 GLY B O 1
ATOM 3584 N N . GLN B 1 88 ? 30.033 -8.891 20.671 1.00 20.08 88 GLN B N 1
ATOM 3585 C CA . GLN B 1 88 ? 29.032 -7.989 20.133 1.00 18.40 88 GLN B CA 1
ATOM 3586 C C . GLN B 1 88 ? 29.500 -7.423 18.799 1.00 18.84 88 GLN B C 1
ATOM 3587 O O . GLN B 1 88 ? 30.662 -7.553 18.408 1.00 18.96 88 GLN B O 1
ATOM 3593 N N . GLU B 1 89 ? 28.561 -6.802 18.088 1.00 19.52 89 GLU B N 1
ATOM 3594 C CA . GLU B 1 89 ? 28.788 -6.492 16.683 1.00 21.65 89 GLU B CA 1
ATOM 3595 C C . GLU B 1 89 ? 29.986 -5.574 16.489 1.00 18.51 89 GLU B C 1
ATOM 3596 O O . GLU B 1 89 ? 30.762 -5.757 15.541 1.00 23.83 89 GLU B O 1
ATOM 3602 N N . ALA B 1 90 ? 30.150 -4.574 17.362 1.00 15.20 90 ALA B N 1
ATOM 3603 C CA . ALA B 1 90 ? 31.161 -3.539 17.182 1.00 12.98 90 ALA B CA 1
ATOM 3604 C C . ALA B 1 90 ? 32.369 -3.727 18.095 1.00 16.14 90 ALA B C 1
ATOM 3605 O O . ALA B 1 90 ? 33.153 -2.791 18.271 1.00 16.75 90 ALA B O 1
ATOM 3607 N N . ALA B 1 91 ? 32.526 -4.900 18.690 1.00 16.28 91 ALA B N 1
ATOM 3608 C CA . ALA B 1 91 ? 33.630 -5.116 19.619 1.00 16.19 91 ALA B CA 1
ATOM 3609 C C . ALA B 1 91 ? 34.965 -5.118 18.885 1.00 17.56 91 ALA B C 1
ATOM 3610 O O . ALA B 1 91 ? 35.084 -5.659 17.780 1.00 16.79 91 ALA B O 1
ATOM 3612 N N . VAL B 1 92 ? 35.970 -4.498 19.505 1.00 12.83 92 VAL B N 1
ATOM 3613 C CA . VAL B 1 92 ? 37.335 -4.475 18.973 1.00 16.90 92 VAL B CA 1
ATOM 3614 C C . VAL B 1 92 ? 38.293 -4.840 20.097 1.00 14.60 92 VAL B C 1
ATOM 3615 O O . VAL B 1 92 ? 37.948 -4.725 21.281 1.00 15.14 92 VAL B O 1
ATOM 3619 N N . PRO B 1 93 ? 39.515 -5.258 19.757 1.00 12.54 93 PRO B N 1
ATOM 3620 C CA . PRO B 1 93 ? 40.503 -5.537 20.806 1.00 14.22 93 PRO B CA 1
ATOM 3621 C C . PRO B 1 93 ? 40.833 -4.298 21.619 1.00 13.30 93 PRO B C 1
ATOM 3622 O O . PRO B 1 93 ? 40.977 -3.191 21.091 1.00 15.77 93 PRO B O 1
ATOM 3626 N N . VAL B 1 94 ? 41.005 -4.524 22.918 1.00 13.52 94 VAL B N 1
ATOM 3627 C CA . VAL B 1 94 ? 41.525 -3.548 23.866 1.00 13.68 94 VAL B CA 1
ATOM 3628 C C . VAL B 1 94 ? 42.743 -4.186 24.514 1.00 13.00 94 VAL B C 1
ATOM 3629 O O . VAL B 1 94 ? 42.648 -5.302 25.026 1.00 12.87 94 VAL B O 1
ATOM 3633 N N . THR B 1 95 ? 43.878 -3.492 24.498 1.00 13.41 95 THR B N 1
ATOM 3634 C CA . THR B 1 95 ? 45.110 -4.047 25.053 1.00 14.25 95 THR B CA 1
ATOM 3635 C C . THR B 1 95 ? 45.672 -3.113 26.116 1.00 13.48 95 THR B C 1
ATOM 3636 O O . THR B 1 95 ? 45.770 -1.905 25.894 1.00 15.22 95 THR B O 1
ATOM 3640 N N . TRP B 1 96 ? 45.997 -3.683 27.276 1.00 13.78 96 TRP B N 1
ATOM 3641 C CA . TRP B 1 96 ? 46.670 -2.984 28.370 1.00 15.66 96 TRP B CA 1
ATOM 3642 C C . TRP B 1 96 ? 47.732 -3.916 28.932 1.00 17.99 96 TRP B C 1
ATOM 3643 O O . TRP B 1 96 ? 47.677 -5.131 28.737 1.00 16.35 96 TRP B O 1
ATOM 3654 N N . THR B 1 97 ? 48.694 -3.340 29.653 1.00 15.31 97 THR B N 1
ATOM 3655 C CA . THR B 1 97 ? 49.773 -4.123 30.250 1.00 15.00 97 THR B CA 1
ATOM 3656 C C . THR B 1 97 ? 49.429 -4.473 31.691 1.00 16.17 97 THR B C 1
ATOM 3657 O O . THR B 1 97 ? 49.098 -3.590 32.486 1.00 15.04 97 THR B O 1
ATOM 3661 N N . GLU B 1 98 ? 49.526 -5.757 32.027 1.00 12.24 98 GLU B N 1
ATOM 3662 C CA . GLU B 1 98 ? 49.345 -6.188 33.407 1.00 16.00 98 GLU B CA 1
ATOM 3663 C C . GLU B 1 98 ? 50.528 -5.688 34.228 1.00 16.17 98 GLU B C 1
ATOM 3664 O O . GLU B 1 98 ? 51.685 -5.883 33.845 1.00 16.73 98 GLU B O 1
ATOM 3670 N N . ILE B 1 99 ? 50.247 -5.027 35.351 1.00 15.31 99 ILE B N 1
ATOM 3671 C CA . ILE B 1 99 ? 51.271 -4.171 35.941 1.00 16.58 99 ILE B CA 1
ATOM 3672 C C . ILE B 1 99 ? 52.379 -4.999 36.585 1.00 19.22 99 ILE B C 1
ATOM 3673 O O . ILE B 1 99 ? 53.561 -4.632 36.520 1.00 19.62 99 ILE B O 1
ATOM 3678 N N . PHE B 1 100 ? 52.036 -6.148 37.167 1.00 16.80 100 PHE B N 1
ATOM 3679 C CA . PHE B 1 100 ? 53.033 -6.868 37.957 1.00 15.27 100 PHE B CA 1
ATOM 3680 C C . PHE B 1 100 ? 53.963 -7.696 37.084 1.00 18.46 100 PHE B C 1
ATOM 3681 O O . PHE B 1 100 ? 55.168 -7.770 37.356 1.00 19.98 100 PHE B O 1
ATOM 3689 N N . SER B 1 101 ? 53.435 -8.301 36.026 1.00 16.71 101 SER B N 1
ATOM 3690 C CA . SER B 1 101 ? 54.239 -9.091 35.101 1.00 21.85 101 SER B CA 1
ATOM 3691 C C . SER B 1 101 ? 54.789 -8.285 33.933 1.00 19.01 101 SER B C 1
ATOM 3692 O O . SER B 1 101 ? 55.780 -8.707 33.318 1.00 20.89 101 SER B O 1
ATOM 3695 N N . GLY B 1 102 ? 54.173 -7.146 33.599 1.00 14.21 102 GLY B N 1
ATOM 3696 C CA . GLY B 1 102 ? 54.528 -6.482 32.363 1.00 17.36 102 GLY B CA 1
ATOM 3697 C C . GLY B 1 102 ? 54.007 -7.134 31.101 1.00 20.85 102 GLY B C 1
ATOM 3698 O O . GLY B 1 102 ? 54.393 -6.711 30.008 1.00 20.01 102 GLY B O 1
ATOM 3699 N N . LYS B 1 103 ? 53.170 -8.160 31.213 1.00 17.95 103 LYS B N 1
ATOM 3700 C CA . LYS B 1 103 ? 52.650 -8.841 30.034 1.00 20.22 103 LYS B CA 1
ATOM 3701 C C . LYS B 1 103 ? 51.450 -8.089 29.471 1.00 18.42 103 LYS B C 1
ATOM 3702 O O . LYS B 1 103 ? 50.657 -7.512 30.219 1.00 17.99 103 LYS B O 1
ATOM 3708 N N . SER B 1 104 ? 51.343 -8.080 28.142 1.00 19.01 104 SER B N 1
ATOM 3709 C CA . SER B 1 104 ? 50.188 -7.501 27.465 1.00 19.18 104 SER B CA 1
ATOM 3710 C C . SER B 1 104 ? 48.997 -8.440 27.586 1.00 19.49 104 SER B C 1
ATOM 3711 O O . SER B 1 104 ? 49.121 -9.652 27.375 1.00 18.17 104 SER B O 1
ATOM 3714 N N . VAL B 1 105 ? 47.836 -7.881 27.912 1.00 15.03 105 VAL B N 1
ATOM 3715 C CA . VAL B 1 105 ? 46.614 -8.656 28.047 1.00 12.80 105 VAL B CA 1
ATOM 3716 C C . VAL B 1 105 ? 45.565 -7.970 27.195 1.00 16.38 105 VAL B C 1
ATOM 3717 O O . VAL B 1 105 ? 45.328 -6.768 27.354 1.00 16.72 105 VAL B O 1
ATOM 3721 N N . ALA B 1 106 ? 44.940 -8.724 26.299 1.00 15.58 106 ALA B N 1
ATOM 3722 C CA . ALA B 1 106 ? 43.941 -8.169 25.393 1.00 15.98 106 ALA B CA 1
ATOM 3723 C C . ALA B 1 106 ? 42.581 -8.817 25.607 1.00 15.86 106 ALA B C 1
ATOM 3724 O O . ALA B 1 106 ? 42.488 -10.028 25.831 1.00 16.40 106 ALA B O 1
ATOM 3726 N N . HIS B 1 107 ? 41.527 -8.002 25.526 1.00 15.38 107 HIS B N 1
ATOM 3727 C CA . HIS B 1 107 ? 40.148 -8.469 25.529 1.00 14.81 107 HIS B CA 1
ATOM 3728 C C . HIS B 1 107 ? 39.355 -7.632 24.539 1.00 15.68 107 HIS B C 1
ATOM 3729 O O . HIS B 1 107 ? 39.560 -6.419 24.451 1.00 15.17 107 HIS B O 1
ATOM 3736 N N . GLU B 1 108 ? 38.444 -8.272 23.806 1.00 15.59 108 GLU B N 1
ATOM 3737 C CA . GLU B 1 108 ? 37.590 -7.557 22.851 1.00 13.81 108 GLU B CA 1
ATOM 3738 C C . GLU B 1 108 ? 36.337 -7.053 23.565 1.00 18.81 108 GLU B C 1
ATOM 3739 O O . GLU B 1 108 ? 35.217 -7.520 23.343 1.00 16.56 108 GLU B O 1
ATOM 3745 N N . ASP B 1 109 ? 36.542 -6.065 24.437 1.00 14.73 109 ASP B N 1
ATOM 3746 C CA . ASP B 1 109 ? 35.472 -5.655 25.342 1.00 13.50 109 ASP B CA 1
ATOM 3747 C C . ASP B 1 109 ? 35.752 -4.249 25.835 1.00 15.46 109 ASP B C 1
ATOM 3748 O O . ASP B 1 109 ? 36.780 -4.010 26.481 1.00 14.07 109 ASP B O 1
ATOM 3753 N N . ILE B 1 110 ? 34.832 -3.329 25.552 1.00 12.32 110 ILE B N 1
ATOM 3754 C CA . ILE B 1 110 ? 34.995 -1.955 26.017 1.00 10.99 110 ILE B CA 1
ATOM 3755 C C . ILE B 1 110 ? 35.030 -1.888 27.540 1.00 12.30 110 ILE B C 1
ATOM 3756 O O . ILE B 1 110 ? 35.613 -0.960 28.109 1.00 12.15 110 ILE B O 1
ATOM 3761 N N . LYS B 1 111 ? 34.406 -2.853 28.232 1.00 13.00 111 LYS B N 1
ATOM 3762 C CA . LYS B 1 111 ? 34.454 -2.828 29.690 1.00 12.33 111 LYS B CA 1
ATOM 3763 C C . LYS B 1 111 ? 35.860 -3.053 30.226 1.00 11.03 111 LYS B C 1
ATOM 3764 O O . LYS B 1 111 ? 36.142 -2.651 31.354 1.00 11.59 111 LYS B O 1
ATOM 3770 N N . TYR B 1 112 ? 36.738 -3.691 29.449 1.00 11.30 112 TYR B N 1
ATOM 3771 C CA . TYR B 1 112 ? 38.135 -3.829 29.866 1.00 13.58 112 TYR B CA 1
ATOM 3772 C C . TYR B 1 112 ? 38.842 -2.481 29.813 1.00 11.41 112 TYR B C 1
ATOM 3773 O O . TYR B 1 112 ? 39.612 -2.136 30.716 1.00 11.91 112 TYR B O 1
ATOM 3782 N N . GLU B 1 113 ? 38.563 -1.690 28.776 1.00 10.19 113 GLU B N 1
ATOM 3783 C CA . GLU B 1 113 ? 39.093 -0.330 28.741 1.00 9.29 113 GLU B CA 1
ATOM 3784 C C . GLU B 1 113 ? 38.589 0.479 29.935 1.00 11.79 113 GLU B C 1
ATOM 3785 O O . GLU B 1 113 ? 39.370 1.175 30.601 1.00 12.71 113 GLU B O 1
ATOM 3791 N N . GLN B 1 114 ? 37.296 0.354 30.262 1.00 9.99 114 GLN B N 1
ATOM 3792 C CA . GLN B 1 114 ? 36.760 1.066 31.416 1.00 11.99 114 GLN B CA 1
ATOM 3793 C C . GLN B 1 114 ? 37.428 0.613 32.704 1.00 14.72 114 GLN B C 1
ATOM 3794 O O . GLN B 1 114 ? 37.766 1.437 33.559 1.00 14.08 114 GLN B O 1
ATOM 3800 N N . ALA B 1 115 ? 37.604 -0.701 32.867 1.00 11.13 115 ALA B N 1
ATOM 3801 C CA . ALA B 1 115 ? 38.215 -1.214 34.088 1.00 11.46 115 ALA B CA 1
ATOM 3802 C C . ALA B 1 115 ? 39.627 -0.664 34.283 1.00 12.59 115 ALA B C 1
ATOM 3803 O O . ALA B 1 115 ? 40.009 -0.309 35.408 1.00 11.53 115 ALA B O 1
ATOM 3805 N N . CYS B 1 116 ? 40.427 -0.623 33.211 1.00 11.09 116 CYS B N 1
ATOM 3806 C CA . CYS B 1 116 ? 41.804 -0.140 33.324 1.00 11.76 116 CYS B CA 1
ATOM 3807 C C . CYS B 1 116 ? 41.851 1.351 33.637 1.00 11.88 116 CYS B C 1
ATOM 3808 O O . CYS B 1 116 ? 42.694 1.798 34.425 1.00 12.41 116 CYS B O 1
ATOM 3811 N N . ILE B 1 117 ? 40.956 2.132 33.031 1.00 11.75 117 ILE B N 1
ATOM 3812 C CA . ILE B 1 117 ? 40.874 3.555 33.368 1.00 12.94 117 ILE B CA 1
ATOM 3813 C C . ILE B 1 117 ? 40.486 3.748 34.834 1.00 13.15 117 ILE B C 1
ATOM 3814 O O . ILE B 1 117 ? 41.067 4.583 35.540 1.00 13.26 117 ILE B O 1
ATOM 3819 N N . LEU B 1 118 ? 39.499 2.987 35.313 1.00 14.01 118 LEU B N 1
ATOM 3820 C CA . LEU B 1 118 ? 39.141 3.047 36.728 1.00 12.48 118 LEU B CA 1
ATOM 3821 C C . LEU B 1 118 ? 40.327 2.688 37.618 1.00 11.54 118 LEU B C 1
ATOM 3822 O O . LEU B 1 118 ? 40.564 3.335 38.648 1.00 12.15 118 LEU B O 1
ATOM 3827 N N . TYR B 1 119 ? 41.063 1.635 37.253 1.00 11.46 119 TYR B N 1
ATOM 3828 C CA . TYR B 1 119 ? 42.255 1.266 38.012 1.00 11.94 119 TYR B CA 1
ATOM 3829 C C . TYR B 1 119 ? 43.222 2.437 38.082 1.00 9.85 119 TYR B C 1
ATOM 3830 O O . TYR B 1 119 ? 43.767 2.752 39.148 1.00 11.85 119 TYR B O 1
ATOM 3839 N N . ASN B 1 120 ? 43.476 3.067 36.935 1.00 10.32 120 ASN B N 1
ATOM 3840 C CA . ASN B 1 120 ? 44.439 4.155 36.898 1.00 12.41 120 ASN B CA 1
ATOM 3841 C C . ASN B 1 120 ? 43.934 5.372 37.663 1.00 11.44 120 ASN B C 1
ATOM 3842 O O . ASN B 1 120 ? 44.742 6.137 38.205 1.00 12.45 120 ASN B O 1
ATOM 3847 N N . LEU B 1 121 ? 42.617 5.558 37.727 1.00 10.18 121 LEU B N 1
ATOM 3848 C CA . LEU B 1 121 ? 42.061 6.611 38.573 1.00 12.48 121 LEU B CA 1
ATOM 3849 C C . LEU B 1 121 ? 42.396 6.349 40.036 1.00 13.00 121 LEU B C 1
ATOM 3850 O O . LEU B 1 121 ? 42.837 7.249 40.764 1.00 13.23 121 LEU B O 1
ATOM 3855 N N . GLY B 1 122 ? 42.220 5.104 40.477 1.00 11.42 122 GLY B N 1
ATOM 3856 C CA . GLY B 1 122 ? 42.594 4.761 41.839 1.00 11.92 122 GLY B CA 1
ATOM 3857 C C . GLY B 1 122 ? 44.085 4.890 42.073 1.00 14.30 122 GLY B C 1
ATOM 3858 O O . GLY B 1 122 ? 44.518 5.431 43.093 1.00 13.69 122 GLY B O 1
ATOM 3859 N N . ALA B 1 123 ? 44.893 4.403 41.131 1.00 10.29 123 ALA B N 1
ATOM 3860 C CA . ALA B 1 123 ? 46.336 4.523 41.281 1.00 8.35 123 ALA B CA 1
ATOM 3861 C C . ALA B 1 123 ? 46.770 5.980 41.321 1.00 11.17 123 ALA B C 1
ATOM 3862 O O . ALA B 1 123 ? 47.594 6.359 42.155 1.00 12.30 123 ALA B O 1
ATOM 3864 N N . LEU B 1 124 ? 46.229 6.819 40.437 1.00 9.81 124 LEU B N 1
ATOM 3865 C CA . LEU B 1 124 ? 46.675 8.210 40.432 1.00 7.62 124 LEU B CA 1
ATOM 3866 C C . LEU B 1 124 ? 46.301 8.915 41.727 1.00 11.81 124 LEU B C 1
ATOM 3867 O O . LEU B 1 124 ? 47.116 9.661 42.294 1.00 11.84 124 LEU B O 1
ATOM 3872 N N . HIS B 1 125 ? 45.076 8.691 42.217 1.00 12.58 125 HIS B N 1
ATOM 3873 C CA . HIS B 1 125 ? 44.706 9.251 43.516 1.00 10.12 125 HIS B CA 1
ATOM 3874 C C . HIS B 1 125 ? 45.661 8.769 44.602 1.00 13.32 125 HIS B C 1
ATOM 3875 O O . HIS B 1 125 ? 46.070 9.549 45.476 1.00 11.70 125 HIS B O 1
ATOM 3882 N N . SER B 1 126 ? 46.028 7.481 44.577 1.00 10.57 126 SER B N 1
ATOM 3883 C CA . SER B 1 126 ? 46.953 6.996 45.595 1.00 8.83 126 SER B CA 1
ATOM 3884 C C . SER B 1 126 ? 48.293 7.726 45.511 1.00 10.59 126 SER B C 1
ATOM 3885 O O . SER B 1 126 ? 48.907 8.034 46.540 1.00 11.05 126 SER B O 1
ATOM 3888 N N . MET B 1 127 ? 48.748 8.026 44.294 1.00 11.58 127 MET B N 1
ATOM 3889 C CA A MET B 1 127 ? 50.018 8.724 44.130 0.33 12.87 127 MET B CA 1
ATOM 3890 C CA B MET B 1 127 ? 50.016 8.727 44.126 0.67 12.81 127 MET B CA 1
ATOM 3891 C C . MET B 1 127 ? 49.926 10.147 44.657 1.00 15.05 127 MET B C 1
ATOM 3892 O O . MET B 1 127 ? 50.811 10.611 45.385 1.00 13.86 127 MET B O 1
ATOM 3901 N N . LEU B 1 128 ? 48.865 10.854 44.288 1.00 13.93 128 LEU B N 1
ATOM 3902 C CA . LEU B 1 128 ? 48.738 12.240 44.707 1.00 14.62 128 LEU B CA 1
ATOM 3903 C C . LEU B 1 128 ? 48.602 12.343 46.218 1.00 16.66 128 LEU B C 1
ATOM 3904 O O . LEU B 1 128 ? 49.168 13.249 46.840 1.00 17.06 128 LEU B O 1
ATOM 3909 N N . GLY B 1 129 ? 47.873 11.407 46.830 1.00 13.11 129 GLY B N 1
ATOM 3910 C CA . GLY B 1 129 ? 47.800 11.384 48.284 1.00 11.00 129 GLY B CA 1
ATOM 3911 C C . GLY B 1 129 ? 49.151 11.155 48.931 1.00 14.29 129 GLY B C 1
ATOM 3912 O O . GLY B 1 129 ? 49.466 11.753 49.962 1.00 15.48 129 GLY B O 1
ATOM 3913 N N . ALA B 1 130 ? 49.964 10.269 48.352 1.00 10.84 130 ALA B N 1
ATOM 3914 C CA . ALA B 1 130 ? 51.247 9.921 48.946 1.00 10.55 130 ALA B CA 1
ATOM 3915 C C . ALA B 1 130 ? 52.322 10.966 48.684 1.00 13.89 130 ALA B C 1
ATOM 3916 O O . ALA B 1 130 ? 53.348 10.948 49.369 1.00 14.85 130 ALA B O 1
ATOM 3918 N N . MET B 1 131 ? 52.100 11.897 47.749 1.00 13.46 131 MET B N 1
ATOM 3919 C CA . MET B 1 131 ? 53.137 12.871 47.436 1.00 16.07 131 MET B CA 1
ATOM 3920 C C . MET B 1 131 ? 53.171 14.044 48.408 1.00 18.40 131 MET B C 1
ATOM 3921 O O . MET B 1 131 ? 54.202 14.721 48.496 1.00 18.77 131 MET B O 1
ATOM 3926 N N . ASP B 1 132 ? 52.092 14.306 49.133 1.00 15.29 132 ASP B N 1
ATOM 3927 C CA . ASP B 1 132 ? 52.076 15.480 49.996 1.00 18.19 132 ASP B CA 1
ATOM 3928 C C . ASP B 1 132 ? 52.785 15.197 51.315 1.00 19.78 132 ASP B C 1
ATOM 3929 O O . ASP B 1 132 ? 52.794 14.071 51.815 1.00 17.85 132 ASP B O 1
ATOM 3934 N N . LYS B 1 133 ? 53.401 16.240 51.876 1.00 19.97 133 LYS B N 1
ATOM 3935 C CA . LYS B 1 133 ? 54.067 16.094 53.164 1.00 22.96 133 LYS B CA 1
ATOM 3936 C C . LYS B 1 133 ? 53.101 16.146 54.344 1.00 15.49 133 LYS B C 1
ATOM 3937 O O . LYS B 1 133 ? 53.503 15.770 55.451 1.00 18.21 133 LYS B O 1
ATOM 3943 N N . ARG B 1 134 ? 51.857 16.585 54.128 1.00 17.92 134 ARG B N 1
ATOM 3944 C CA . ARG B 1 134 ? 50.785 16.507 55.133 1.00 18.91 134 ARG B CA 1
ATOM 3945 C C . ARG B 1 134 ? 51.100 17.332 56.381 1.00 20.24 134 ARG B C 1
ATOM 3946 O O . ARG B 1 134 ? 50.782 16.938 57.506 1.00 18.13 134 ARG B O 1
ATOM 3954 N N . VAL B 1 135 ? 51.717 18.495 56.189 1.00 25.40 135 VAL B N 1
ATOM 3955 C CA . VAL B 1 135 ? 52.057 19.367 57.309 1.00 28.21 135 VAL B CA 1
ATOM 3956 C C . VAL B 1 135 ? 51.236 20.648 57.341 1.00 30.62 135 VAL B C 1
ATOM 3957 O O . VAL B 1 135 ? 51.322 21.393 58.333 1.00 39.13 135 VAL B O 1
ATOM 3961 N N . SER B 1 136 ? 50.440 20.924 56.318 1.00 26.99 136 SER B N 1
ATOM 3962 C CA . SER B 1 136 ? 49.527 22.054 56.287 1.00 31.70 136 SER B CA 1
ATOM 3963 C C . SER B 1 136 ? 48.090 21.554 56.320 1.00 33.59 136 SER B C 1
ATOM 3964 O O . SER B 1 136 ? 47.801 20.413 55.955 1.00 28.40 136 SER B O 1
ATOM 3967 N N . GLU B 1 137 ? 47.180 22.436 56.735 1.00 32.61 137 GLU B N 1
ATOM 3968 C CA . GLU B 1 137 ? 45.764 22.075 56.775 1.00 32.87 137 GLU B CA 1
ATOM 3969 C C . GLU B 1 137 ? 45.278 21.607 55.406 1.00 33.49 137 GLU B C 1
ATOM 3970 O O . GLU B 1 137 ? 44.597 20.579 55.290 1.00 26.03 137 GLU B O 1
ATOM 3976 N N . GLU B 1 138 ? 45.634 22.340 54.351 1.00 23.08 138 GLU B N 1
ATOM 3977 C CA . GLU B 1 138 ? 45.185 21.948 53.024 1.00 31.01 138 GLU B CA 1
ATOM 3978 C C . GLU B 1 138 ? 45.804 20.621 52.610 1.00 21.11 138 GLU B C 1
ATOM 3979 O O . GLU B 1 138 ? 45.107 19.761 52.061 1.00 21.55 138 GLU B O 1
ATOM 3985 N N . GLY B 1 139 ? 47.096 20.426 52.885 1.00 22.34 139 GLY B N 1
ATOM 3986 C CA . GLY B 1 139 ? 47.750 19.189 52.470 1.00 19.95 139 GLY B CA 1
ATOM 3987 C C . GLY B 1 139 ? 47.162 17.963 53.146 1.00 21.37 139 GLY B C 1
ATOM 3988 O O . GLY B 1 139 ? 46.992 16.910 52.520 1.00 20.72 139 GLY B O 1
ATOM 3989 N N . MET B 1 140 ? 46.846 18.081 54.434 1.00 20.76 140 MET B N 1
ATOM 3990 C CA . MET B 1 140 ? 46.214 16.969 55.135 1.00 18.27 140 MET B CA 1
ATOM 3991 C C . MET B 1 140 ? 44.829 16.674 54.570 1.00 20.11 140 MET B C 1
ATOM 3992 O O . MET B 1 140 ? 44.481 15.507 54.343 1.00 18.73 140 MET B O 1
ATOM 3997 N N . LYS B 1 141 ? 44.029 17.718 54.322 1.00 16.89 141 LYS B N 1
ATOM 3998 C CA . LYS B 1 141 ? 42.700 17.528 53.753 1.00 18.11 141 LYS B CA 1
ATOM 3999 C C . LYS B 1 141 ? 42.777 16.950 52.344 1.00 18.78 141 LYS B C 1
ATOM 4000 O O . LYS B 1 141 ? 42.024 16.033 51.996 1.00 17.80 141 LYS B O 1
ATOM 4006 N N . VAL B 1 142 ? 43.688 17.473 51.520 1.00 14.56 142 VAL B N 1
ATOM 4007 C CA . VAL B 1 142 ? 43.797 16.986 50.145 1.00 14.46 142 VAL B CA 1
ATOM 4008 C C . VAL B 1 142 ? 44.259 15.533 50.128 1.00 15.68 142 VAL B C 1
ATOM 4009 O O . VAL B 1 142 ? 43.756 14.716 49.343 1.00 15.93 142 VAL B O 1
ATOM 4013 N N . SER B 1 143 ? 45.205 15.178 50.999 1.00 15.28 143 SER B N 1
ATOM 4014 C CA . SER B 1 143 ? 45.690 13.797 51.021 1.00 15.55 143 SER B CA 1
ATOM 4015 C C . SER B 1 143 ? 44.605 12.843 51.486 1.00 14.00 143 SER B C 1
ATOM 4016 O O . SER B 1 143 ? 44.404 11.778 50.886 1.00 14.18 143 SER B O 1
ATOM 4019 N N . CYS B 1 144 ? 43.893 13.211 52.557 1.00 17.10 144 CYS B N 1
ATOM 4020 C CA . CYS B 1 144 ? 42.805 12.377 53.040 1.00 13.08 144 CYS B CA 1
ATOM 4021 C C . CYS B 1 144 ? 41.771 12.153 51.946 1.00 15.72 144 CYS B C 1
ATOM 4022 O O . CYS B 1 144 ? 41.292 11.030 51.748 1.00 15.76 144 CYS B O 1
ATOM 4025 N N . THR B 1 145 ? 41.426 13.212 51.216 1.00 13.40 145 THR B N 1
ATOM 4026 C CA . THR B 1 145 ? 40.474 13.070 50.115 1.00 12.18 145 THR B CA 1
ATOM 4027 C C . THR B 1 145 ? 41.025 12.159 49.017 1.00 12.14 145 THR B C 1
ATOM 4028 O O . THR B 1 145 ? 40.316 11.274 48.529 1.00 15.09 145 THR B O 1
ATOM 4032 N N . HIS B 1 146 ? 42.289 12.348 48.627 1.00 11.86 146 HIS B N 1
ATOM 4033 C CA . HIS B 1 146 ? 42.864 11.476 47.604 1.00 11.99 146 HIS B CA 1
ATOM 4034 C C . HIS B 1 146 ? 42.781 10.014 48.009 1.00 13.79 146 HIS B C 1
ATOM 4035 O O . HIS B 1 146 ? 42.430 9.161 47.192 1.00 11.90 146 HIS B O 1
ATOM 4042 N N . PHE B 1 147 ? 43.149 9.688 49.256 1.00 10.56 147 PHE B N 1
ATOM 4043 C CA . PHE B 1 147 ? 43.123 8.277 49.621 1.00 11.63 147 PHE B CA 1
ATOM 4044 C C . PHE B 1 147 ? 41.698 7.737 49.662 1.00 13.24 147 PHE B C 1
ATOM 4045 O O . PHE B 1 147 ? 41.471 6.585 49.285 1.00 12.31 147 PHE B O 1
ATOM 4053 N N . GLN B 1 148 ? 40.721 8.557 50.069 1.00 13.46 148 GLN B N 1
ATOM 4054 C CA . GLN B 1 148 ? 39.330 8.112 50.009 1.00 13.52 148 GLN B CA 1
ATOM 4055 C C . GLN B 1 148 ? 38.862 7.926 48.569 1.00 12.93 148 GLN B C 1
ATOM 4056 O O . GLN B 1 148 ? 38.095 6.997 48.275 1.00 12.98 148 GLN B O 1
ATOM 4062 N N . CYS B 1 149 ? 39.314 8.794 47.659 1.00 12.36 149 CYS B N 1
ATOM 4063 C CA . CYS B 1 149 ? 38.951 8.646 46.249 1.00 13.35 149 CYS B CA 1
ATOM 4064 C C . CYS B 1 149 ? 39.572 7.395 45.642 1.00 13.90 149 CYS B C 1
ATOM 4065 O O . CYS B 1 149 ? 38.939 6.714 44.824 1.00 14.50 149 CYS B O 1
ATOM 4068 N N . ALA B 1 150 ? 40.815 7.092 46.014 1.00 11.47 150 ALA B N 1
ATOM 4069 C CA . ALA B 1 150 ? 41.453 5.862 45.546 1.00 11.38 150 ALA B CA 1
ATOM 4070 C C . ALA B 1 150 ? 40.688 4.635 46.029 1.00 12.75 150 ALA B C 1
ATOM 4071 O O . ALA B 1 150 ? 40.411 3.717 45.247 1.00 12.05 150 ALA B O 1
ATOM 4073 N N . ALA B 1 151 ? 40.318 4.612 47.316 1.00 11.48 151 ALA B N 1
ATOM 4074 C CA . ALA B 1 151 ? 39.492 3.518 47.836 1.00 11.74 151 ALA B CA 1
ATOM 4075 C C . ALA B 1 151 ? 38.192 3.387 47.055 1.00 14.95 151 ALA B C 1
ATOM 4076 O O . ALA B 1 151 ? 37.756 2.272 46.733 1.00 12.80 151 ALA B O 1
ATOM 4078 N N . GLY B 1 152 ? 37.543 4.518 46.771 1.00 13.13 152 GLY B N 1
ATOM 4079 C CA . GLY B 1 152 ? 36.301 4.487 46.010 1.00 14.57 152 GLY B CA 1
ATOM 4080 C C . GLY B 1 152 ? 36.471 3.943 44.605 1.00 13.01 152 GLY B C 1
ATOM 4081 O O . GLY B 1 152 ? 35.601 3.222 44.104 1.00 15.07 152 GLY B O 1
ATOM 4082 N N . ALA B 1 153 ? 37.569 4.303 43.938 1.00 11.84 153 ALA B N 1
ATOM 4083 C CA . ALA B 1 153 ? 37.790 3.790 42.586 1.00 13.86 153 ALA B CA 1
ATOM 4084 C C . ALA B 1 153 ? 38.052 2.290 42.614 1.00 13.92 153 ALA B C 1
ATOM 4085 O O . ALA B 1 153 ? 37.504 1.534 41.807 1.00 12.74 153 ALA B O 1
ATOM 4087 N N . PHE B 1 154 ? 38.894 1.831 43.541 1.00 10.59 154 PHE B N 1
ATOM 4088 C CA . PHE B 1 154 ? 39.154 0.394 43.591 1.00 10.30 154 PHE B CA 1
ATOM 4089 C C . PHE B 1 154 ? 37.918 -0.379 44.033 1.00 11.19 154 PHE B C 1
ATOM 4090 O O . PHE B 1 154 ? 37.685 -1.497 43.552 1.00 14.13 154 PHE B O 1
ATOM 4098 N N . ALA B 1 155 ? 37.107 0.195 44.930 1.00 12.42 155 ALA B N 1
ATOM 4099 C CA . ALA B 1 155 ? 35.898 -0.500 45.360 1.00 12.16 155 ALA B CA 1
ATOM 4100 C C . ALA B 1 155 ? 34.869 -0.546 44.235 1.00 13.34 155 ALA B C 1
ATOM 4101 O O . ALA B 1 155 ? 34.153 -1.543 44.084 1.00 14.72 155 ALA B O 1
ATOM 4103 N N . TYR B 1 156 ? 34.773 0.529 43.448 1.00 12.43 156 TYR B N 1
ATOM 4104 C CA . TYR B 1 156 ? 33.878 0.524 42.289 1.00 14.37 156 TYR B CA 1
ATOM 4105 C C . TYR B 1 156 ? 34.322 -0.525 41.283 1.00 14.88 156 TYR B C 1
ATOM 4106 O O . TYR B 1 156 ? 33.507 -1.281 40.744 1.00 15.66 156 TYR B O 1
ATOM 4115 N N . LEU B 1 157 ? 35.626 -0.562 41.001 1.00 12.15 157 LEU B N 1
ATOM 4116 C CA . LEU B 1 157 ? 36.169 -1.562 40.090 1.00 13.59 157 LEU B CA 1
ATOM 4117 C C . LEU B 1 157 ? 35.872 -2.974 40.588 1.00 17.23 157 LEU B C 1
ATOM 4118 O O . LEU B 1 157 ? 35.421 -3.836 39.821 1.00 15.24 157 LEU B O 1
ATOM 4123 N N . ARG B 1 158 ? 36.068 -3.210 41.888 1.00 13.75 158 ARG B N 1
ATOM 4124 C CA . ARG B 1 158 ? 35.791 -4.521 42.471 1.00 14.37 158 ARG B CA 1
ATOM 4125 C C . ARG B 1 158 ? 34.328 -4.913 42.324 1.00 21.90 158 ARG B C 1
ATOM 4126 O O . ARG B 1 158 ? 34.012 -6.076 42.044 1.00 17.13 158 ARG B O 1
ATOM 4134 N N . GLU B 1 159 ? 33.422 -3.963 42.530 1.00 14.95 159 GLU B N 1
ATOM 4135 C CA . GLU B 1 159 ? 31.997 -4.281 42.479 1.00 17.90 159 GLU B CA 1
ATOM 4136 C C . GLU B 1 159 ? 31.517 -4.465 41.046 1.00 19.30 159 GLU B C 1
ATOM 4137 O O . GLU B 1 159 ? 30.759 -5.402 40.759 1.00 23.89 159 GLU B O 1
ATOM 4143 N N . HIS B 1 160 ? 31.974 -3.613 40.130 1.00 15.14 160 HIS B N 1
ATOM 4144 C CA . HIS B 1 160 ? 31.364 -3.512 38.811 1.00 19.14 160 HIS B CA 1
ATOM 4145 C C . HIS B 1 160 ? 32.084 -4.289 37.723 1.00 25.75 160 HIS B C 1
ATOM 4146 O O . HIS B 1 160 ? 31.508 -4.491 36.649 1.00 21.81 160 HIS B O 1
ATOM 4153 N N . PHE B 1 161 ? 33.307 -4.742 37.959 1.00 21.90 161 PHE B N 1
ATOM 4154 C CA . PHE B 1 161 ? 34.064 -5.470 36.945 1.00 21.61 161 PHE B CA 1
ATOM 4155 C C . PHE B 1 161 ? 34.635 -6.735 37.564 1.00 24.32 161 PHE B C 1
ATOM 4156 O O . PHE B 1 161 ? 35.855 -6.912 37.656 1.00 25.48 161 PHE B O 1
ATOM 4164 N N . PRO B 1 162 ? 33.769 -7.651 37.996 1.00 21.36 162 PRO B N 1
ATOM 4165 C CA . PRO B 1 162 ? 34.240 -8.899 38.597 1.00 29.32 162 PRO B CA 1
ATOM 4166 C C . PRO B 1 162 ? 34.735 -9.925 37.590 1.00 28.71 162 PRO B C 1
ATOM 4167 O O . PRO B 1 162 ? 35.057 -11.046 37.988 1.00 27.82 162 PRO B O 1
ATOM 4171 N N . GLN B 1 163 ? 34.814 -9.563 36.305 1.00 29.70 163 GLN B N 1
ATOM 4172 C CA . GLN B 1 163 ? 35.398 -10.450 35.306 1.00 27.15 163 GLN B CA 1
ATOM 4173 C C . GLN B 1 163 ? 36.862 -10.741 35.583 1.00 25.39 163 GLN B C 1
ATOM 4174 O O . GLN B 1 163 ? 37.412 -11.673 34.986 1.00 35.59 163 GLN B O 1
ATOM 4180 N N . ALA B 1 164 ? 37.498 -9.979 36.474 1.00 29.85 164 ALA B N 1
ATOM 4181 C CA . ALA B 1 164 ? 38.942 -10.042 36.694 1.00 24.12 164 ALA B CA 1
ATOM 4182 C C . ALA B 1 164 ? 39.662 -10.145 35.357 1.00 23.25 164 ALA B C 1
ATOM 4183 O O . ALA B 1 164 ? 40.176 -11.211 35.003 1.00 24.58 164 ALA B O 1
ATOM 4185 N N . TYR B 1 165 ? 39.689 -9.046 34.601 1.00 15.96 165 TYR B N 1
ATOM 4186 C CA . TYR B 1 165 ? 40.304 -9.078 33.277 1.00 15.29 165 TYR B CA 1
ATOM 4187 C C . TYR B 1 165 ? 41.793 -9.387 33.335 1.00 15.59 165 TYR B C 1
ATOM 4188 O O . TYR B 1 165 ? 42.363 -9.857 32.347 1.00 16.21 165 TYR B O 1
ATOM 4197 N N . SER B 1 166 ? 42.442 -9.105 34.457 1.00 14.76 166 SER B N 1
ATOM 4198 C CA . SER B 1 166 ? 43.838 -9.492 34.627 1.00 13.48 166 SER B CA 1
ATOM 4199 C C . SER B 1 166 ? 44.105 -9.578 36.120 1.00 15.57 166 SER B C 1
ATOM 4200 O O . SER B 1 166 ? 43.312 -9.100 36.935 1.00 14.87 166 SER B O 1
ATOM 4203 N N . VAL B 1 167 ? 45.220 -10.223 36.470 1.00 15.94 167 VAL B N 1
ATOM 4204 C CA . VAL B 1 167 ? 45.435 -10.616 37.856 1.00 16.28 167 VAL B CA 1
ATOM 4205 C C . VAL B 1 167 ? 45.694 -9.416 38.757 1.00 17.50 167 VAL B C 1
ATOM 4206 O O . VAL B 1 167 ? 45.530 -9.525 39.975 1.00 15.32 167 VAL B O 1
ATOM 4210 N N . ASP B 1 168 ? 46.068 -8.263 38.192 1.00 14.69 168 ASP B N 1
ATOM 4211 C CA . ASP B 1 168 ? 46.216 -7.074 39.019 1.00 15.89 168 ASP B CA 1
ATOM 4212 C C . ASP B 1 168 ? 44.871 -6.501 39.446 1.00 18.88 168 ASP B C 1
ATOM 4213 O O . ASP B 1 168 ? 44.837 -5.582 40.271 1.00 14.50 168 ASP B O 1
ATOM 4218 N N . MET B 1 169 ? 43.764 -7.048 38.940 1.00 13.93 169 MET B N 1
ATOM 4219 C CA . MET B 1 169 ? 42.450 -6.525 39.285 1.00 14.60 169 MET B CA 1
ATOM 4220 C C . MET B 1 169 ? 41.519 -7.617 39.808 1.00 17.06 169 MET B C 1
ATOM 4221 O O . MET B 1 169 ? 40.303 -7.513 39.677 1.00 21.52 169 MET B O 1
ATOM 4226 N N . SER B 1 170 ? 42.071 -8.658 40.430 1.00 15.78 170 SER B N 1
ATOM 4227 C CA . SER B 1 170 ? 41.242 -9.668 41.077 1.00 16.65 170 SER B CA 1
ATOM 4228 C C . SER B 1 170 ? 40.553 -9.099 42.317 1.00 18.27 170 SER B C 1
ATOM 4229 O O . SER B 1 170 ? 40.996 -8.118 42.908 1.00 17.38 170 SER B O 1
ATOM 4232 N N . ARG B 1 171 ? 39.459 -9.746 42.729 1.00 16.80 171 ARG B N 1
ATOM 4233 C CA . ARG B 1 171 ? 38.732 -9.275 43.909 1.00 17.14 171 ARG B CA 1
ATOM 4234 C C . ARG B 1 171 ? 39.635 -9.166 45.133 1.00 15.79 171 ARG B C 1
ATOM 4235 O O . ARG B 1 171 ? 39.575 -8.174 45.869 1.00 14.21 171 ARG B O 1
ATOM 4243 N N . GLN B 1 172 ? 40.470 -10.181 45.380 1.00 15.33 172 GLN B N 1
ATOM 4244 C CA . GLN B 1 172 ? 41.266 -10.175 46.606 1.00 15.91 172 GLN B CA 1
ATOM 4245 C C . GLN B 1 172 ? 42.353 -9.107 46.576 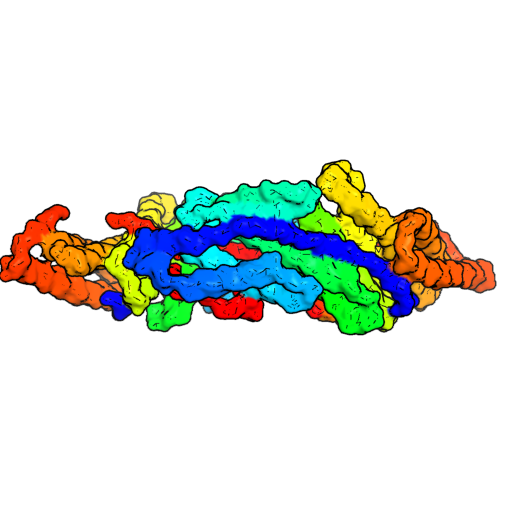1.00 15.61 172 GLN B C 1
ATOM 4246 O O . GLN B 1 172 ? 42.688 -8.537 47.625 1.00 15.58 172 GLN B O 1
ATOM 4252 N N . ILE B 1 173 ? 42.926 -8.834 45.406 1.00 13.22 173 ILE B N 1
ATOM 4253 C CA . ILE B 1 173 ? 43.958 -7.800 45.340 1.00 13.93 173 ILE B CA 1
ATOM 4254 C C . ILE B 1 173 ? 43.328 -6.415 45.426 1.00 13.13 173 ILE B C 1
ATOM 4255 O O . ILE B 1 173 ? 43.860 -5.513 46.084 1.00 12.59 173 ILE B O 1
ATOM 4260 N N . LEU B 1 174 ? 42.179 -6.225 44.785 1.00 13.20 174 LEU B N 1
ATOM 4261 C CA . LEU B 1 174 ? 41.490 -4.940 44.923 1.00 10.36 174 LEU B CA 1
ATOM 4262 C C . LEU B 1 174 ? 41.068 -4.694 46.364 1.00 13.23 174 LEU B C 1
ATOM 4263 O O . LEU B 1 174 ? 41.052 -3.545 46.819 1.00 12.48 174 LEU B O 1
ATOM 4268 N N . THR B 1 175 ? 40.709 -5.760 47.092 1.00 12.98 175 THR B N 1
ATOM 4269 C CA . THR B 1 175 ? 40.323 -5.609 48.488 1.00 12.76 175 THR B CA 1
ATOM 4270 C C . THR B 1 175 ? 41.519 -5.168 49.327 1.00 10.92 175 THR B C 1
ATOM 4271 O O . THR B 1 175 ? 41.383 -4.307 50.204 1.00 13.03 175 THR B O 1
ATOM 4275 N N . LEU B 1 176 ? 42.709 -5.713 49.039 1.00 11.27 176 LEU B N 1
ATOM 4276 C CA . LEU B 1 176 ? 43.924 -5.208 49.667 1.00 12.88 176 LEU B CA 1
ATOM 4277 C C . LEU B 1 176 ? 44.112 -3.726 49.356 1.00 13.76 176 LEU B C 1
ATOM 4278 O O . LEU B 1 176 ? 44.433 -2.929 50.250 1.00 13.44 176 LEU B O 1
ATOM 4283 N N . ASN B 1 177 ? 43.878 -3.331 48.103 1.00 11.61 177 ASN B N 1
ATOM 4284 C CA . ASN B 1 177 ? 44.070 -1.929 47.750 1.00 11.59 177 ASN B C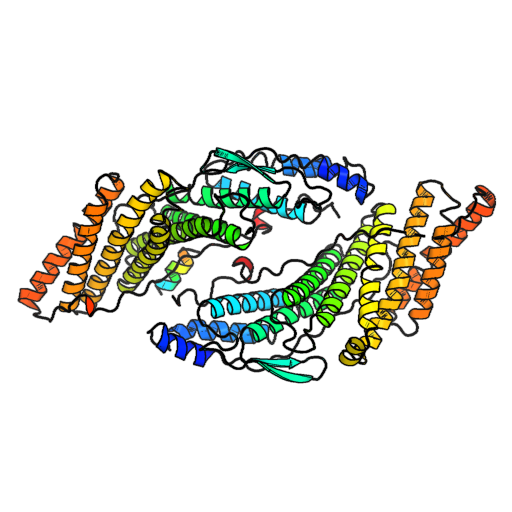A 1
ATOM 4285 C C . ASN B 1 177 ? 43.091 -1.056 48.519 1.00 12.10 177 ASN B C 1
ATOM 4286 O O . ASN B 1 177 ? 43.474 -0.011 49.059 1.00 11.90 177 ASN B O 1
ATOM 4291 N N . VAL B 1 178 ? 41.830 -1.494 48.614 1.00 11.10 178 VAL B N 1
ATOM 4292 C CA . VAL B 1 178 ? 40.815 -0.702 49.314 1.00 9.29 178 VAL B CA 1
ATOM 4293 C C . VAL B 1 178 ? 41.181 -0.546 50.788 1.00 12.54 178 VAL B C 1
ATOM 4294 O O . VAL B 1 178 ? 41.186 0.563 51.332 1.00 13.25 178 VAL B O 1
ATOM 4298 N N . ASN B 1 179 ? 41.518 -1.656 51.452 1.00 12.36 179 ASN B N 1
ATOM 4299 C CA . ASN B 1 179 ? 41.850 -1.570 52.875 1.00 13.28 179 ASN B CA 1
ATOM 4300 C C . ASN B 1 179 ? 43.078 -0.703 53.103 1.00 13.02 179 ASN B C 1
ATOM 4301 O O . ASN B 1 179 ? 43.134 0.053 54.078 1.00 13.05 179 ASN B O 1
ATOM 4306 N N . LEU B 1 180 ? 44.079 -0.804 52.225 1.00 12.55 180 LEU B N 1
ATOM 4307 C CA . LEU B 1 180 ? 45.255 0.053 52.372 1.00 10.60 180 LEU B CA 1
ATOM 4308 C C . LEU B 1 180 ? 44.889 1.521 52.205 1.00 12.36 180 LEU B C 1
ATOM 4309 O O . LEU B 1 180 ? 45.347 2.373 52.973 1.00 12.58 180 LEU B O 1
ATOM 4314 N N . MET B 1 181 ? 44.075 1.839 51.197 1.00 11.23 181 MET B N 1
ATOM 4315 C CA . MET B 1 181 ? 43.719 3.238 50.969 1.00 13.02 181 MET B CA 1
ATOM 4316 C C . MET B 1 181 ? 42.864 3.790 52.106 1.00 12.33 181 MET B C 1
ATOM 4317 O O . MET B 1 181 ? 43.024 4.955 52.496 1.00 12.13 181 MET B O 1
ATOM 4322 N N . LEU B 1 182 ? 41.930 2.991 52.632 1.00 12.91 182 LEU B N 1
ATOM 4323 C CA . LEU B 1 182 ? 41.138 3.462 53.770 1.00 11.34 182 LEU B CA 1
ATOM 4324 C C . LEU B 1 182 ? 42.013 3.663 54.994 1.00 12.66 182 LEU B C 1
ATOM 4325 O O . LEU B 1 182 ? 41.838 4.637 55.738 1.00 13.88 182 LEU B O 1
ATOM 4330 N N . GLY B 1 183 ? 42.963 2.749 55.221 1.00 12.30 183 GLY B N 1
ATOM 4331 C CA . GLY B 1 183 ? 43.880 2.921 56.329 1.00 11.80 183 GLY B CA 1
ATOM 4332 C C . GLY B 1 183 ? 44.677 4.205 56.210 1.00 12.25 183 GLY B C 1
ATOM 4333 O O . GLY B 1 183 ? 44.877 4.926 57.198 1.00 12.07 183 GLY B O 1
ATOM 4334 N N . GLN B 1 184 ? 45.140 4.509 55.001 1.00 10.66 184 GLN B N 1
ATOM 4335 C CA . GLN B 1 184 ? 45.930 5.721 54.818 1.00 10.11 184 GLN B CA 1
ATOM 4336 C C . GLN B 1 184 ? 45.063 6.969 54.948 1.00 9.05 184 GLN B C 1
ATOM 4337 O O . GLN B 1 184 ? 45.486 7.959 55.556 1.00 11.66 184 GLN B O 1
ATOM 4343 N N . ALA B 1 185 ? 43.841 6.943 54.409 1.00 12.89 185 ALA B N 1
ATOM 4344 C CA . ALA B 1 185 ? 42.945 8.077 54.633 1.00 12.09 185 ALA B CA 1
ATOM 4345 C C . ALA B 1 185 ? 42.672 8.271 56.118 1.00 13.32 185 ALA B C 1
ATOM 4346 O O . ALA B 1 185 ? 42.680 9.404 56.626 1.00 12.83 185 ALA B O 1
ATOM 4348 N N . GLN B 1 186 ? 42.428 7.171 56.837 1.00 11.24 186 GLN B N 1
ATOM 4349 C CA . GLN B 1 186 ? 42.161 7.272 58.270 1.00 12.31 186 GLN B CA 1
ATOM 4350 C 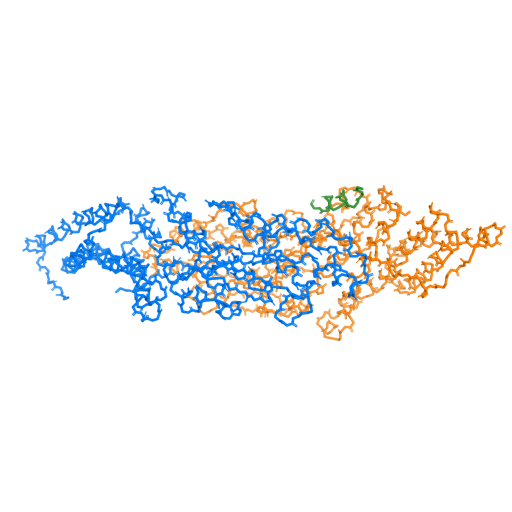C . GLN B 1 186 ? 43.395 7.777 59.017 1.00 13.44 186 GLN B C 1
ATOM 4351 O O . GLN B 1 186 ? 43.271 8.556 59.967 1.00 13.03 186 GLN B O 1
ATOM 4357 N N . GLU B 1 187 ? 44.596 7.384 58.570 1.00 11.63 187 GLU B N 1
ATOM 4358 C CA . GLU B 1 187 ? 45.818 7.924 59.163 1.00 11.92 187 GLU B CA 1
ATOM 4359 C C . GLU B 1 187 ? 45.919 9.437 58.945 1.00 13.68 187 GLU B C 1
ATOM 4360 O O . GLU B 1 187 ? 46.331 10.177 59.848 1.00 13.22 187 GLU B O 1
ATOM 4366 N N . CYS B 1 188 ? 45.543 9.917 57.757 1.00 11.90 188 CYS B N 1
ATOM 4367 C CA . CYS B 1 188 ? 45.543 11.364 57.522 1.00 13.57 188 CYS B CA 1
ATOM 4368 C C . CYS B 1 188 ? 44.578 12.071 58.458 1.00 13.51 188 CYS B C 1
ATOM 4369 O O . CYS B 1 188 ? 44.873 13.166 58.957 1.00 14.01 188 CYS B O 1
ATOM 4372 N N . LEU B 1 189 ? 43.410 11.461 58.683 1.00 11.56 189 LEU B N 1
ATOM 4373 C CA . LEU B 1 189 ? 42.410 12.044 59.573 1.00 10.72 189 LEU B CA 1
ATOM 4374 C C . LEU B 1 189 ? 42.889 12.004 61.016 1.00 12.58 189 LEU B C 1
ATOM 4375 O O . LEU B 1 189 ? 42.668 12.953 61.778 1.00 14.32 189 LEU B O 1
ATOM 4380 N N . LEU B 1 190 ? 43.604 10.942 61.397 1.00 12.46 190 LEU B N 1
ATOM 4381 C CA . LEU B 1 190 ? 44.195 10.901 62.733 1.00 10.11 190 LEU B CA 1
ATOM 4382 C C . LEU B 1 190 ? 45.149 12.075 62.951 1.00 13.82 190 LEU B C 1
ATOM 4383 O O . LEU B 1 190 ? 45.113 12.740 63.997 1.00 14.98 190 LEU B O 1
ATOM 4388 N N . GLU B 1 191 ? 46.037 12.318 61.986 1.00 12.52 191 GLU B N 1
ATOM 4389 C CA . GLU B 1 191 ? 46.942 13.459 62.075 1.00 14.81 191 GLU B CA 1
ATOM 4390 C C . GLU B 1 191 ? 46.167 14.756 62.256 1.00 14.02 191 GLU B C 1
ATOM 4391 O O . GLU B 1 191 ? 46.542 15.603 63.081 1.00 14.95 191 GLU B O 1
ATOM 4397 N N . LYS B 1 192 ? 45.090 14.926 61.485 1.00 13.56 192 LYS B N 1
ATOM 4398 C CA . LYS B 1 192 ? 44.255 16.114 61.615 1.00 13.63 192 LYS B CA 1
ATOM 4399 C C . LYS B 1 192 ? 43.649 16.196 63.005 1.00 16.01 192 LYS B C 1
ATOM 4400 O O . LYS B 1 192 ? 43.660 17.261 63.629 1.00 15.63 192 LYS B O 1
ATOM 4406 N N . SER B 1 193 ? 43.139 15.073 63.521 1.00 15.32 193 SER B N 1
ATOM 4407 C CA . SER B 1 193 ? 42.502 15.107 64.836 1.00 13.21 193 SER B CA 1
ATOM 4408 C C . SER B 1 193 ? 43.499 15.470 65.929 1.00 17.34 193 SER B C 1
ATOM 4409 O O . SER B 1 193 ? 43.119 16.094 66.930 1.00 16.46 193 SER B O 1
ATOM 4412 N N . MET B 1 194 ? 44.771 15.101 65.752 1.00 14.70 194 MET B N 1
ATOM 4413 C CA . MET B 1 194 ? 45.773 15.441 66.753 1.00 14.60 194 MET B CA 1
ATOM 4414 C C . MET B 1 194 ? 46.214 16.894 66.633 1.00 17.98 194 MET B C 1
ATOM 4415 O O . MET B 1 194 ? 46.429 17.557 67.655 1.00 19.14 194 MET B O 1
ATOM 4420 N N . LEU B 1 195 ? 46.349 17.406 65.405 1.00 15.72 195 LEU B N 1
ATOM 4421 C CA . LEU B 1 195 ? 46.651 18.824 65.222 1.00 15.62 195 LEU B CA 1
ATOM 4422 C C . LEU B 1 195 ? 45.572 19.696 65.846 1.00 20.22 195 LEU B C 1
ATOM 4423 O O . LEU B 1 195 ? 45.871 20.733 66.453 1.00 20.53 195 LEU B O 1
ATOM 4428 N N . ASP B 1 196 ? 44.310 19.289 65.699 1.00 16.15 196 ASP B N 1
ATOM 4429 C CA . ASP B 1 196 ? 43.169 19.985 66.285 1.00 19.14 196 ASP B CA 1
ATOM 4430 C C . ASP B 1 196 ? 43.091 19.833 67.798 1.00 23.43 196 ASP B C 1
ATOM 4431 O O . ASP B 1 196 ? 42.307 20.553 68.421 1.00 23.89 196 ASP B O 1
ATOM 4436 N N . ASN B 1 197 ? 43.844 18.903 68.394 1.00 18.05 197 ASN B N 1
ATOM 4437 C CA . ASN B 1 197 ? 43.685 18.539 69.805 1.00 21.23 197 ASN B CA 1
ATOM 4438 C C . ASN B 1 197 ? 42.229 18.188 70.115 1.00 24.77 197 ASN B C 1
ATOM 4439 O O . ASN B 1 197 ? 41.609 18.719 71.043 1.00 22.42 197 ASN B O 1
ATOM 4444 N N . ARG B 1 198 ? 41.675 17.276 69.316 1.00 17.49 198 ARG B N 1
ATOM 4445 C CA . ARG B 1 198 ? 40.330 16.788 69.551 1.00 17.88 198 ARG B CA 1
ATOM 4446 C C . ARG B 1 198 ? 40.293 15.880 70.782 1.00 14.73 198 ARG B C 1
ATOM 4447 O O . ARG B 1 198 ? 41.320 15.503 71.355 1.00 18.24 198 ARG B O 1
ATOM 4455 N N . LYS B 1 199 ? 39.069 15.511 71.150 1.00 20.77 199 LYS B N 1
ATOM 4456 C CA . LYS B 1 199 ? 38.786 14.727 72.345 1.00 19.55 199 LYS B CA 1
ATOM 4457 C C . LYS B 1 199 ? 39.647 13.461 72.384 1.00 18.60 199 LYS B C 1
ATOM 4458 O O . LYS B 1 199 ? 39.694 12.703 71.418 1.00 18.62 199 LYS B O 1
ATOM 4464 N N . SER B 1 200 ? 40.335 13.247 73.514 1.00 17.51 200 SER B N 1
ATOM 4465 C CA . SER B 1 200 ? 41.339 12.181 73.591 1.00 20.88 200 SER B CA 1
ATOM 4466 C C . SER B 1 200 ? 40.745 10.805 73.275 1.00 17.97 200 SER B C 1
ATOM 4467 O O . SER B 1 200 ? 41.380 9.991 72.594 1.00 15.23 200 SER B O 1
ATOM 4470 N N . PHE B 1 201 ? 39.553 10.502 73.804 1.00 15.24 201 PHE B N 1
ATOM 4471 C CA . PHE B 1 201 ? 38.936 9.196 73.559 1.00 19.04 201 PHE B CA 1
ATOM 4472 C C . PHE B 1 201 ? 38.621 9.012 72.090 1.00 18.22 201 PHE B C 1
ATOM 4473 O O . PHE B 1 201 ? 38.798 7.916 71.546 1.00 16.54 201 PHE B O 1
ATOM 4481 N N . LEU B 1 202 ? 38.160 10.079 71.435 1.00 17.47 202 LEU B N 1
ATOM 4482 C CA . LEU B 1 202 ? 37.895 10.021 70.002 1.00 14.33 202 LEU B CA 1
ATOM 4483 C C . LEU B 1 202 ? 39.182 9.769 69.224 1.00 14.67 202 LEU B C 1
ATOM 4484 O O . LEU B 1 202 ? 39.213 8.920 68.325 1.00 15.81 202 LEU B O 1
ATOM 4489 N N . VAL B 1 203 ? 40.260 10.487 69.564 1.00 13.55 203 VAL B N 1
ATOM 4490 C CA . VAL B 1 203 ? 41.543 10.258 68.889 1.00 13.35 203 VAL B CA 1
ATOM 4491 C C . VAL B 1 203 ? 41.978 8.806 69.054 1.00 17.74 203 VAL B C 1
ATOM 4492 O O . VAL B 1 203 ? 42.498 8.185 68.116 1.00 13.22 203 VAL B O 1
ATOM 4496 N N . ALA B 1 204 ? 41.758 8.236 70.245 1.00 13.91 204 ALA B N 1
ATOM 4497 C CA . ALA B 1 204 ? 42.093 6.833 70.459 1.00 14.88 204 ALA B CA 1
ATOM 4498 C C . ALA B 1 204 ? 41.299 5.929 69.519 1.00 15.90 204 ALA B C 1
ATOM 4499 O O . ALA B 1 204 ? 41.845 4.964 68.967 1.00 15.12 204 ALA B O 1
ATOM 4501 N N . ARG B 1 205 ? 40.004 6.220 69.337 1.00 14.10 205 ARG B N 1
ATOM 4502 C CA . ARG B 1 205 ? 39.162 5.374 68.496 1.00 15.26 205 ARG B CA 1
ATOM 4503 C C . ARG B 1 205 ? 39.519 5.548 67.030 1.00 15.56 205 ARG B C 1
ATOM 4504 O O . ARG B 1 205 ? 39.494 4.580 66.254 1.00 14.39 205 ARG B O 1
ATOM 4512 N N . ILE B 1 206 ? 39.859 6.780 66.635 1.00 14.34 206 ILE B N 1
ATOM 4513 C CA . ILE B 1 206 ? 40.348 7.011 65.276 1.00 10.97 206 ILE B CA 1
ATOM 4514 C C . ILE B 1 206 ? 41.597 6.176 65.018 1.00 15.14 206 ILE B C 1
ATOM 4515 O O . ILE B 1 206 ? 41.710 5.501 63.988 1.00 12.84 206 ILE B O 1
ATOM 4520 N N . SER B 1 207 ? 42.536 6.177 65.970 1.00 13.32 207 SER B N 1
ATOM 4521 C CA . SER B 1 207 ? 43.792 5.457 65.766 1.00 13.26 207 SER B CA 1
ATOM 4522 C C . SER B 1 207 ? 43.569 3.950 65.760 1.00 13.03 207 SER B C 1
ATOM 4523 O O . SER B 1 207 ? 44.209 3.222 64.990 1.00 12.75 207 SER B O 1
ATOM 4526 N N . ALA B 1 208 ? 42.673 3.463 66.624 1.00 12.87 208 ALA B N 1
ATOM 4527 C CA . ALA B 1 208 ? 42.345 2.043 66.628 1.00 15.51 208 ALA B CA 1
ATOM 4528 C C . ALA B 1 208 ? 41.780 1.587 65.287 1.00 13.58 208 ALA B C 1
ATOM 4529 O O . ALA B 1 208 ? 42.019 0.452 64.871 1.00 15.88 208 ALA B O 1
ATOM 4531 N N . GLN B 1 209 ? 41.021 2.449 64.600 1.00 11.16 209 GLN B N 1
ATOM 4532 C CA . GLN B 1 209 ? 40.519 2.099 63.281 1.00 14.23 209 GLN B CA 1
ATOM 4533 C C . GLN B 1 209 ? 41.622 2.083 62.225 1.00 13.78 209 GLN B C 1
ATOM 4534 O O . GLN B 1 209 ? 41.561 1.270 61.297 1.00 12.60 209 GLN B O 1
ATOM 4540 N N . VAL B 1 210 ? 42.622 2.968 62.325 1.00 13.17 210 VAL B N 1
ATOM 4541 C CA . VAL B 1 210 ? 43.791 2.843 61.453 1.00 12.87 210 VAL B CA 1
ATOM 4542 C C . VAL B 1 210 ? 44.363 1.433 61.575 1.00 12.08 210 VAL B C 1
ATOM 4543 O O . VAL B 1 210 ? 44.639 0.761 60.576 1.00 14.82 210 VAL B O 1
ATOM 4547 N N . VAL B 1 211 ? 44.522 0.964 62.814 1.00 11.63 211 VAL B N 1
ATOM 4548 C CA . VAL B 1 211 ? 45.082 -0.363 63.063 1.00 12.75 211 VAL B CA 1
ATOM 4549 C C . VAL B 1 211 ? 44.231 -1.439 62.404 1.00 15.22 211 VAL B C 1
ATOM 4550 O O . VAL B 1 211 ? 44.757 -2.368 61.786 1.00 14.74 211 VAL B O 1
ATOM 4554 N N . ASP B 1 212 ? 42.907 -1.334 62.531 1.00 12.83 212 ASP B N 1
ATOM 4555 C CA . ASP B 1 212 ? 42.012 -2.356 61.976 1.00 15.03 212 ASP B CA 1
ATOM 4556 C C . ASP B 1 212 ? 42.107 -2.456 60.454 1.00 17.65 212 ASP B C 1
ATOM 4557 O O . ASP B 1 212 ? 42.112 -3.563 59.897 1.00 15.12 212 ASP B O 1
ATOM 4562 N N . TYR B 1 213 ? 42.131 -1.316 59.754 1.00 16.29 213 TYR B N 1
ATOM 4563 C CA . TYR B 1 213 ? 42.322 -1.357 58.304 1.00 13.74 213 TYR B CA 1
ATOM 4564 C C . TYR B 1 213 ? 43.670 -1.974 57.951 1.00 15.70 213 TYR B C 1
ATOM 4565 O O . TYR B 1 213 ? 43.772 -2.786 57.025 1.00 14.17 213 TYR B O 1
ATOM 4574 N N . TYR B 1 214 ? 44.719 -1.596 58.670 1.00 13.37 214 TYR B N 1
ATOM 4575 C CA . TYR B 1 214 ? 46.042 -2.099 58.319 1.00 13.46 214 TYR B CA 1
ATOM 4576 C C . TYR B 1 214 ? 46.176 -3.581 58.654 1.00 15.31 214 TYR B C 1
ATOM 4577 O O . TYR B 1 214 ? 46.902 -4.306 57.963 1.00 15.43 214 TYR B O 1
ATOM 4586 N N . LYS B 1 215 ? 45.456 -4.055 59.680 1.00 14.50 215 LYS B N 1
ATOM 4587 C CA . LYS B 1 215 ? 45.483 -5.483 59.983 1.00 15.71 215 LYS B CA 1
ATOM 4588 C C . LYS B 1 215 ? 44.857 -6.296 58.859 1.00 17.40 215 LYS B C 1
ATOM 4589 O O . LYS B 1 215 ? 45.354 -7.375 58.520 1.00 17.31 215 LYS B O 1
ATOM 4595 N N . GLU B 1 216 ? 43.783 -5.782 58.257 1.00 14.54 216 GLU B N 1
ATOM 4596 C CA . GLU B 1 216 ? 43.186 -6.442 57.097 1.00 15.73 216 GLU B CA 1
ATOM 4597 C C . GLU B 1 216 ? 44.148 -6.460 55.916 1.00 18.35 216 GLU B C 1
ATOM 4598 O O . GLU B 1 216 ? 44.266 -7.476 55.218 1.00 17.90 216 GLU B O 1
ATOM 4604 N N . ALA B 1 217 ? 44.844 -5.341 55.668 1.00 15.54 217 ALA B N 1
ATOM 4605 C CA . ALA B 1 217 ? 45.841 -5.319 54.596 1.00 15.89 217 ALA B CA 1
ATOM 4606 C C . ALA B 1 217 ? 46.998 -6.263 54.898 1.00 16.35 217 ALA B C 1
ATOM 4607 O O . ALA B 1 217 ? 47.512 -6.941 53.998 1.00 16.94 217 ALA B O 1
ATOM 4609 N N . CYS B 1 218 ? 47.437 -6.299 56.154 1.00 15.41 218 CYS B N 1
ATOM 4610 C CA . CYS B 1 218 ? 48.582 -7.122 56.513 1.00 14.31 218 CYS B CA 1
ATOM 4611 C C . CYS B 1 218 ? 48.256 -8.599 56.352 1.00 18.55 218 CYS B C 1
ATOM 4612 O O . CYS B 1 218 ? 49.110 -9.387 55.933 1.00 16.58 218 CYS B O 1
ATOM 4615 N N . ARG B 1 219 ? 47.019 -8.991 56.662 1.00 16.50 219 ARG B N 1
ATOM 4616 C CA . ARG B 1 219 ? 46.613 -10.377 56.428 1.00 19.08 219 ARG B CA 1
ATOM 4617 C C . ARG B 1 219 ? 46.828 -10.770 54.970 1.00 17.06 219 ARG B C 1
ATOM 4618 O O . ARG B 1 219 ? 47.417 -11.821 54.675 1.00 16.65 219 ARG B O 1
ATOM 4626 N N . ALA B 1 220 ? 46.360 -9.937 54.038 1.00 16.74 220 ALA B N 1
ATOM 4627 C CA . ALA B 1 220 ? 46.565 -10.220 52.623 1.00 18.82 220 ALA B CA 1
ATOM 4628 C C . ALA B 1 220 ? 48.043 -10.196 52.269 1.00 17.53 220 ALA B C 1
ATOM 4629 O O . ALA B 1 220 ? 48.510 -11.017 51.475 1.00 19.45 220 ALA B O 1
ATOM 4631 N N . LEU B 1 221 ? 48.800 -9.273 52.856 1.00 13.54 221 LEU B N 1
ATOM 4632 C CA . LEU B 1 221 ? 50.218 -9.170 52.533 1.00 13.07 221 LEU B CA 1
ATOM 4633 C C . LEU B 1 221 ? 51.049 -10.311 53.109 1.00 20.49 221 LEU B C 1
ATOM 4634 O O . LEU B 1 221 ? 52.210 -10.473 52.717 1.00 24.04 221 LEU B O 1
ATOM 4639 N N . GLU B 1 222 ? 50.505 -11.087 54.035 1.00 16.72 222 GLU B N 1
ATOM 4640 C CA . GLU B 1 222 ? 51.207 -12.253 54.555 1.00 17.55 222 GLU B CA 1
ATOM 4641 C C . GLU B 1 222 ? 50.756 -13.543 53.890 1.00 20.78 222 GLU B C 1
ATOM 4642 O O . GLU B 1 222 ? 51.201 -14.622 54.294 1.00 20.52 222 GLU B O 1
ATOM 4648 N N . ASN B 1 223 ? 49.895 -13.457 52.882 1.00 16.88 223 ASN B N 1
ATOM 4649 C CA . ASN B 1 223 ? 49.423 -14.598 52.099 1.00 17.29 223 ASN B CA 1
ATOM 4650 C C . ASN B 1 223 ? 50.413 -14.900 50.978 1.00 18.17 223 ASN B C 1
ATOM 4651 O O . ASN B 1 223 ? 50.773 -13.993 50.223 1.00 17.89 223 ASN B O 1
ATOM 4656 N N . PRO B 1 224 ? 50.881 -16.145 50.836 1.00 16.21 224 PRO B N 1
ATOM 4657 C CA . PRO B 1 224 ? 51.834 -16.439 49.755 1.00 17.29 224 PRO B CA 1
ATOM 4658 C C . PRO B 1 224 ? 51.319 -16.098 48.367 1.00 19.07 224 PRO B C 1
ATOM 4659 O O . PRO B 1 224 ? 52.134 -15.802 47.488 1.00 16.96 224 PRO B O 1
ATOM 4663 N N . ASP B 1 225 ? 50.000 -16.123 48.136 1.00 17.67 225 ASP B N 1
ATOM 4664 C CA . ASP B 1 225 ? 49.488 -15.777 46.811 1.00 19.61 225 ASP B CA 1
ATOM 4665 C C . ASP B 1 225 ? 49.757 -14.311 46.478 1.00 19.11 225 ASP B C 1
ATOM 4666 O O . ASP B 1 225 ? 50.110 -13.978 45.337 1.00 17.93 225 ASP B O 1
ATOM 4671 N N . THR B 1 226 ? 49.569 -13.425 47.462 1.00 18.46 226 THR B N 1
ATOM 4672 C CA . THR B 1 226 ? 49.910 -12.015 47.296 1.00 17.33 226 THR B CA 1
ATOM 4673 C C . THR B 1 226 ? 51.412 -11.827 47.138 1.00 17.41 226 THR B C 1
ATOM 4674 O O . THR B 1 226 ? 51.863 -11.049 46.290 1.00 17.92 226 THR B O 1
ATOM 4678 N N . ALA B 1 227 ? 52.199 -12.523 47.959 1.00 16.00 227 ALA B N 1
ATOM 4679 C CA . ALA B 1 227 ? 53.645 -12.407 47.863 1.00 16.17 227 ALA B CA 1
ATOM 4680 C C . ALA B 1 227 ? 54.134 -12.812 46.481 1.00 18.85 227 ALA B C 1
ATOM 4681 O O . ALA B 1 227 ? 55.043 -12.178 45.925 1.00 17.57 227 ALA B O 1
ATOM 4683 N N . SER B 1 228 ? 53.544 -13.864 45.905 1.00 17.74 228 SER B N 1
ATOM 4684 C CA A SER B 1 228 ? 53.991 -14.320 44.592 0.58 17.75 228 SER B CA 1
ATOM 4685 C CA B SER B 1 228 ? 53.976 -14.327 44.587 0.42 17.84 228 SER B CA 1
ATOM 4686 C C . SER B 1 228 ? 53.612 -13.326 43.500 1.00 20.76 228 SER B C 1
ATOM 4687 O O . SER B 1 228 ? 54.402 -13.081 42.582 1.00 24.36 228 SER B O 1
ATOM 4692 N N . LEU B 1 229 ? 52.420 -12.738 43.588 1.00 17.19 229 LEU B N 1
ATOM 4693 C CA . LEU B 1 229 ? 51.967 -11.802 42.562 1.00 13.37 229 LEU B CA 1
ATOM 4694 C C . LEU B 1 229 ? 52.721 -10.481 42.634 1.00 17.29 229 LEU B C 1
ATOM 4695 O O . LEU B 1 229 ? 53.209 -9.978 41.616 1.00 18.33 229 LEU B O 1
ATOM 4700 N N . LEU B 1 230 ? 52.816 -9.903 43.836 1.00 12.89 230 LEU B N 1
ATOM 4701 C CA . LEU B 1 230 ? 53.391 -8.574 44.018 1.00 16.43 230 LEU B CA 1
ATOM 4702 C C . LEU B 1 230 ? 54.914 -8.584 44.109 1.00 13.78 230 LEU B C 1
ATOM 4703 O O . LEU B 1 230 ? 55.534 -7.527 43.943 1.00 15.78 230 LEU B O 1
ATOM 4708 N N . GLY B 1 231 ? 55.528 -9.732 44.394 1.00 16.09 231 GLY B N 1
ATOM 4709 C CA . GLY B 1 231 ? 56.980 -9.772 44.484 1.00 16.53 231 GLY B CA 1
ATOM 4710 C C . GLY B 1 231 ? 57.510 -8.780 45.506 1.00 14.70 231 GLY B C 1
ATOM 4711 O O . GLY B 1 231 ? 56.983 -8.645 46.616 1.00 13.14 231 GLY B O 1
ATOM 4712 N N . ARG B 1 232 ? 58.556 -8.042 45.120 1.00 14.31 232 ARG B N 1
ATOM 4713 C CA . ARG B 1 232 ? 59.196 -7.141 46.071 1.00 12.14 232 ARG B CA 1
ATOM 4714 C C . ARG B 1 232 ? 58.248 -6.054 46.565 1.00 14.45 232 ARG B C 1
ATOM 4715 O O . ARG B 1 232 ? 58.482 -5.477 47.631 1.00 16.50 232 ARG B O 1
ATOM 4723 N N . ILE B 1 233 ? 57.193 -5.750 45.810 1.00 12.65 233 ILE B N 1
ATOM 4724 C CA . ILE B 1 233 ? 56.203 -4.790 46.295 1.00 10.13 233 ILE B CA 1
ATOM 4725 C C . ILE B 1 233 ? 55.547 -5.309 47.561 1.00 12.98 233 ILE B C 1
ATOM 4726 O O . ILE B 1 233 ? 55.319 -4.555 48.513 1.00 14.19 233 ILE B O 1
ATOM 4731 N N . GLN B 1 234 ? 55.243 -6.605 47.600 1.00 11.80 234 GLN B N 1
ATOM 4732 C CA . GLN B 1 234 ? 54.658 -7.159 48.813 1.00 12.99 234 GLN B CA 1
ATOM 4733 C C . GLN B 1 234 ? 55.622 -7.039 49.986 1.00 14.20 234 GLN B C 1
ATOM 4734 O O . GLN B 1 234 ? 55.208 -6.715 51.106 1.00 13.38 234 GLN B O 1
ATOM 4740 N N . LYS B 1 235 ? 56.920 -7.295 49.752 1.00 11.70 235 LYS B N 1
ATOM 4741 C CA . LYS B 1 235 ? 57.871 -7.197 50.854 1.00 14.81 235 LYS B CA 1
ATOM 4742 C C . LYS B 1 235 ? 57.949 -5.771 51.378 1.00 14.27 235 LYS B C 1
ATOM 4743 O O . LYS B 1 235 ? 57.948 -5.549 52.596 1.00 14.02 235 LYS B O 1
ATOM 4749 N N . ASP B 1 236 ? 58.004 -4.796 50.464 1.00 13.13 236 ASP B N 1
ATOM 4750 C CA . ASP B 1 236 ? 58.098 -3.391 50.857 1.00 12.35 236 ASP B CA 1
ATOM 4751 C C . ASP B 1 236 ? 56.848 -2.940 51.599 1.00 16.62 236 ASP B C 1
ATOM 4752 O O . ASP B 1 236 ? 56.933 -2.304 52.657 1.00 16.73 236 ASP B O 1
ATOM 4757 N N . TRP B 1 237 ? 55.674 -3.243 51.043 1.00 13.18 237 TRP B N 1
ATOM 4758 C CA . TRP B 1 237 ? 54.428 -2.841 51.693 1.00 12.25 237 TRP B CA 1
ATOM 4759 C C . TRP B 1 237 ? 54.264 -3.511 53.050 1.00 14.04 237 TRP B C 1
ATOM 4760 O O . TRP B 1 237 ? 53.836 -2.873 54.017 1.00 14.74 237 TRP B O 1
ATOM 4771 N N . LYS B 1 238 ? 54.557 -4.809 53.134 1.00 12.00 238 LYS B N 1
ATOM 4772 C CA . LYS B 1 238 ? 54.350 -5.514 54.390 1.00 13.18 238 LYS B CA 1
ATOM 4773 C C . LYS B 1 238 ? 55.179 -4.901 55.505 1.00 13.15 238 LYS B C 1
ATOM 4774 O O . LYS B 1 238 ? 54.683 -4.713 56.619 1.00 13.94 238 LYS B O 1
ATOM 4780 N N . LYS B 1 239 ? 56.441 -4.570 55.220 1.00 13.60 239 LYS B N 1
ATOM 4781 C CA . LYS B 1 239 ? 57.322 -4.040 56.261 1.00 16.78 239 LYS B CA 1
ATOM 4782 C C . LYS B 1 239 ? 56.775 -2.744 56.843 1.00 17.24 239 LYS B C 1
ATOM 4783 O O . LYS B 1 239 ? 56.793 -2.553 58.062 1.00 15.91 239 LYS B O 1
ATOM 4789 N N . LEU B 1 240 ? 56.249 -1.862 55.993 1.00 13.61 240 LEU B N 1
ATOM 4790 C CA . LEU B 1 240 ? 55.690 -0.604 56.478 1.00 12.88 240 LEU B CA 1
ATOM 4791 C C . LEU B 1 240 ? 54.388 -0.840 57.235 1.00 12.42 240 LEU B C 1
ATOM 4792 O O . LEU B 1 240 ? 54.172 -0.278 58.321 1.00 13.51 240 LEU B O 1
ATOM 4797 N N . VAL B 1 241 ? 53.503 -1.669 56.674 1.00 12.50 241 VAL B N 1
ATOM 4798 C CA . VAL B 1 241 ? 52.190 -1.882 57.284 1.00 13.25 241 VAL B CA 1
ATOM 4799 C C . VAL B 1 241 ? 52.309 -2.588 58.630 1.00 14.83 241 VAL B C 1
ATOM 4800 O O . VAL B 1 241 ? 51.612 -2.227 59.586 1.00 14.82 241 VAL B O 1
ATOM 4804 N N . GLN B 1 242 ? 53.178 -3.606 58.734 1.00 13.73 242 GLN B N 1
ATOM 4805 C CA . GLN B 1 242 ? 53.333 -4.294 60.019 1.00 16.73 242 GLN B CA 1
ATOM 4806 C C . GLN B 1 242 ? 53.812 -3.334 61.097 1.00 17.29 242 GLN B C 1
ATOM 4807 O O . GLN B 1 242 ? 53.330 -3.371 62.236 1.00 13.26 242 GLN B O 1
ATOM 4813 N N . MET B 1 243 ? 54.773 -2.476 60.753 1.00 12.33 243 MET B N 1
ATOM 4814 C CA . MET B 1 243 ? 55.266 -1.471 61.684 1.00 12.68 243 MET B CA 1
ATOM 4815 C C . MET B 1 243 ? 54.149 -0.510 62.084 1.00 13.82 243 MET B C 1
ATOM 4816 O O . MET B 1 243 ? 53.976 -0.189 63.268 1.00 12.58 243 MET B O 1
ATOM 4821 N N . LYS B 1 244 ? 53.378 -0.038 61.100 1.00 11.48 244 LYS B N 1
ATOM 4822 C CA . LYS B 1 244 ? 52.283 0.888 61.379 1.00 10.83 244 LYS B CA 1
ATOM 4823 C C . LYS B 1 244 ? 51.234 0.289 62.293 1.00 11.59 244 LYS B C 1
ATOM 4824 O O . LYS B 1 244 ? 50.623 1.022 63.076 1.00 12.57 244 LYS B O 1
ATOM 4830 N N . ILE B 1 245 ? 50.985 -1.020 62.200 1.00 11.14 245 ILE B N 1
ATOM 4831 C CA . ILE B 1 245 ? 49.993 -1.637 63.082 1.00 10.82 245 ILE B CA 1
ATOM 4832 C C . ILE B 1 245 ? 50.369 -1.410 64.545 1.00 12.02 245 ILE B C 1
ATOM 4833 O O . ILE B 1 245 ? 49.531 -1.010 65.369 1.00 13.31 245 ILE B O 1
ATOM 4838 N N . TYR B 1 246 ? 51.629 -1.648 64.884 1.00 12.41 246 TYR B N 1
ATOM 4839 C CA . TYR B 1 246 ? 52.068 -1.447 66.263 1.00 12.80 246 TYR B CA 1
ATOM 4840 C C . TYR B 1 246 ? 52.159 0.030 66.606 1.00 14.46 246 TYR B C 1
ATOM 4841 O O . TYR B 1 246 ? 51.833 0.436 67.728 1.00 11.79 246 TYR B O 1
ATOM 4850 N N . TYR B 1 247 ? 52.602 0.855 65.654 1.00 12.48 247 TYR B N 1
ATOM 4851 C CA . TYR B 1 247 ? 52.695 2.286 65.912 1.00 10.30 247 TYR B CA 1
ATOM 4852 C C . TYR B 1 247 ? 51.331 2.871 66.251 1.00 12.77 247 TYR B C 1
ATOM 4853 O O . TYR B 1 247 ? 51.171 3.569 67.257 1.00 11.49 247 TYR B O 1
ATOM 4862 N N . PHE B 1 248 ? 50.325 2.610 65.414 1.00 10.76 248 PHE B N 1
ATOM 4863 C CA . PHE B 1 248 ? 49.046 3.235 65.688 1.00 10.73 248 PHE B CA 1
ATOM 4864 C C . PHE B 1 248 ? 48.310 2.566 66.831 1.00 14.16 248 PHE B C 1
ATOM 4865 O O . PHE B 1 248 ? 47.450 3.206 67.443 1.00 14.01 248 PHE B O 1
ATOM 4873 N N . ALA B 1 249 ? 48.681 1.333 67.189 1.00 11.70 249 ALA B N 1
ATOM 4874 C CA . ALA B 1 249 ? 48.146 0.759 68.418 1.00 15.15 249 ALA B CA 1
ATOM 4875 C C . ALA B 1 249 ? 48.727 1.480 69.627 1.00 13.10 249 ALA B C 1
ATOM 4876 O O . ALA B 1 249 ? 48.019 1.735 70.609 1.00 14.00 249 ALA B O 1
ATOM 4878 N N . ALA B 1 250 ? 50.013 1.831 69.556 1.00 13.00 250 ALA B N 1
ATOM 4879 C CA . ALA B 1 250 ? 50.631 2.628 70.617 1.00 13.14 250 ALA B CA 1
ATOM 4880 C C . ALA B 1 250 ? 49.982 4.000 70.723 1.00 13.87 250 ALA B C 1
ATOM 4881 O O . ALA B 1 250 ? 49.749 4.498 71.828 1.00 16.14 250 ALA B O 1
ATOM 4883 N N . VAL B 1 251 ? 49.685 4.634 69.581 1.00 11.65 251 VAL B N 1
ATOM 4884 C CA . VAL B 1 251 ? 49.029 5.941 69.610 1.00 11.71 251 VAL B CA 1
ATOM 4885 C C . VAL B 1 251 ? 47.622 5.827 70.195 1.00 12.24 251 VAL B C 1
ATOM 4886 O O . VAL B 1 251 ? 47.169 6.715 70.928 1.00 12.88 251 VAL B O 1
ATOM 4890 N N . ALA B 1 252 ? 46.905 4.747 69.875 1.00 10.76 252 ALA B N 1
ATOM 4891 C CA . ALA B 1 252 ? 45.578 4.551 70.458 1.00 11.69 252 ALA B CA 1
ATOM 4892 C C . ALA B 1 252 ? 45.665 4.458 71.974 1.00 16.05 252 ALA B C 1
ATOM 4893 O O . ALA B 1 252 ? 44.881 5.092 72.696 1.00 15.01 252 ALA B O 1
ATOM 4895 N N . HIS B 1 253 ? 46.603 3.660 72.484 1.00 13.22 253 HIS B N 1
ATOM 4896 C CA . HIS B 1 253 ? 46.644 3.512 73.931 1.00 15.21 253 HIS B CA 1
ATOM 4897 C C . HIS B 1 253 ? 47.244 4.730 74.614 1.00 15.20 253 HIS B C 1
ATOM 4898 O O . HIS B 1 253 ? 46.858 5.044 75.745 1.00 16.18 253 HIS B O 1
ATOM 4905 N N . LEU B 1 254 ? 48.170 5.435 73.956 1.00 14.34 254 LEU B N 1
ATOM 4906 C CA . LEU B 1 254 ? 48.587 6.736 74.466 1.00 12.30 254 LEU B CA 1
ATOM 4907 C C . LEU B 1 254 ? 47.370 7.620 74.728 1.00 15.69 254 LEU B C 1
ATOM 4908 O O . LEU B 1 254 ? 47.233 8.233 75.794 1.00 15.02 254 LEU B O 1
ATOM 4913 N N . HIS B 1 255 ? 46.443 7.674 73.772 1.00 12.82 255 HIS B N 1
ATOM 4914 C CA . HIS B 1 255 ? 45.309 8.559 73.991 1.00 14.18 255 HIS B CA 1
ATOM 4915 C C . HIS B 1 255 ? 44.289 7.985 74.968 1.00 14.64 255 HIS B C 1
ATOM 4916 O O . HIS B 1 255 ? 43.580 8.758 75.626 1.00 17.09 255 HIS B O 1
ATOM 4923 N N . MET B 1 256 ? 44.199 6.660 75.090 1.00 13.00 256 MET B N 1
ATOM 4924 C CA . MET B 1 256 ? 43.410 6.083 76.177 1.00 11.98 256 MET B CA 1
ATOM 4925 C C . MET B 1 256 ? 44.005 6.445 77.531 1.00 15.81 256 MET B C 1
ATOM 4926 O O . MET B 1 256 ? 43.267 6.663 78.504 1.00 16.89 256 MET B O 1
ATOM 4931 N N . GLY B 1 257 ? 45.339 6.504 77.618 1.00 13.68 257 GLY B N 1
ATOM 4932 C CA . GLY B 1 257 ? 45.963 6.960 78.854 1.00 12.63 257 GLY B CA 1
ATOM 4933 C C . GLY B 1 257 ? 45.665 8.422 79.138 1.00 19.48 257 GLY B C 1
ATOM 4934 O O . GLY B 1 257 ? 45.474 8.818 80.292 1.00 19.68 257 GLY B O 1
ATOM 4935 N N . LYS B 1 258 ? 45.603 9.242 78.088 1.00 18.45 258 LYS B N 1
ATOM 4936 C CA . LYS B 1 258 ? 45.241 10.646 78.257 1.00 15.31 258 LYS B CA 1
ATOM 4937 C C . LYS B 1 258 ? 43.796 10.801 78.723 1.00 16.35 258 LYS B C 1
ATOM 4938 O O . LYS B 1 258 ? 43.510 11.664 79.562 1.00 22.90 258 LYS B O 1
ATOM 4944 N N . GLN B 1 259 ? 42.868 9.995 78.184 1.00 16.20 259 GLN B N 1
ATOM 4945 C CA . GLN B 1 259 ? 41.503 9.966 78.727 1.00 15.92 259 GLN B CA 1
ATOM 4946 C C . GLN B 1 259 ? 41.505 9.618 80.205 1.00 17.33 259 GLN B C 1
ATOM 4947 O O . GLN B 1 259 ? 40.788 10.234 81.005 1.00 19.37 259 GLN B O 1
ATOM 4953 N N . ALA B 1 260 ? 42.251 8.576 80.571 1.00 16.62 260 ALA B N 1
ATOM 4954 C CA . ALA B 1 260 ? 42.319 8.179 81.975 1.00 20.89 260 ALA B CA 1
ATOM 4955 C C . ALA B 1 260 ? 42.825 9.323 82.847 1.00 24.31 260 ALA B C 1
ATOM 4956 O O . ALA B 1 260 ? 42.304 9.553 83.946 1.00 22.37 260 ALA B O 1
ATOM 4958 N N . GLU B 1 261 ? 43.834 10.056 82.365 1.00 18.46 261 GLU B N 1
ATOM 4959 C CA . GLU B 1 261 ? 44.361 11.200 83.106 1.00 20.29 261 GLU B CA 1
ATOM 4960 C C . GLU B 1 261 ? 43.283 12.257 83.310 1.00 24.29 261 GLU B C 1
ATOM 4961 O O . GLU B 1 261 ? 43.108 12.788 84.416 1.00 22.27 261 GLU B O 1
ATOM 4967 N N . GLU B 1 262 ? 42.549 12.574 82.244 1.00 19.82 262 GLU B N 1
ATOM 4968 C CA . GLU B 1 262 ? 41.480 13.561 82.334 1.00 22.97 262 GLU B CA 1
ATOM 4969 C C . GLU B 1 262 ? 40.421 13.139 83.339 1.00 22.51 262 GLU B C 1
ATOM 4970 O O . GLU B 1 262 ? 39.840 13.987 84.027 1.00 28.60 262 GLU B O 1
ATOM 4976 N N . GLN B 1 263 ? 40.162 11.843 83.441 1.00 20.97 263 GLN B N 1
ATOM 4977 C CA . GLN B 1 263 ? 39.159 11.292 84.342 1.00 20.79 263 GLN B CA 1
ATOM 4978 C C . GLN B 1 263 ? 39.723 10.962 85.720 1.00 21.57 263 GLN B C 1
ATOM 4979 O O . GLN B 1 263 ? 38.993 10.426 86.562 1.00 22.27 263 GLN B O 1
ATOM 4985 N N . GLN B 1 264 ? 40.997 11.283 85.969 1.00 19.65 264 GLN B N 1
ATOM 4986 C CA . GLN B 1 264 ? 41.657 11.018 87.251 1.00 24.02 264 GLN B CA 1
ATOM 4987 C C . GLN B 1 264 ? 41.617 9.537 87.608 1.00 24.56 264 GLN B C 1
ATOM 4988 O O . GLN B 1 264 ? 41.474 9.164 88.775 1.00 23.42 264 GLN B O 1
ATOM 4994 N N . LYS B 1 265 ? 41.752 8.682 86.592 1.00 19.73 265 LYS B N 1
ATOM 4995 C CA . LYS B 1 265 ? 41.885 7.242 86.790 1.00 18.06 265 LYS B CA 1
ATOM 4996 C C . LYS B 1 265 ? 43.367 6.927 86.622 1.00 21.04 265 LYS B C 1
ATOM 4997 O O . LYS B 1 265 ? 43.827 6.509 85.566 1.00 19.52 265 LYS B O 1
ATOM 5003 N N . PHE B 1 266 ? 44.127 7.156 87.694 1.00 18.22 266 PHE B N 1
ATOM 5004 C CA . PHE B 1 266 ? 45.577 7.184 87.570 1.00 17.71 266 PHE B CA 1
ATOM 5005 C C . PHE B 1 266 ? 46.206 5.797 87.537 1.00 20.99 266 PHE B C 1
ATOM 5006 O O . PHE B 1 266 ? 47.342 5.660 87.073 1.00 19.87 266 PHE B O 1
ATOM 5014 N N . GLY B 1 267 ? 45.503 4.770 88.010 1.00 19.59 267 GLY B N 1
ATOM 5015 C CA . GLY B 1 267 ? 45.976 3.417 87.798 1.00 17.72 267 GLY B CA 1
ATOM 5016 C C . GLY B 1 267 ? 45.805 2.983 86.355 1.00 22.01 267 GLY B C 1
ATOM 5017 O O . GLY B 1 267 ? 46.712 2.390 85.767 1.00 17.87 267 GLY B O 1
ATOM 5018 N N . GLU B 1 268 ? 44.641 3.279 85.765 1.00 19.47 268 GLU B N 1
ATOM 5019 C CA . GLU B 1 268 ? 44.414 2.970 84.355 1.00 21.85 268 GLU B CA 1
ATOM 5020 C C . GLU B 1 268 ? 45.396 3.719 83.472 1.00 19.92 268 GLU B C 1
ATOM 5021 O O . GLU B 1 268 ? 45.838 3.202 82.440 1.00 20.07 268 GLU B O 1
ATOM 5027 N N . ARG B 1 269 ? 45.724 4.953 83.851 1.00 17.37 269 ARG B N 1
ATOM 5028 C CA . ARG B 1 269 ? 46.671 5.750 83.080 1.00 18.19 269 ARG B CA 1
ATOM 5029 C C . ARG B 1 269 ? 48.012 5.038 82.964 1.00 19.98 269 ARG B C 1
ATOM 5030 O O . ARG B 1 269 ? 48.611 4.988 81.882 1.00 18.31 269 ARG B O 1
ATOM 5038 N N . VAL B 1 270 ? 48.499 4.468 84.069 1.00 13.50 270 VAL B N 1
ATOM 5039 C CA . VAL B 1 270 ? 49.739 3.701 84.009 1.00 15.43 270 VAL B CA 1
ATOM 5040 C C . VAL B 1 270 ? 49.591 2.525 83.054 1.00 19.39 270 VAL B C 1
ATOM 5041 O O . VAL B 1 270 ? 50.461 2.280 82.206 1.00 17.84 270 VAL B O 1
ATOM 5045 N N . ALA B 1 271 ? 48.483 1.781 83.174 1.00 18.56 27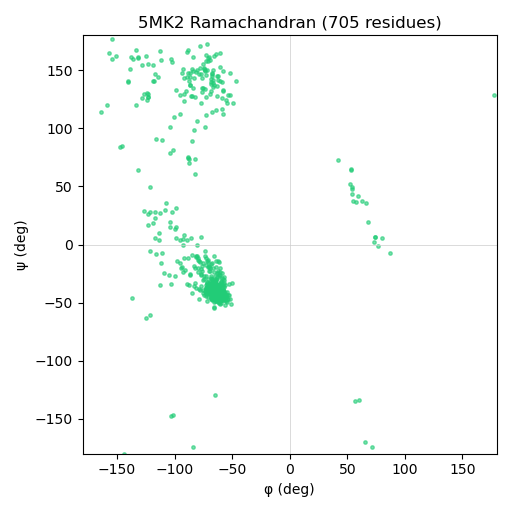1 ALA B N 1
ATOM 5046 C CA . ALA B 1 271 ? 48.292 0.597 82.344 1.00 16.53 271 ALA B CA 1
ATOM 5047 C C . ALA B 1 271 ? 48.298 0.957 80.861 1.00 18.85 271 ALA B C 1
ATOM 5048 O O . ALA B 1 271 ? 48.945 0.275 80.050 1.00 16.66 271 ALA B O 1
ATOM 5050 N N . TYR B 1 272 ? 47.588 2.026 80.485 1.00 16.47 272 TYR B N 1
ATOM 5051 C CA . TYR B 1 272 ? 47.552 2.386 79.066 1.00 16.89 272 TYR B CA 1
ATOM 5052 C C . TYR B 1 272 ? 48.916 2.878 78.572 1.00 18.22 272 TYR B C 1
ATOM 5053 O O . TYR B 1 272 ? 49.350 2.510 77.472 1.00 15.81 272 TYR B O 1
ATOM 5062 N N . PHE B 1 273 ? 49.620 3.695 79.364 1.00 14.91 273 PHE B N 1
ATOM 5063 C CA . PHE B 1 273 ? 50.913 4.188 78.896 1.00 16.23 273 PHE B CA 1
ATOM 5064 C C . PHE B 1 273 ? 51.930 3.060 78.829 1.00 21.16 273 PHE B C 1
ATOM 5065 O O . PHE B 1 273 ? 52.786 3.040 77.942 1.00 16.00 273 PHE B O 1
ATOM 5073 N N . GLN B 1 274 ? 51.858 2.113 79.763 1.00 17.44 274 GLN B N 1
ATOM 5074 C CA . GLN B 1 274 ? 52.761 0.972 79.710 1.00 17.74 274 GLN B CA 1
ATOM 5075 C C . GLN B 1 274 ? 52.521 0.146 78.454 1.00 19.23 274 GLN B C 1
ATOM 5076 O O . GLN B 1 274 ? 53.472 -0.278 77.784 1.00 20.80 274 GLN B O 1
ATOM 5082 N N . SER B 1 275 ? 51.254 -0.080 78.113 1.00 15.73 275 SER B N 1
ATOM 5083 C CA . SER B 1 275 ? 50.925 -0.808 76.891 1.00 17.65 275 SER B CA 1
ATOM 5084 C C . SER B 1 275 ? 51.363 -0.028 75.659 1.00 16.33 275 SER B C 1
ATOM 5085 O O . SER B 1 275 ? 51.897 -0.610 74.703 1.00 17.50 275 SER B O 1
ATOM 5088 N N . ALA B 1 276 ? 51.159 1.295 75.669 1.00 15.35 276 ALA B N 1
ATOM 5089 C CA . ALA B 1 276 ? 51.582 2.113 74.531 1.00 13.42 276 ALA B CA 1
ATOM 5090 C C . ALA B 1 276 ? 53.083 2.013 74.329 1.00 17.76 276 ALA B C 1
ATOM 5091 O O . ALA B 1 276 ? 53.562 1.898 73.195 1.00 16.27 276 ALA B O 1
ATOM 5093 N N . LEU B 1 277 ? 53.849 2.047 75.423 1.00 14.84 277 LEU B N 1
ATOM 5094 C CA . LEU B 1 277 ? 55.299 1.973 75.295 1.00 15.85 277 LEU B CA 1
ATOM 5095 C C . LEU B 1 277 ? 55.731 0.618 74.761 1.00 20.20 277 LEU B C 1
ATOM 5096 O O . LEU B 1 277 ? 56.638 0.539 73.923 1.00 19.61 277 LEU B O 1
ATOM 5101 N N . ASP B 1 278 ? 55.090 -0.458 75.236 1.00 16.40 278 ASP B N 1
ATOM 5102 C CA . ASP B 1 278 ? 55.411 -1.796 74.754 1.00 18.29 278 ASP B CA 1
ATOM 5103 C C . ASP B 1 278 ? 55.107 -1.918 73.265 1.00 15.18 278 ASP B C 1
ATOM 5104 O O . ASP B 1 278 ? 55.883 -2.517 72.508 1.00 19.11 278 ASP B O 1
ATOM 5109 N N . LYS B 1 279 ? 53.959 -1.388 72.840 1.00 13.59 279 LYS B N 1
ATOM 5110 C CA . LYS B 1 279 ? 53.585 -1.473 71.431 1.00 15.18 279 LYS B CA 1
ATOM 5111 C C . LYS B 1 279 ? 54.536 -0.649 70.575 1.00 16.54 279 LYS B C 1
ATOM 5112 O O . LYS B 1 279 ? 54.925 -1.076 69.475 1.00 14.86 279 LYS B O 1
ATOM 5118 N N . LEU B 1 280 ? 54.942 0.517 71.075 1.00 14.54 280 LEU B N 1
ATOM 5119 C CA . LEU B 1 280 ? 55.884 1.337 70.327 1.00 15.87 280 LEU B CA 1
ATOM 5120 C C . LEU B 1 280 ? 57.240 0.660 70.241 1.00 18.03 280 LEU B C 1
ATOM 5121 O O . LEU B 1 280 ? 57.915 0.740 69.209 1.00 16.73 280 LEU B O 1
ATOM 5126 N N . ASN B 1 281 ? 57.655 -0.020 71.317 1.00 15.49 281 ASN B N 1
ATOM 5127 C CA . ASN B 1 281 ? 58.909 -0.754 71.254 1.00 17.69 281 ASN B CA 1
ATOM 5128 C C . ASN B 1 281 ? 58.863 -1.829 70.182 1.00 16.78 281 ASN B C 1
ATOM 5129 O O . ASN B 1 281 ? 59.872 -2.075 69.509 1.00 18.76 281 ASN B O 1
ATOM 5134 N N . GLU B 1 282 ? 57.697 -2.449 69.975 1.00 15.27 282 GLU B N 1
ATOM 5135 C CA . GLU B 1 282 ? 57.585 -3.428 68.904 1.00 20.44 282 GLU B CA 1
ATOM 5136 C C . GLU B 1 282 ? 57.616 -2.752 67.540 1.00 19.96 282 GLU B C 1
ATOM 5137 O O . GLU B 1 282 ? 58.213 -3.282 66.598 1.00 17.07 282 GLU B O 1
ATOM 5143 N N . ALA B 1 283 ? 56.992 -1.575 67.414 1.00 15.19 283 ALA B N 1
ATOM 5144 C CA . ALA B 1 283 ? 57.068 -0.849 66.147 1.00 15.00 283 ALA B CA 1
ATOM 5145 C C . ALA B 1 283 ? 58.512 -0.490 65.807 1.00 15.68 283 ALA B C 1
ATOM 5146 O O . ALA B 1 283 ? 58.929 -0.576 64.642 1.00 15.38 283 ALA B O 1
ATOM 5148 N N . ILE B 1 284 ? 59.291 -0.088 66.813 1.00 14.07 284 ILE B N 1
ATOM 5149 C CA . ILE B 1 284 ? 60.678 0.300 66.568 1.00 13.71 284 ILE B CA 1
ATOM 5150 C C . ILE B 1 284 ? 61.485 -0.898 66.084 1.00 17.76 284 ILE B C 1
ATOM 5151 O O . ILE B 1 284 ? 62.304 -0.782 65.162 1.00 17.57 284 ILE B O 1
ATOM 5156 N N . LYS B 1 285 ? 61.256 -2.067 66.687 1.00 15.66 285 LYS B N 1
ATOM 5157 C CA . LYS B 1 285 ? 61.895 -3.291 66.212 1.00 18.24 285 LYS B CA 1
ATOM 5158 C C . LYS B 1 285 ? 61.526 -3.579 64.761 1.00 21.65 285 LYS B C 1
ATOM 5159 O O . LYS B 1 285 ? 62.385 -3.933 63.939 1.00 22.88 285 LYS B O 1
ATOM 5165 N N . LEU B 1 286 ? 60.246 -3.436 64.429 1.00 16.77 286 LEU B N 1
ATOM 5166 C CA . LEU B 1 286 ? 59.793 -3.687 63.069 1.00 16.96 286 LEU B CA 1
ATOM 5167 C C . LEU B 1 286 ? 60.264 -2.627 62.081 1.00 19.98 286 LEU B C 1
ATOM 5168 O O . LEU B 1 286 ? 60.174 -2.846 60.867 1.00 21.44 286 LEU B O 1
ATOM 5173 N N . ALA B 1 287 ? 60.742 -1.487 62.555 1.00 16.88 287 ALA B N 1
ATOM 5174 C CA . ALA B 1 287 ? 61.140 -0.404 61.660 1.00 17.59 287 ALA B CA 1
ATOM 5175 C C . ALA B 1 287 ? 62.611 -0.438 61.296 1.00 20.42 287 ALA B C 1
ATOM 5176 O O . ALA B 1 287 ? 63.084 0.487 60.632 1.00 18.80 287 ALA B O 1
ATOM 5178 N N . LYS B 1 288 ? 63.344 -1.458 61.723 1.00 21.61 288 LYS B N 1
ATOM 5179 C CA . LYS B 1 288 ? 64.750 -1.549 61.358 1.00 19.85 288 LYS B CA 1
ATOM 5180 C C . LYS B 1 288 ? 64.892 -1.462 59.847 1.00 16.85 288 LYS B C 1
ATOM 5181 O O . LYS B 1 288 ? 64.186 -2.154 59.108 1.00 22.51 288 LYS B O 1
ATOM 5187 N N . GLY B 1 289 ? 65.763 -0.568 59.394 1.00 21.55 289 GLY B N 1
ATOM 5188 C CA . GLY B 1 289 ? 66.008 -0.421 57.974 1.00 29.11 289 GLY B CA 1
ATOM 5189 C C . GLY B 1 289 ? 64.986 0.399 57.221 1.00 33.33 289 GLY B C 1
ATOM 5190 O O . GLY B 1 289 ? 65.064 0.471 55.988 1.00 33.03 289 GLY B O 1
ATOM 5191 N N . GLN B 1 290 ? 64.029 1.006 57.912 1.00 19.75 290 GLN B N 1
ATOM 5192 C CA . GLN B 1 290 ? 63.068 1.889 57.277 1.00 20.80 290 GLN B CA 1
ATOM 5193 C C . GLN B 1 290 ? 63.645 3.293 57.130 1.00 20.92 290 GLN B C 1
ATOM 5194 O O . GLN B 1 290 ? 64.597 3.663 57.833 1.00 18.73 290 GLN B O 1
ATOM 5200 N N . PRO B 1 291 ? 63.071 4.107 56.243 1.00 19.95 291 PRO B N 1
ATOM 5201 C CA . PRO B 1 291 ? 63.630 5.440 55.985 1.00 20.61 291 PRO B CA 1
ATOM 5202 C C . PRO B 1 291 ? 63.584 6.357 57.198 1.00 26.72 291 PRO B C 1
ATOM 5203 O O . PRO B 1 291 ? 62.841 6.140 58.160 1.00 20.41 291 PRO B O 1
ATOM 5207 N N . ASP B 1 292 ? 64.379 7.430 57.111 1.00 23.96 292 ASP B N 1
ATOM 5208 C CA . ASP B 1 292 ? 64.462 8.400 58.199 1.00 24.53 292 ASP B CA 1
ATOM 5209 C C . ASP B 1 292 ? 63.105 8.989 58.556 1.00 22.22 292 ASP B C 1
ATOM 5210 O O . ASP B 1 292 ? 62.886 9.370 59.710 1.00 25.58 292 ASP B O 1
ATOM 5215 N N . THR B 1 293 ? 62.195 9.110 57.587 1.00 20.25 293 THR B N 1
ATOM 5216 C CA . THR B 1 293 ? 60.865 9.620 57.905 1.00 18.89 293 THR B CA 1
ATOM 5217 C C . THR B 1 293 ? 60.160 8.730 58.922 1.00 19.56 293 THR B C 1
ATOM 5218 O O . THR B 1 293 ? 59.473 9.230 59.821 1.00 22.65 293 THR B O 1
ATOM 5222 N N . VAL B 1 294 ? 60.295 7.410 58.782 1.00 19.49 294 VAL B N 1
ATOM 5223 C CA . VAL B 1 294 ? 59.733 6.496 59.775 1.00 15.71 294 VAL B CA 1
ATOM 5224 C C . VAL B 1 294 ? 60.456 6.654 61.104 1.00 18.85 294 VAL B C 1
ATOM 5225 O O . VAL B 1 294 ? 59.831 6.749 62.166 1.00 16.13 294 VAL B O 1
ATOM 5229 N N . GLN B 1 295 ? 61.789 6.686 61.070 1.00 17.16 295 GLN B N 1
ATOM 5230 C CA . GLN B 1 295 ? 62.530 6.795 62.326 1.00 20.61 295 GLN B CA 1
ATOM 5231 C C . GLN B 1 295 ? 62.211 8.096 63.055 1.00 17.31 295 GLN B C 1
ATOM 5232 O O . GLN B 1 295 ? 62.098 8.107 64.286 1.00 18.56 295 GLN B O 1
ATOM 5238 N N . ASP B 1 296 ? 62.045 9.201 62.315 1.00 17.88 296 ASP B N 1
ATOM 5239 C CA . ASP B 1 296 ? 61.731 10.485 62.941 1.00 18.72 296 ASP B CA 1
ATOM 5240 C C . ASP B 1 296 ? 60.392 10.443 63.667 1.00 17.96 296 ASP B C 1
ATOM 5241 O O . ASP B 1 296 ? 60.253 11.012 64.760 1.00 16.46 296 ASP B O 1
ATOM 5246 N N . ALA B 1 297 ? 59.388 9.797 63.062 1.00 14.77 297 ALA B N 1
ATOM 5247 C CA . ALA B 1 297 ? 58.077 9.698 63.698 1.00 14.97 297 ALA B CA 1
ATOM 5248 C C . ALA B 1 297 ? 58.142 8.841 64.954 1.00 15.91 297 ALA B C 1
ATOM 5249 O O . ALA B 1 297 ? 57.574 9.208 65.986 1.00 17.10 297 ALA B O 1
ATOM 5251 N N . LEU B 1 298 ? 58.820 7.693 64.876 1.00 15.62 298 LEU B N 1
ATOM 5252 C CA . LEU B 1 298 ? 58.943 6.800 66.024 1.00 15.50 298 LEU B CA 1
ATOM 5253 C C . LEU B 1 298 ? 59.730 7.454 67.152 1.00 16.12 298 LEU B C 1
ATOM 5254 O O . LEU B 1 298 ? 59.401 7.284 68.333 1.00 17.66 298 LEU B O 1
ATOM 5259 N N . ARG B 1 299 ? 60.784 8.194 66.814 1.00 14.19 299 ARG B N 1
ATOM 5260 C CA . ARG B 1 299 ? 61.596 8.796 67.865 1.00 16.26 299 ARG B CA 1
ATOM 5261 C C . ARG B 1 299 ? 60.820 9.883 68.591 1.00 18.46 299 ARG B C 1
ATOM 5262 O O . ARG B 1 299 ? 60.861 9.965 69.826 1.00 18.28 299 ARG B O 1
ATOM 5270 N N . PHE B 1 300 ? 60.113 10.725 67.835 1.00 13.90 300 PHE B N 1
ATOM 5271 C CA . PHE B 1 300 ? 59.259 11.753 68.419 1.00 15.85 300 PHE B CA 1
ATOM 5272 C C . PHE B 1 300 ? 58.248 11.131 69.366 1.00 18.18 300 PHE B C 1
ATOM 5273 O O . PHE B 1 300 ? 58.018 11.631 70.475 1.00 18.18 300 PHE B O 1
ATOM 5281 N N . THR B 1 301 ? 57.614 10.046 68.923 1.00 16.23 301 THR B N 1
ATOM 5282 C CA . THR B 1 301 ? 56.551 9.426 69.701 1.00 14.98 301 THR B CA 1
ATOM 5283 C C . THR B 1 301 ? 57.117 8.709 70.919 1.00 16.76 301 THR B C 1
ATOM 5284 O O . THR B 1 301 ? 56.464 8.673 71.970 1.00 19.78 301 THR B O 1
ATOM 5288 N N . MET B 1 302 ? 58.323 8.146 70.803 1.00 16.43 302 MET B N 1
ATOM 5289 C CA A MET B 1 302 ? 58.982 7.570 71.973 0.45 19.56 302 MET B CA 1
ATOM 5290 C CA B MET B 1 302 ? 58.989 7.569 71.970 0.55 19.56 302 MET B CA 1
ATOM 5291 C C . MET B 1 302 ? 59.239 8.626 73.039 1.00 23.65 302 MET B C 1
ATOM 5292 O O . MET B 1 302 ? 59.061 8.364 74.236 1.00 21.25 302 MET B O 1
ATOM 5301 N N . ASP B 1 303 ? 59.656 9.825 72.626 1.00 20.78 303 ASP B N 1
ATOM 5302 C CA . ASP B 1 303 ? 59.835 10.911 73.583 1.00 21.70 303 ASP B CA 1
ATOM 5303 C C . ASP B 1 303 ? 58.540 11.192 74.327 1.00 22.01 303 ASP B C 1
ATOM 5304 O O . ASP B 1 303 ? 58.539 11.350 75.555 1.00 21.11 303 ASP B O 1
ATOM 5309 N N . VAL B 1 304 ? 57.425 11.247 73.595 1.00 19.25 304 VAL B N 1
ATOM 5310 C CA . VAL B 1 304 ? 56.137 11.527 74.221 1.00 16.33 304 VAL B CA 1
ATOM 5311 C C . VAL B 1 304 ? 55.744 10.395 75.156 1.00 20.92 304 VAL B C 1
ATOM 5312 O O . VAL B 1 304 ? 55.465 10.621 76.340 1.00 21.40 304 VAL B O 1
ATOM 5316 N N . ILE B 1 305 ? 55.723 9.159 74.646 1.00 16.28 305 ILE B N 1
ATOM 5317 C CA . ILE B 1 305 ? 55.158 8.051 75.418 1.00 15.55 305 ILE B CA 1
ATOM 5318 C C . ILE B 1 305 ? 56.077 7.666 76.568 1.00 22.87 305 ILE B C 1
ATOM 5319 O O . ILE B 1 305 ? 55.612 7.393 77.683 1.00 20.81 305 ILE B O 1
ATOM 5324 N N . GLY B 1 306 ? 57.385 7.609 76.317 1.00 18.69 306 GLY B N 1
ATOM 5325 C CA . GLY B 1 306 ? 58.309 7.236 77.382 1.00 19.41 306 GLY B CA 1
ATOM 5326 C C . GLY B 1 306 ? 58.265 8.205 78.549 1.00 22.33 306 GLY B C 1
ATOM 5327 O O . GLY B 1 306 ? 58.322 7.799 79.717 1.00 22.03 306 GLY B O 1
ATOM 5328 N N . GLY B 1 307 ? 58.149 9.499 78.255 1.00 19.81 307 GLY B N 1
ATOM 5329 C CA . GLY B 1 307 ? 58.056 10.476 79.328 1.00 26.08 307 GLY B CA 1
ATOM 5330 C C . GLY B 1 307 ? 56.730 10.402 80.062 1.00 24.10 307 GLY B C 1
ATOM 5331 O O . GLY B 1 307 ? 56.678 10.504 81.297 1.00 20.17 307 GLY B O 1
ATOM 5332 N N . LYS B 1 308 ? 55.638 10.221 79.318 1.00 20.74 308 LYS B N 1
ATOM 5333 C CA . LYS B 1 308 ? 54.333 10.114 79.958 1.00 19.03 308 LYS B CA 1
ATOM 5334 C C . LYS B 1 308 ? 54.245 8.861 80.823 1.00 19.87 308 LYS B C 1
ATOM 5335 O O . LYS B 1 308 ? 53.668 8.893 81.917 1.00 22.97 308 LYS B O 1
ATOM 5341 N N . TYR B 1 309 ? 54.798 7.743 80.356 1.00 17.29 309 TYR B N 1
ATOM 5342 C CA . TYR B 1 309 ? 54.761 6.539 81.178 1.00 14.05 309 TYR B CA 1
ATOM 5343 C C . TYR B 1 309 ? 55.534 6.748 82.476 1.00 19.78 309 TYR B C 1
ATOM 5344 O O . TYR B 1 309 ? 55.047 6.429 83.568 1.00 17.67 309 TYR B O 1
ATOM 5353 N N . ASN B 1 310 ? 56.745 7.297 82.372 1.00 19.50 310 ASN B N 1
ATOM 5354 C CA . ASN B 1 310 ? 57.568 7.478 83.566 1.00 18.52 310 ASN B CA 1
ATOM 5355 C C . ASN B 1 310 ? 56.869 8.387 84.569 1.00 20.52 310 ASN B C 1
ATOM 5356 O O . ASN B 1 310 ? 56.857 8.105 85.776 1.00 22.56 310 ASN B O 1
ATOM 5361 N N . SER B 1 311 ? 56.271 9.474 84.083 1.00 16.53 311 SER B N 1
ATOM 5362 C CA . SER B 1 311 ? 55.582 10.410 84.965 1.00 21.79 311 SER B CA 1
ATOM 5363 C C . SER B 1 311 ? 54.337 9.787 85.578 1.00 22.41 311 SER B C 1
ATOM 5364 O O . SER B 1 311 ? 54.048 10.004 86.764 1.00 20.18 311 SER B O 1
ATOM 5367 N N . ALA B 1 312 ? 53.585 9.014 84.789 1.00 18.53 312 ALA B N 1
ATOM 5368 C CA . ALA B 1 312 ? 52.381 8.376 85.313 1.00 17.31 312 ALA B CA 1
ATOM 5369 C C . ALA B 1 312 ? 52.721 7.322 86.360 1.00 19.65 312 ALA B C 1
ATOM 5370 O O . ALA B 1 312 ? 52.000 7.173 87.360 1.00 19.64 312 ALA B O 1
ATOM 5372 N N . LYS B 1 313 ? 53.788 6.554 86.136 1.00 17.41 313 LYS B N 1
ATOM 5373 C CA . LYS B 1 313 ? 54.149 5.526 87.102 1.00 20.29 313 LYS B CA 1
ATOM 5374 C C . LYS B 1 313 ? 54.668 6.149 88.385 1.00 19.86 313 LYS B C 1
ATOM 5375 O O . LYS B 1 313 ? 54.338 5.685 89.486 1.00 20.07 313 LYS B O 1
ATOM 5381 N N . LYS B 1 314 ? 55.467 7.212 88.267 1.00 18.51 314 LYS B N 1
ATOM 5382 C CA . LYS B 1 314 ? 55.942 7.901 89.467 1.00 21.69 314 LYS B CA 1
ATOM 5383 C C . LYS B 1 314 ? 54.782 8.497 90.252 1.00 24.37 314 LYS B C 1
ATOM 5384 O O . LYS B 1 314 ? 54.721 8.365 91.481 1.00 22.32 314 LYS B O 1
ATOM 5390 N N . ASP B 1 315 ? 53.844 9.156 89.562 1.00 18.76 315 ASP B N 1
ATOM 5391 C CA . ASP B 1 315 ? 52.719 9.770 90.269 1.00 17.35 315 ASP B CA 1
ATOM 5392 C C . ASP B 1 315 ? 51.878 8.727 90.987 1.00 21.50 315 ASP B C 1
ATOM 5393 O O . ASP B 1 315 ? 51.419 8.958 92.113 1.00 23.23 315 ASP B O 1
ATOM 5398 N N . ASN B 1 316 ? 51.634 7.587 90.343 1.00 17.34 316 ASN B N 1
ATOM 5399 C CA . ASN B 1 316 ? 50.834 6.553 90.986 1.00 15.92 316 ASN B CA 1
ATOM 5400 C C . ASN B 1 316 ? 51.609 5.877 92.108 1.00 26.30 316 ASN B C 1
ATOM 5401 O O . ASN B 1 316 ? 51.033 5.527 93.144 1.00 23.95 316 ASN B O 1
ATOM 5406 N N . ASP B 1 317 ? 52.916 5.688 91.919 1.00 19.40 317 ASP B N 1
ATOM 5407 C CA . ASP B 1 317 ? 53.724 5.022 92.936 1.00 23.30 317 ASP B CA 1
ATOM 5408 C C . ASP B 1 317 ? 53.810 5.842 94.213 1.00 21.55 317 ASP B C 1
ATOM 5409 O O . ASP B 1 317 ? 53.822 5.281 95.318 1.00 23.95 317 ASP B O 1
ATOM 5414 N N . PHE B 1 318 ? 53.882 7.162 94.092 1.00 20.54 318 PHE B N 1
ATOM 5415 C CA . PHE B 1 318 ? 54.171 7.997 95.246 1.00 23.73 318 PHE B CA 1
ATOM 5416 C C . PHE B 1 318 ? 53.055 8.952 95.642 1.00 28.71 318 PHE B C 1
ATOM 5417 O O . PHE B 1 318 ? 53.155 9.563 96.713 1.00 26.38 318 PHE B O 1
ATOM 5425 N N . ILE B 1 319 ? 51.991 9.083 94.845 1.00 22.44 319 ILE B N 1
ATOM 5426 C CA . ILE B 1 319 ? 50.879 9.957 95.223 1.00 23.98 319 ILE B CA 1
ATOM 5427 C C . ILE B 1 319 ? 49.569 9.177 95.299 1.00 31.22 319 ILE B C 1
ATOM 5428 O O . ILE B 1 319 ? 48.942 9.096 96.363 1.00 23.39 319 ILE B O 1
ATOM 5433 N N . TYR B 1 320 ? 49.140 8.587 94.183 1.00 24.11 320 TYR B N 1
ATOM 5434 C CA . TYR B 1 320 ? 47.761 8.123 94.090 1.00 20.50 320 TYR B CA 1
ATOM 5435 C C . TYR B 1 320 ? 47.544 6.712 94.612 1.00 23.91 320 TYR B C 1
ATOM 5436 O O . TYR B 1 320 ? 46.474 6.435 95.167 1.00 24.64 320 TYR B O 1
ATOM 5445 N N . HIS B 1 321 ? 48.512 5.815 94.425 1.00 21.50 321 HIS B N 1
ATOM 5446 C CA . HIS B 1 321 ? 48.442 4.428 94.896 1.00 23.14 321 HIS B CA 1
ATOM 5447 C C . HIS B 1 321 ? 47.180 3.718 94.418 1.00 28.89 321 HIS B C 1
ATOM 5448 O O . HIS B 1 321 ? 46.524 2.982 95.165 1.00 27.72 321 HIS B O 1
ATOM 5455 N N . GLU B 1 322 ? 46.842 3.914 93.151 1.00 21.74 322 GLU B N 1
ATOM 5456 C CA . GLU B 1 322 ? 45.675 3.255 92.593 1.00 24.80 322 GLU B CA 1
ATOM 5457 C C . GLU B 1 322 ? 46.062 1.948 91.911 1.00 31.66 322 GLU B C 1
ATOM 5458 O O . GLU B 1 322 ? 47.162 1.805 91.369 1.00 28.06 322 GLU B O 1
ATOM 5464 N N . ALA B 1 323 ? 45.148 0.981 91.973 1.00 31.52 323 ALA B N 1
ATOM 5465 C CA . ALA B 1 323 ? 45.370 -0.309 91.335 1.00 32.84 323 ALA B CA 1
ATOM 5466 C C . ALA B 1 323 ? 45.626 -0.120 89.846 1.00 31.47 323 ALA B C 1
ATOM 5467 O O . ALA B 1 323 ? 44.908 0.625 89.173 1.00 27.01 323 ALA B O 1
ATOM 5469 N N . VAL B 1 324 ? 46.666 -0.776 89.339 1.00 31.22 324 VAL B N 1
ATOM 5470 C CA . VAL B 1 324 ? 46.983 -0.763 87.916 1.00 23.69 324 VAL B CA 1
ATOM 5471 C C . VAL B 1 324 ? 46.349 -2.006 87.294 1.00 24.17 324 VAL B C 1
ATOM 5472 O O . VAL B 1 324 ? 46.778 -3.128 87.613 1.00 29.23 324 VAL B O 1
ATOM 5476 N N . PRO B 1 325 ? 45.344 -1.868 86.437 1.00 19.90 325 PRO B N 1
ATOM 5477 C CA . PRO B 1 325 ? 44.710 -3.055 85.861 1.00 25.30 325 PRO B CA 1
ATOM 5478 C C . PRO B 1 325 ? 45.661 -3.793 84.933 1.00 33.27 325 PRO B C 1
ATOM 5479 O O . PRO B 1 325 ? 46.511 -3.197 84.269 1.00 32.40 325 PRO B O 1
ATOM 5483 N N . ALA B 1 326 ? 45.528 -5.114 84.909 1.00 29.46 326 ALA B N 1
ATOM 5484 C CA . ALA B 1 326 ? 46.242 -5.880 83.902 1.00 33.93 326 ALA B CA 1
ATOM 5485 C C . ALA B 1 326 ? 45.674 -5.552 82.528 1.00 32.95 326 ALA B C 1
ATOM 5486 O O . ALA B 1 326 ? 44.496 -5.206 82.386 1.00 37.81 326 ALA B O 1
ATOM 5488 N N . LEU B 1 327 ? 46.528 -5.648 81.509 1.00 40.31 327 LEU B N 1
ATOM 5489 C CA . LEU B 1 327 ? 46.114 -5.242 80.170 1.00 47.44 327 LEU B CA 1
ATOM 5490 C C . LEU B 1 327 ? 44.962 -6.102 79.659 1.00 51.15 327 LEU B C 1
ATOM 5491 O O . LEU B 1 327 ? 44.016 -5.586 79.051 1.00 41.00 327 LEU B O 1
ATOM 5496 N N . ASP B 1 328 ? 45.004 -7.413 79.928 1.00 48.27 328 ASP B N 1
ATOM 5497 C CA . ASP B 1 328 ? 43.969 -8.315 79.431 1.00 48.58 328 ASP B CA 1
ATOM 5498 C C . ASP B 1 328 ? 42.593 -8.046 80.033 1.00 49.81 328 ASP B C 1
ATOM 5499 O O . ASP B 1 328 ? 41.609 -8.617 79.550 1.00 56.20 328 ASP B O 1
ATOM 5504 N N . THR B 1 329 ? 42.493 -7.202 81.061 1.00 43.89 329 THR B N 1
ATOM 5505 C CA . THR B 1 329 ? 41.200 -6.850 81.635 1.00 48.03 329 THR B CA 1
ATOM 5506 C C . THR B 1 329 ? 40.592 -5.608 81.001 1.00 50.97 329 THR B C 1
ATOM 5507 O O . THR B 1 329 ? 39.417 -5.317 81.248 1.00 50.16 329 THR B O 1
ATOM 5511 N N . LEU B 1 330 ? 41.358 -4.870 80.206 1.00 48.36 330 LEU B N 1
ATOM 5512 C CA . LEU B 1 330 ? 40.865 -3.663 79.558 1.00 56.84 330 LEU B CA 1
ATOM 5513 C C . LEU B 1 330 ? 40.185 -4.028 78.245 1.00 53.11 330 LEU B C 1
ATOM 5514 O O . LEU B 1 330 ? 40.764 -4.737 77.416 1.00 52.71 330 LEU B O 1
ATOM 5519 N N . GLN B 1 331 ? 38.957 -3.549 78.065 1.00 55.21 331 GLN B N 1
ATOM 5520 C CA . GLN B 1 331 ? 38.240 -3.822 76.828 1.00 54.88 331 GLN B CA 1
ATOM 5521 C C . GLN B 1 331 ? 38.942 -3.140 75.655 1.00 47.20 331 GLN B C 1
ATOM 5522 O O . GLN B 1 331 ? 39.382 -1.992 75.776 1.00 44.01 331 GLN B O 1
ATOM 5528 N N . PRO B 1 332 ? 39.085 -3.827 74.521 1.00 52.77 332 PRO B N 1
ATOM 5529 C CA . PRO B 1 332 ? 39.775 -3.220 73.376 1.00 45.03 332 PRO B CA 1
ATOM 5530 C C . PRO B 1 332 ? 39.066 -1.963 72.893 1.00 39.00 332 PRO B C 1
ATOM 5531 O O . PRO B 1 332 ? 37.854 -1.799 73.059 1.00 32.29 332 PRO B O 1
ATOM 5535 N N . VAL B 1 333 ? 39.847 -1.061 72.300 1.00 25.76 333 VAL B N 1
ATOM 5536 C CA . VAL B 1 333 ? 39.299 0.203 71.824 1.00 26.57 333 VAL B CA 1
ATOM 5537 C C . VAL B 1 333 ? 38.474 -0.057 70.575 1.00 26.64 333 VAL B C 1
ATOM 5538 O O . VAL B 1 333 ? 38.908 -0.774 69.664 1.00 27.21 333 VAL B O 1
ATOM 5542 N N . LYS B 1 334 ? 37.280 0.520 70.525 1.00 19.51 334 LYS B N 1
ATOM 5543 C CA . LYS B 1 334 ? 36.434 0.388 69.348 1.00 21.17 334 LYS B CA 1
ATOM 5544 C C . LYS B 1 334 ? 36.851 1.394 68.284 1.00 21.57 334 LYS B C 1
ATOM 5545 O O . LYS B 1 334 ? 36.924 2.593 68.551 1.00 25.04 334 LYS B O 1
ATOM 5551 N N . GLY B 1 335 ? 37.109 0.910 67.071 1.00 22.84 335 GLY B N 1
ATOM 5552 C CA . GLY B 1 335 ? 37.500 1.808 66.004 1.00 19.08 335 GLY B CA 1
ATOM 5553 C C . GLY B 1 335 ? 36.374 2.741 65.599 1.00 21.27 335 GLY B C 1
ATOM 5554 O O . GLY B 1 335 ? 35.184 2.404 65.662 1.00 23.89 335 GLY B O 1
ATOM 5555 N N . ALA B 1 336 ? 36.758 3.949 65.180 1.00 17.52 336 ALA B N 1
ATOM 5556 C CA . ALA B 1 336 ? 35.817 4.951 64.682 1.00 18.96 336 ALA B CA 1
ATOM 5557 C C . ALA B 1 336 ? 36.128 5.229 63.217 1.00 17.20 336 ALA B C 1
ATOM 5558 O O . ALA B 1 336 ? 36.944 6.108 62.908 1.00 19.47 336 ALA B O 1
ATOM 5560 N N . PRO B 1 337 ? 35.506 4.507 62.276 1.00 20.46 337 PRO B N 1
ATOM 5561 C CA . PRO B 1 337 ? 35.759 4.803 60.860 1.00 17.68 337 PRO B CA 1
ATOM 5562 C C . PRO B 1 337 ? 35.098 6.109 60.444 1.00 22.45 337 PRO B C 1
ATOM 5563 O O . PRO B 1 337 ? 33.867 6.209 60.387 1.00 30.91 337 PRO B O 1
ATOM 5567 N N . LEU B 1 338 ? 35.907 7.124 60.162 1.00 17.14 338 LEU B N 1
ATOM 5568 C CA . LEU B 1 338 ? 35.401 8.431 59.764 1.00 18.96 338 LEU B CA 1
ATOM 5569 C C . LEU B 1 338 ? 35.753 8.795 58.327 1.00 24.05 338 LEU B C 1
ATOM 5570 O O . LEU B 1 338 ? 35.452 9.912 57.889 1.00 27.04 338 LEU B O 1
ATOM 5575 N N . VAL B 1 339 ? 36.385 7.885 57.595 1.00 18.90 339 VAL B N 1
ATOM 5576 C CA . VAL B 1 339 ? 36.638 8.038 56.172 1.00 19.26 339 VAL B CA 1
ATOM 5577 C C . VAL B 1 339 ? 35.803 6.996 55.436 1.00 22.56 339 VAL B C 1
ATOM 5578 O O . VAL B 1 339 ? 35.303 6.037 56.027 1.00 20.39 339 VAL B O 1
ATOM 5582 N N . LYS B 1 340 ? 35.683 7.161 54.125 1.00 19.56 340 LYS B N 1
ATOM 5583 C CA . LYS B 1 340 ? 34.892 6.199 53.371 1.00 22.71 340 LYS B CA 1
ATOM 5584 C C . LYS B 1 340 ? 35.383 6.165 51.937 1.00 16.45 340 LYS B C 1
ATOM 5585 O O . LYS B 1 340 ? 36.043 7.104 51.479 1.00 18.13 340 LYS B O 1
ATOM 5591 N N . PRO B 1 341 ? 35.094 5.094 51.203 1.00 19.59 341 PRO B N 1
ATOM 5592 C CA . PRO B 1 341 ? 35.391 5.109 49.770 1.00 18.48 341 PRO B CA 1
ATOM 5593 C C . PRO B 1 341 ? 34.480 6.106 49.084 1.00 23.82 341 PRO B C 1
ATOM 5594 O O . PRO B 1 341 ? 33.256 5.926 49.069 1.00 23.74 341 PRO B O 1
ATOM 5598 N N . LEU B 1 342 ? 35.051 7.158 48.556 1.00 17.30 342 LEU B N 1
ATOM 5599 C CA . LEU B 1 342 ? 34.228 8.216 47.991 1.00 15.49 342 LEU B CA 1
ATOM 5600 C C . LEU B 1 342 ? 33.687 7.768 46.637 1.00 25.18 342 LEU B C 1
ATOM 5601 O O . LEU B 1 342 ? 34.375 7.072 45.890 1.00 22.89 342 LEU B O 1
ATOM 5606 N N . PRO B 1 343 ? 32.458 8.133 46.315 1.00 21.07 343 PRO B N 1
ATOM 5607 C CA . PRO B 1 343 ? 31.784 7.507 45.170 1.00 30.49 343 PRO B CA 1
ATOM 5608 C C . PRO B 1 343 ? 32.405 7.884 43.834 1.00 25.12 343 PRO B C 1
ATOM 5609 O O . PRO B 1 343 ? 32.858 9.010 43.621 1.00 30.49 343 PRO B O 1
ATOM 5613 N N . VAL B 1 344 ? 32.444 6.904 42.943 1.00 23.67 344 VAL B N 1
ATOM 5614 C CA . VAL B 1 344 ? 32.683 7.112 41.526 1.00 26.72 344 VAL B CA 1
ATOM 5615 C C . VAL B 1 344 ? 31.319 7.045 40.848 1.00 32.43 344 VAL B C 1
ATOM 5616 O O . VAL B 1 344 ? 30.692 5.982 40.796 1.00 36.14 344 VAL B O 1
ATOM 5620 N N . ASN B 1 345 ? 30.830 8.177 40.369 1.00 27.00 345 ASN B N 1
ATOM 5621 C CA . ASN B 1 345 ? 29.693 8.169 39.462 1.00 24.22 345 ASN B CA 1
ATOM 5622 C C . ASN B 1 345 ? 30.260 8.430 38.081 1.00 23.26 345 ASN B C 1
ATOM 5623 O O . ASN B 1 345 ? 30.585 9.584 37.760 1.00 27.37 345 ASN B O 1
ATOM 5628 N N . PRO B 1 346 ? 30.438 7.407 37.241 1.00 23.26 346 PRO B N 1
ATOM 5629 C CA . PRO B 1 346 ? 31.173 7.629 35.989 1.00 21.29 346 PRO B CA 1
ATOM 5630 C C . PRO B 1 346 ? 30.493 8.610 35.067 1.00 21.94 346 PRO B C 1
ATOM 5631 O O . PRO B 1 346 ? 31.186 9.298 34.314 1.00 22.91 346 PRO B O 1
ATOM 5635 N N . THR B 1 347 ? 29.164 8.739 35.134 1.00 23.47 347 THR B N 1
ATOM 5636 C CA . THR B 1 347 ? 28.434 9.644 34.262 1.00 21.28 347 THR B CA 1
ATOM 5637 C C . THR B 1 347 ? 27.903 10.872 35.003 1.00 23.13 347 THR B C 1
ATOM 5638 O O . THR B 1 347 ? 26.875 11.427 34.622 1.00 27.26 347 THR B O 1
ATOM 5642 N N . ASP B 1 348 ? 28.586 11.306 36.053 1.00 20.57 348 ASP B N 1
ATOM 5643 C CA . ASP B 1 348 ? 28.278 12.588 36.685 1.00 21.98 348 ASP B CA 1
ATOM 5644 C C . ASP B 1 348 ? 28.546 13.710 35.691 1.00 18.26 348 ASP B C 1
ATOM 5645 O O . ASP B 1 348 ? 29.702 13.906 35.299 1.00 19.98 348 ASP B O 1
ATOM 5650 N N . PRO B 1 349 ? 27.532 14.470 35.269 1.00 23.12 349 PRO B N 1
ATOM 5651 C CA . PRO B 1 349 ? 27.775 15.501 34.242 1.00 19.19 349 PRO B CA 1
ATOM 5652 C C . PRO B 1 349 ? 28.785 16.549 34.679 1.00 19.57 349 PRO B C 1
ATOM 5653 O O . PRO B 1 349 ? 29.421 17.177 33.820 1.00 20.36 349 PRO B O 1
ATOM 5657 N N . ALA B 1 350 ? 28.972 16.745 35.991 1.00 18.95 350 ALA B N 1
ATOM 5658 C CA . ALA B 1 350 ? 29.973 17.700 36.452 1.00 20.42 350 ALA B CA 1
ATOM 5659 C C . ALA B 1 350 ? 31.376 17.309 36.012 1.00 23.74 350 ALA B C 1
ATOM 5660 O O . ALA B 1 350 ? 32.237 18.179 35.847 1.00 21.75 350 ALA B O 1
ATOM 5662 N N . VAL B 1 351 ? 31.635 16.014 35.828 1.00 21.15 351 VAL B N 1
ATOM 5663 C CA . VAL B 1 351 ? 32.976 15.577 35.450 1.00 19.57 351 VAL B CA 1
ATOM 5664 C C . VAL B 1 351 ? 33.045 15.184 33.975 1.00 18.77 351 VAL B C 1
ATOM 5665 O O . VAL B 1 351 ? 34.116 15.244 33.365 1.00 23.71 351 VAL B O 1
ATOM 5669 N N . THR B 1 352 ? 31.923 14.771 33.387 1.00 18.14 352 THR B N 1
ATOM 5670 C CA . THR B 1 352 ? 31.970 14.331 31.994 1.00 16.25 352 THR B CA 1
ATOM 5671 C C . THR B 1 352 ? 31.806 15.471 31.007 1.00 22.35 352 THR B C 1
ATOM 5672 O O . THR B 1 352 ? 32.282 15.370 29.871 1.00 19.49 352 THR B O 1
ATOM 5676 N N . GLY B 1 353 ? 31.142 16.553 31.405 1.00 20.03 353 GLY B N 1
ATOM 5677 C CA . GLY B 1 353 ? 30.663 17.509 30.442 1.00 18.33 353 GLY B CA 1
ATOM 5678 C C . GLY B 1 353 ? 29.610 16.871 29.563 1.00 18.63 353 GLY B C 1
ATOM 5679 O O . GLY B 1 353 ? 29.131 15.763 29.818 1.00 17.92 353 GLY B O 1
ATOM 5680 N N . PRO B 1 354 ? 29.228 17.573 28.504 1.00 17.40 354 PRO B N 1
ATOM 5681 C CA . PRO B 1 354 ? 28.165 17.069 27.625 1.00 19.36 354 PRO B CA 1
ATOM 5682 C C . PRO B 1 354 ? 28.540 15.746 26.965 1.00 19.72 354 PRO B C 1
ATOM 5683 O O . PRO B 1 354 ? 29.703 15.487 26.648 1.00 21.55 354 PRO B O 1
ATOM 5687 N N . ASP B 1 355 ? 27.525 14.902 26.783 1.00 18.40 355 ASP B N 1
ATOM 5688 C CA . ASP B 1 355 ? 27.644 13.620 26.097 1.00 16.34 355 ASP B CA 1
ATOM 5689 C C . ASP B 1 355 ? 28.162 13.814 24.671 1.00 19.28 355 ASP B C 1
ATOM 5690 O O . ASP B 1 355 ? 27.469 14.394 23.826 1.00 19.89 355 ASP B O 1
ATOM 5695 N N . ILE B 1 356 ? 29.383 13.345 24.392 1.00 15.19 356 ILE B N 1
ATOM 5696 C CA . ILE B 1 356 ? 29.924 13.435 23.039 1.00 15.11 356 ILE B CA 1
ATOM 5697 C C . ILE B 1 356 ? 29.019 12.739 22.037 1.00 18.88 356 ILE B C 1
ATOM 5698 O O . ILE B 1 356 ? 28.910 13.174 20.882 1.00 16.71 356 ILE B O 1
ATOM 5703 N N . PHE B 1 357 ? 28.350 11.656 22.447 1.00 15.67 357 PHE B N 1
ATOM 5704 C CA . PHE B 1 357 ? 27.627 10.806 21.509 1.00 16.57 357 PHE B CA 1
ATOM 5705 C C . PHE B 1 357 ? 26.120 11.051 21.526 1.00 17.25 357 PHE B C 1
ATOM 5706 O O . PHE B 1 357 ? 25.340 10.174 21.142 1.00 16.35 357 PHE B O 1
ATOM 5714 N N . ALA B 1 358 ? 25.706 12.269 21.879 1.00 14.92 358 ALA B N 1
ATOM 5715 C CA . ALA B 1 358 ? 24.279 12.551 22.020 1.00 20.47 358 ALA B CA 1
ATOM 5716 C C . ALA B 1 358 ? 23.525 12.380 20.704 1.00 21.88 358 ALA B C 1
ATOM 5717 O O . ALA B 1 358 ? 22.316 12.123 20.709 1.00 21.33 358 ALA B O 1
ATOM 5719 N N . LYS B 1 359 ? 24.197 12.506 19.575 1.00 19.14 359 LYS B N 1
ATOM 5720 C CA . LYS B 1 359 ? 23.504 12.405 18.292 1.00 20.12 359 LYS B CA 1
ATOM 5721 C C . LYS B 1 359 ? 23.520 10.991 17.732 1.00 17.03 359 LYS B C 1
ATOM 5722 O O . LYS B 1 359 ? 22.937 10.762 16.669 1.00 20.22 359 LYS B O 1
ATOM 5728 N N . LEU B 1 360 ? 24.141 10.033 18.417 1.00 17.75 360 LEU B N 1
ATOM 5729 C CA . LEU B 1 360 ? 23.864 8.640 18.091 1.00 15.78 360 LEU B CA 1
ATOM 5730 C C . LEU B 1 360 ? 22.464 8.276 18.590 1.00 22.92 360 LEU B C 1
ATOM 5731 O O . LEU B 1 360 ? 21.876 8.973 19.421 1.00 23.67 360 LEU B O 1
ATOM 5736 N N . VAL B 1 361 ? 21.931 7.172 18.077 1.00 24.10 361 VAL B N 1
ATOM 5737 C CA . VAL B 1 361 ? 20.576 6.752 18.436 1.00 23.62 361 VAL B CA 1
ATOM 5738 C C . VAL B 1 361 ? 20.535 6.124 19.824 1.00 34.69 361 VAL B C 1
ATOM 5739 O O . VAL B 1 361 ? 19.671 6.461 20.650 1.00 32.52 361 VAL B O 1
ATOM 5743 N N . ASP C 2 8 ? 30.785 17.107 69.488 1.00 43.01 212 ASP C N 1
ATOM 5744 C CA . ASP C 2 8 ? 30.693 17.623 68.125 1.00 30.60 212 ASP C CA 1
ATOM 5745 C C . ASP C 2 8 ? 31.936 17.271 67.308 1.00 34.24 212 ASP C C 1
ATOM 5746 O O . ASP C 2 8 ? 31.921 17.353 66.083 1.00 25.49 212 ASP C O 1
ATOM 5751 N N . ASP C 2 9 ? 33.009 16.885 68.005 1.00 21.72 213 ASP C N 1
ATOM 5752 C CA . ASP C 2 9 ? 34.282 16.619 67.338 1.00 19.66 213 ASP C CA 1
ATOM 5753 C C . ASP C 2 9 ? 34.143 15.559 66.254 1.00 23.03 213 ASP C C 1
ATOM 5754 O O . ASP C 2 9 ? 34.711 15.694 65.161 1.00 25.30 213 ASP C O 1
ATOM 5759 N N . MET C 2 10 ? 33.390 14.493 66.531 1.00 22.94 214 MET C N 1
ATOM 5760 C CA . MET C 2 10 ? 33.297 13.401 65.568 1.00 20.87 214 MET C CA 1
ATOM 5761 C C . MET C 2 10 ? 32.641 13.859 64.271 1.00 26.14 214 MET C C 1
ATOM 5762 O O . MET C 2 10 ? 33.164 13.606 63.177 1.00 23.31 214 MET C O 1
ATOM 5767 N N . LYS C 2 11 ? 31.504 14.554 64.367 1.00 22.11 215 LYS C N 1
ATOM 5768 C CA . LYS C 2 11 ? 30.804 14.975 63.152 1.00 25.78 215 LYS C CA 1
ATOM 5769 C C . LYS C 2 11 ? 31.602 16.025 62.377 1.00 20.65 215 LYS C C 1
ATOM 5770 O O . LYS C 2 11 ? 31.601 16.019 61.137 1.00 24.56 215 LYS C O 1
ATOM 5776 N N . GLU C 2 12 ? 32.307 16.920 63.084 1.00 19.98 216 GLU C N 1
ATOM 5777 C CA . GLU C 2 12 ? 33.124 17.918 62.395 1.00 17.76 216 GLU C CA 1
ATOM 5778 C C . GLU C 2 12 ? 34.240 17.260 61.590 1.00 22.94 216 GLU C C 1
ATOM 5779 O O . GLU C 2 12 ? 34.575 17.724 60.494 1.00 19.96 216 GLU C O 1
ATOM 5785 N N . LEU C 2 13 ? 34.838 16.185 62.119 1.00 20.97 217 LEU C N 1
ATOM 5786 C CA . LEU C 2 13 ? 35.894 15.496 61.377 1.00 18.03 217 LEU C CA 1
ATOM 5787 C C . LEU C 2 13 ? 35.322 14.714 60.203 1.00 20.77 217 LEU C C 1
ATOM 5788 O O . LEU C 2 13 ? 35.926 14.678 59.125 1.00 20.30 217 LEU C O 1
ATOM 5793 N N . GLU C 2 14 ? 34.165 14.077 60.398 1.00 20.25 218 GLU C N 1
ATOM 5794 C CA . GLU C 2 14 ? 33.499 13.386 59.300 1.00 25.94 218 GLU C CA 1
ATOM 5795 C C . GLU C 2 14 ? 33.208 14.345 58.157 1.00 26.59 218 GLU C C 1
ATOM 5796 O O . GLU C 2 14 ? 33.457 14.034 56.990 1.00 24.38 218 GLU C O 1
ATOM 5802 N N . ASN C 2 15 ? 32.676 15.525 58.481 1.00 24.31 219 ASN C N 1
ATOM 5803 C CA . ASN C 2 15 ? 32.384 16.510 57.444 1.00 24.70 219 ASN C CA 1
ATOM 5804 C C . ASN C 2 15 ? 33.663 17.033 56.796 1.00 26.93 219 ASN C C 1
ATOM 5805 O O . ASN C 2 15 ? 33.700 17.275 55.583 1.00 23.85 219 ASN C O 1
ATOM 5810 N N . TRP C 2 16 ? 34.725 17.199 57.585 1.00 22.59 220 TRP C N 1
ATOM 5811 C CA . TRP C 2 16 ? 36.008 17.623 57.032 1.00 20.94 220 TRP C CA 1
ATOM 5812 C C . TRP C 2 16 ? 36.524 16.615 56.011 1.00 24.35 220 TRP C C 1
ATOM 5813 O O . TRP C 2 16 ? 37.023 16.994 54.947 1.00 20.98 220 TRP C O 1
ATOM 5824 N N . ALA C 2 17 ? 36.402 15.325 56.313 1.00 21.68 221 ALA C N 1
ATOM 5825 C CA . ALA C 2 17 ? 36.923 14.311 55.403 1.00 19.80 221 ALA C CA 1
ATOM 5826 C C . ALA C 2 17 ? 36.107 14.218 54.121 1.00 25.07 221 ALA C C 1
ATOM 5827 O O . ALA C 2 17 ? 36.639 13.781 53.096 1.00 24.05 221 ALA C O 1
ATOM 5829 N N . GLY C 2 18 ? 34.848 14.647 54.149 1.00 26.23 222 GLY C N 1
ATOM 5830 C CA . GLY C 2 18 ? 33.980 14.566 52.982 1.00 31.80 222 GLY C CA 1
ATOM 5831 C C . GLY C 2 18 ? 33.942 15.799 52.095 1.00 33.95 222 GLY C C 1
ATOM 5832 O O . GLY C 2 18 ? 34.365 16.889 52.487 1.00 41.97 222 GLY C O 1
#

Radius of gyration: 31.71 Å; Cα contacts (8 Å, |Δi|>4): 1256; chains: 3; bounding box: 80×40×110 Å

Nearest PDB structures (foldseek):
  5mk2-assembly1_A  TM=1.003E+00  e=9.199E-52  Homo sapiens
  5mjz-assembly2_B  TM=9.978E-01  e=2.981E-48  Homo sapiens
  5mk2-assembly2_B  TM=9.978E-01  e=2.981E-48  Homo sapiens
  5crv-assembly2_B  TM=9.896E-01  e=7.333E-46  Homo sapiens
  5crv-assembly1_A  TM=9.807E-01  e=1.704E-44  Homo sapiens

B-factor: mean 24.31, std 10.94, range [7.62, 95.2]

Organism: Homo sapiens (NCBI:txid9606)

Secondary structure (DSSP, 8-state):
-TTPPPPP----PPPPEEEE-HHHHHHHHIIIII-S-TTTTHHHHHHHHHHHHHHHT--SSHHHHHHHHHHHHHHHHHHHHS--STT-TT---EEEE-TTT--EEEES-HHHHHHHHHHHHHHHHHHHHHHS---SHHHHHHHHHHHHHHHHHHHHHHHHS-TTSSGGG-HHHHHHHHHHHHHHHHHHHHHHHHHTT--HHHHHHHHHHHHHHHHHHHHHHTSHHHHHHHTHHHHHHHHHHHHHHHHHHHHHHHHHHHHHHHTT-HHHHHHHHHHHHHHHHHHHHHTTT--HHHHHHHHHHHHHHHHHHHHHHHHIIIII-PPP----------PPP--TT-HHHH-S-TTTT--/-TTPPPPP----PPPPEEEE--HHHHHHHIIIII-S-TTTTHHHHHHHHHHHHHHHT--SSHHHHHHHHHHHHHHHHHHTTS--STTSTT---EEEE-TTT--EEEES-HHHHHHHHHHHHHHHHHHHHHHS---SHHHHHHHHHHHHHHHHHHHHHHHH-TT--SGGG-HHHHHHHHHHHHHHHHHHHHHHHHHTT--HHHHHHHHHHHHHHHHHHHHHHTSHHHHHHHTHHHHHHHHHHHHHHHHHHHHHHHHHHHHHHHTT-HHHHHHHHHHHHHHHHHHHHHTTT--HHHHHHHHHHHHHHHHHHHHHHHHIIIII------GGGSPPPPP----------TT-HHHH-S-TTTT--/-HHHHHHHHH-

Foldseek 3Di:
DLPFQDDFADFDDAWAWDDDPLLVLQLVCCCPPVVDHSCPQVVLVVVLVVLVVCLNVDPLDPVNLLSLLQNLQLLVLCCVQHPQAAPDDSFDKTWIADPQPRDIAIDSGSVVVSLSSLLRSLRSLSVQLRPASLPDPVNLVSSLVSLLQSLQSLVCSLPPGPAPSDPCNHNLNSLLSNLSSLLSSLSSVLSVCVNVVPQLQQSLQSLVVSLVSLVVNLVSLPPVVNCVSNPVVSVVSNLSSVLSNLQSNLVNLQSVLVVCVVVVVLQQNLQSLVSSLVSLVVSVVSCVPPDPSSVSSSVVVCVVSVVSNVVSVVCCVPPVVHHRDDYHHDSPRHRDHSCSNDCVSNPDNSVPVSD/DLPFFDDFADFDDAWAWDDDPQLVLQLVCCCVPVVDHSCPQVVLVVVLVVLVVCLNVQDLDDCSLLSLLQSLLLLVLCVVFHPQAAPDRSFDKTWIADPQPRDIAIDRGSVVVSLSSLLRSLRSLRSQLRPASLPDPVNLVSNLVSLLQSLQSLVCSLVPPCVCSDPCNHNLNSLLSNLSSLLSSLVSVLSVCVNVVHQLLQSLQSLVVSLVSLVSNLVSLVDVVNCVRNPVNSVVSNLSSVLSNLQSNLSSLQSVLVVCVVVVVLLQNLQSLVSSLVSLVVSVVSCVPPDPSSVSSSVVVCVVSVVSNVVSVVCCVPPVVHHRDHPVVDDDRHHDRPGHNDHSPSNPCVSNPDNSCPPRD/DVVVVVVVVVD

Sequence (727 aa):
MEAVPRMPMIWLDLKEAGDFHFQPAVKKFVLKNYGENPEAYNEELKKLELLRQNAVRVPRDFEGCSVLRKYLGQLHYLQSRVPMGSGQEAAVPVTWTEIFSGKSVAHEDIKYEQACILYNLGALHSMLGAMDKRVSEEGMKVSCTHFQCAAGAFAYLREHFPQAYSVDMSRQILTLNVNLMLGQAQECLLEKSMLDNRKSFLVARISAQVVDDYYKEACRALENPDTASLLGRIQKDWKKLVQMKIYYFAAVAHLHMGKQAEEQQKFGERRVAYFQSALDKLNEAIKLAKGQPDTVQDALRFTMMDVIGGKYNSAKKDNDFIYHEAVPAVKGAPLVKPLPVNPTDPAVTGPDIFAKLVMEAVPRMPMIWWLDLKEAGDFHFQQPAVKKFVLKNYGENPEAYNEELKKLELLLRQNNAVRVPRDFEGCSVLRKYLGQLHYLQSRRVPMGSSGQEAAVPVTWTEIFSGKSVAHEDIKYEQACILYNLGALHSMMLGAMDKRVSEEGMKVSCTHFQCAAGAFAYLREHFPQAYSVDMSRQILTLNVNLMLGQAQECLLEKSMLDNRKSFLVARISAQVVDYYKEACRALENPDTASSLLGRIQKDWKKLVQMKIYYFAAVAHLHMGKQAEEQQKFGERVAYFQSALDKLNEAIKLAKGQPDTVQDALRFTMMDVIGGKYNSAKKDNDFIYHEAVPALDTLQPVKGAPLVKPLPVNPTDPAVTGPDIFAKLVDDMKELENWAG

Solvent-accessible surface area: 31417 Å² total; per-residue (Å²): 24,85,65,7,47,32,4,43,10,13,129,9,85,15,7,113,34,25,86,5,112,0,45,71,13,1,52,143,22,0,98,148,71,62,65,33,97,32,92,48,7,60,99,9,5,134,112,0,42,104,20,20,87,66,1,42,193,11,59,125,50,161,104,0,9,63,18,1,63,65,0,2,0,0,0,44,29,0,30,89,56,0,38,1,1,89,84,76,101,6,23,20,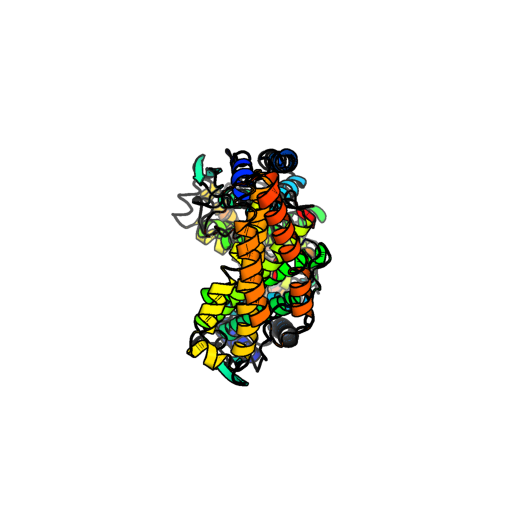74,0,34,1,40,5,48,52,55,51,140,84,36,63,63,106,10,1,71,0,0,3,0,0,0,0,2,4,6,0,0,0,19,0,20,15,0,26,118,52,156,6,111,39,98,121,3,3,113,68,0,14,57,20,0,26,29,0,0,5,0,0,14,50,6,37,90,114,13,67,99,53,21,9,80,0,8,11,108,117,6,2,49,1,1,9,24,0,0,14,0,1,0,0,0,1,18,1,8,48,4,14,73,56,123,39,108,9,62,0,3,0,25,0,0,10,20,0,12,65,24,1,93,76,0,9,142,29,0,94,70,104,116,8,28,88,44,6,34,205,62,10,122,90,26,54,105,15,0,50,0,2,15,82,5,7,16,0,1,4,40,0,7,39,0,58,37,2,62,112,97,127,93,28,2,56,24,5,23,54,0,82,27,0,29,84,58,0,56,61,0,66,142,49,0,181,79,29,77,110,70,0,60,53,0,3,149,61,0,53,105,31,0,14,41,66,37,100,48,0,93,126,35,7,58,150,104,88,125,68,94,67,78,148,88,150,8,3,65,48,5,124,52,60,94,8,41,14,44,14,53,48,38,0,20,82,32,21,0,36,56,2,95,33,90,77,7,46,32,3,44,10,11,130,8,88,14,8,110,37,26,84,4,113,0,42,68,12,1,52,142,7,1,94,127,14,1,30,22,97,38,87,61,14,60,119,22,5,121,117,0,40,88,36,21,86,65,1,59,200,6,51,118,61,134,111,0,13,62,30,0,40,83,0,0,0,2,0,35,34,0,59,79,57,0,38,2,3,81,81,88,93,4,20,20,75,0,35,2,22,8,37,53,60,49,139,86,36,62,61,91,8,2,54,0,0,2,0,0,1,0,2,5,3,0,0,0,20,0,28,14,0,22,109,55,158,5,114,61,77,113,6,0,64,49,0,0,48,8,0,1,27,0,0,5,0,0,20,23,1,76,104,50,14,105,84,48,22,10,82,0,6,17,148,105,9,1,30,1,2,6,22,0,0,14,0,1,0,0,0,0,0,0,8,20,0,10,75,46,105,43,85,10,76,12,2,0,34,0,0,10,8,0,10,62,28,2,112,79,0,10,139,15,0,103,66,105,108,9,30,94,47,7,33,203,57,6,114,79,25,43,98,16,1,40,0,2,17,88,6,6,17,0,1,4,24,0,6,17,0,51,29,2,58,102,92,130,94,21,2,60,23,6,8,10,1,82,4,0,31,86,46,0,74,60,0,68,157,55,0,185,76,23,78,112,67,0,49,58,0,4,136,65,0,52,105,36,0,16,37,60,37,100,55,1,91,124,35,8,60,154,108,79,131,66,96,69,39,57,80,131,94,30,153,121,25,60,4,1,17,11,10,67,41,27,55,10,57,12,52,43,99,94,39,2,25,124,34,18,1,56,100,7,32,152,39,44,112,89,0,44,102,25,2,64

GO terms:
  GO:0036064 ciliary basal body (C, IDA)
  GO:0005634 nucleus (C, IDA)
  GO:0005737 cytoplasm (C, IDA)
  GO:0005768 endosome (C, IDA)
  GO:0005769 early endosome (C, IDA)
  GO:0043162 ubiquitin-dependent protein catabolic process via the multivesicular body sorting pathway (P, IMP)
  GO:0060271 cilium assembly (P, IMP)
  GO:0005515 protein binding (F, IPI)
  GO:0045022 early endosome to late endosome transport (P, IMP)
  GO:0032456 endocytic recycling (P, IMP)
  GO:0061357 positive regulation of Wnt protein secretion (P, IMP)
  GO:0005654 nucleoplasm (C, TAS)
  GO:0005654 nucleoplasm (C, IDA)
  GO:0005829 cytosol (C, IDA)
  GO:0016604 nuclear body (C, IDA)
  GO:0004725 protein tyrosine phosphatase activity (F, IMP)
  GO:0070062 extracellular exosome (C, HDA)
  GO:0010633 negative regulation of epithelial cell migration (P, IMP)
  GO:2000643 positive regulation of early endosome to late endosome transport (P, IMP)
  GO:1903387 positive regulation of homophilic cell adhesion (P, IMP)

CATH classification: 1.25.40.280